Protein 5LMG (pdb70)

InterPro domains:
  IPR019167 mRNA decay factor PAT1 domain [PF09770] (3-55)
  IPR019167 mRNA decay factor PAT1 domain [PF09770] (257-742)
  IPR039900 Pat1-like [PTHR21551] (104-756)

GO terms:
  GO:0000776 kinetochore (C, IDA)
  GO:0000932 P-body (C, IDA)
  GO:0005634 nucleus (C, IDA)
  GO:0005737 cytoplasm (C, IDA)
  GO:0010494 cytoplasmic stress granule (C, IDA)
  GO:0003682 chromatin binding (F, IDA)
  GO:0003723 RNA binding (F, IDA)
  GO:0003729 mRNA binding (F, IDA)
  GO:0045947 negative regulation of translational initiation (P, IDA)
  GO:0022627 cytosolic small ribosomal subunit (C, IDA)
  GO:1990726 Lsm1-7-Pat1 complex (C, IDA)
  GO:0042149 cellular response to glucose starvation (P, IGI)
  GO:0033962 P-body assembly (P, IGI)
  GO:0001731 formation of translation preinitiation complex (P, IMP)
  GO:0000932 P-body (C, IMP)
  GO:0005737 cytoplasm (C, HDA)
  GO:0042149 cellular response to glucose starvation (P, IMP)
  GO:0003729 mRNA binding (F, HDA)
  GO:0045947 negative regulation of translational initiation (P, IMP)
  GO:0033962 P-body assembly (P, IMP)

Solvent-accessible surface area: 30560 Å² total; per-residue (Å²): 130,46,121,108,0,36,12,121,185,56,0,64,110,13,2,77,47,2,29,112,45,0,34,63,7,29,29,52,10,59,108,14,96,142,42,107,28,79,53,1,37,117,10,2,51,10,99,36,104,93,83,106,9,3,0,1,2,6,6,1,24,37,22,52,2,0,40,3,7,53,38,1,19,74,27,15,89,76,101,35,37,11,82,1,0,66,38,3,0,50,24,0,28,85,1,61,3,0,53,22,7,0,13,136,71,18,72,111,0,42,39,22,51,14,76,30,8,67,25,0,47,103,19,2,2,48,18,1,29,9,5,3,45,62,30,19,70,63,146,28,0,8,28,1,0,38,58,0,28,176,72,18,102,4,10,45,0,2,11,1,79,0,0,1,18,0,0,22,28,0,0,44,47,0,28,45,56,141,216,50,73,8,54,97,6,3,66,103,0,7,91,28,1,73,98,76,2,72,74,3,12,16,58,157,108,23,18,33,28,9,38,157,43,50,36,26,128,70,41,74,36,30,38,0,6,32,0,0,6,15,0,0,23,21,13,133,73,103,21,20,66,50,0,0,46,36,0,38,108,37,0,78,47,19,19,89,90,2,69,67,6,60,119,86,36,123,104,44,46,118,79,131,164,119,72,161,110,20,41,51,72,7,124,35,23,60,22,20,25,78,35,37,53,35,10,2,23,55,0,0,21,15,9,21,0,9,12,130,144,40,126,30,45,73,30,161,95,45,130,167,91,4,68,116,14,1,70,58,0,24,81,39,0,14,68,9,26,30,38,37,92,113,72,113,169,53,112,25,75,57,2,24,109,10,1,53,15,113,48,119,152,59,24,1,19,43,4,4,51,54,25,47,0,4,46,2,3,53,40,0,18,67,26,14,67,98,113,26,56,30,99,0,0,62,54,2,0,40,40,1,24,135,3,88,12,0,49,27,7,0,30,147,71,17,83,160,0,45,35,16,51,13,68,50,8,68,46,2,34,96,11,0,14,58,16,0,32,17,21,3,38,90,3,88,71,15,115,31,0,2,32,1,0,29,57,0,21,171,69,20,98,7,13,30,0,2,11,1,70,0,0,0,23,0,0,19,32,0,0,51,45,0,9,38,15,28,16,81,46,25,48,70,126,110,188,80,22,99,69,27,69,64,4,72,82,4,8,67,72,0,9,84,30,1,74,97,84,0,80,78,3,13,15,61,188,114,23,26,87,32,5,53,165,13,51,67,21,115,58,38,73,40,28,37,0,7,26,0,0,7,13,0,0,20,18,9,122,56,70,28,21,83,58,0,0,64,41,0,56,119,41,0,70,35,16,21,95,76,1,44,81,10,75,121,96,32,112,109,20,53,120,75,119,169,78,65,164,147,60,41,50,71,12,116,12,12,52,30,22,33,82,38,25,43,37,11,0,22,57,0,0,17,21,9,21,0,12,3,122,138,28,120,12,42,50,42,225,123,102,19,10,90,66,3,29,49,15,3,118,188,125,31,22,85,64,1,28,63,5,9,118,113,239

Organism: Saccharomyces cerevisiae (strain ATCC 204508 / S288c) (NCBI:txid559292)

Foldseek 3Di:
DQVQAPHDVVLVVLLVQLVVLLVVQVVCVVVVHDHDCPSNLVSQQLVPPPGNQGSNLSNLVDLSSQVCVVSNVVPDDLVSLLSSLLSCLLCVVVRVLLLLQFCVNNVQHDLVSVVSNVSCCVRVLVSVLVSLVPPDALVSLLSSLCSNLVRDLLLSLLSGLVSLLVVLSSLVSNLVRDVPVLLVSLVSSLVSCQPSLLSSDHDPSSQVSVCVSVVNPGRDCLSSLSSLQSNCLSDDVVSVVRSCVSCVVVLVVLLVLLVVLVVVLVVLVVDPDADPVSVVVNVVSVVSSVSSQVSNQSNQVSVQWHCPPSDIGGHD/DDPVVLVVLLVQLVVLLVVQVVCVVVVHDHDCVSNLVSCCLVPDVNSNLVLLQDLSSLVCVVSNVVPDDLVSLLSVLLSCLLCVVVRVLLLLQFCVNNVQHDLVSVVSNVSNLVRVLVSVCVSLVPDLPLVSLLVSLLSNLVRDLLLRLLSGLSSLLVNLSSLQSNLVNLVVVCVVVDPDDVSNVSVVVSLVSNLVSCQVPLCSSDRDPSSQVNVCVSVVHPGDQCLSSLSSLQSNLLSDDVVSVVRSCVNCVVVLVVLLVLLVVLVVVLVVLVVDDDDDPVSVVVSVVSVVSSVSSQVSNQSNQVSVQWHQPPSDIDGHD/DVVVVVVVVVVVD/DVVVVVVVVVVDD

Nearest PDB structures (foldseek):
  5lmg-assembly1_A  TM=1.003E+00  e=9.967E-40  Saccharomyces cerevisiae
  5lm5-assembly1_A  TM=9.978E-01  e=1.108E-38  Saccharomyces cerevisiae
  5lmf-assembly1_A  TM=9.959E-01  e=1.848E-36  Saccharomyces cerevisiae
  4ogp-assembly1_A  TM=9.814E-01  e=1.550E-34  Saccharomyces cerevisiae S288C
  4c8q-assembly1_H  TM=9.402E-01  e=2.236E-24  Saccharomyces cerevisiae S288C

B-factor: mean 57.51, std 16.54, range [34.56, 168.62]

Secondary structure (DSSP, 8-state):
-GGGGT-HHHHHHHHHHHHHHHHHHHHHHHTT-----HHHHHTT-SS--SSSS-HHHHHTTSHHHHHHHHHHHHT--HHHHHHHHHHHHHTGGG-HHHHHHBTTT-SS--HHHHHHHHHHHHHHHHHHHHHHHHS--HHHHHHHHHHHHHHS-HHHHTTBHHHHHHHHHHHHHHHH----HHHHHHHHHHHHHTT-GGGGS--HHHHHHHHHHHT-SS---HHHHHHHHHHHHTS-HHHHHHHHHHHHHHHHHHHHHHHHHHHHHHHHHT-S---HHHHHHHHHHHHHHHHHHHHHHHHHHHTTEEEETTEEEE--/--HHHHHHHHHHHHHHHHHHHHHHHTT----THHHHHHTTSS----HHHHHTTSHHHHHTHHHHHHT--HHHHHHHHHHHHHTGGG-HHHHHHBTTT-SS--HHHHHHHHHHHHHHHHHHHHHHHT---HHHHHHHHHHHHHHS-HHHHHTBHHHHHHHHHHHHHHHHHHHHHGGG--S--HHHHHHHHHHHHHHHHHTT-GGGGS--HHHHHHHHHHHT-SS---HHHHHHHHHHHHHS-HHHHHHHHHHTHHHHHHHHHHHHHHHHHHHHHHT-SS--HHHHHHHHHHHHHHHHHHHHHHHHHHHTTEEEETTEEEE--/-HHHHHHHHHHT-/-HHHHHHHHHT--

Structure (mmCIF, N/CA/C/O backbone):
data_5LMG
#
_entry.id   5LMG
#
_cell.length_a   97.686
_cell.length_b   123.029
_cell.length_c   126.562
_cell.angle_alpha   90.000
_cell.angle_beta   90.000
_cell.angle_gamma   90.000
#
_symmetry.space_group_name_H-M   'I 2 2 2'
#
loop_
_entity.id
_entity.type
_entity.pdbx_description
1 polymer 'DNA topoisomerase 2-associated protein PAT1'
2 polymer 'mRNA decapping protein 2'
3 non-polymer 1,2-ETHANEDIOL
4 non-polymer 'MAGNESIUM ION'
5 non-polymer 2-AMINO-2-HYDROXYMETHYL-PROPANE-1,3-DIOL
6 water water
#
loop_
_atom_site.group_PDB
_atom_site.id
_atom_site.type_symbol
_atom_site.label_atom_id
_atom_site.label_alt_id
_atom_site.label_comp_id
_atom_site.label_asym_id
_atom_site.label_entity_id
_atom_site.label_seq_id
_atom_site.pdbx_PDB_ins_code
_atom_site.Cartn_x
_atom_site.Cartn_y
_atom_site.Cartn_z
_atom_site.occupancy
_atom_site.B_iso_or_equiv
_atom_site.auth_seq_id
_atom_site.auth_comp_id
_atom_site.auth_asym_id
_atom_site.auth_atom_id
_atom_site.pdbx_PDB_model_num
ATOM 1 N N . ASN A 1 41 ? 12.185 26.610 58.032 1.00 88.28 468 ASN A N 1
ATOM 2 C CA . ASN A 1 41 ? 13.014 26.323 59.198 1.00 88.55 468 ASN A CA 1
ATOM 3 C C . ASN A 1 41 ? 13.030 24.830 59.548 1.00 91.88 468 ASN A C 1
ATOM 4 O O . ASN A 1 41 ? 12.002 24.153 59.436 1.00 91.57 468 ASN A O 1
ATOM 9 N N . LEU A 1 42 ? 14.203 24.333 59.994 1.00 87.41 469 LEU A N 1
ATOM 10 C CA . LEU A 1 42 ? 14.424 22.939 60.400 1.00 86.79 469 LEU A CA 1
ATOM 11 C C . LEU A 1 42 ? 13.698 22.597 61.704 1.00 90.22 469 LEU A C 1
ATOM 12 O O . LEU A 1 42 ? 13.337 21.439 61.920 1.00 89.54 469 LEU A O 1
ATOM 17 N N . ASN A 1 43 ? 13.509 23.604 62.578 1.00 86.66 470 ASN A N 1
ATOM 18 C CA . ASN A 1 43 ? 12.837 23.466 63.872 1.00 86.89 470 ASN A CA 1
ATOM 19 C C . ASN A 1 43 ? 11.322 23.263 63.713 1.00 88.92 470 ASN A C 1
ATOM 20 O O . ASN A 1 43 ? 10.687 22.678 64.593 1.00 88.61 470 ASN A O 1
ATOM 25 N N . LYS A 1 44 ? 10.764 23.699 62.560 1.00 84.07 471 LYS A N 1
ATOM 26 C CA . LYS A 1 44 ? 9.354 23.541 62.183 1.00 83.25 471 LYS A CA 1
ATOM 27 C C . LYS A 1 44 ? 9.029 22.084 61.771 1.00 85.18 471 LYS A C 1
ATOM 28 O O . LYS A 1 44 ? 7.889 21.786 61.407 1.00 84.25 471 LYS A O 1
ATOM 34 N N . SER A 1 45 ? 10.037 21.187 61.837 1.00 81.08 472 SER A N 1
ATOM 35 C CA . SER A 1 45 ? 9.941 19.765 61.499 1.00 80.50 472 SER A CA 1
ATOM 36 C C . SER A 1 45 ? 10.514 18.828 62.581 1.00 83.65 472 SER A C 1
ATOM 37 O O . SER A 1 45 ? 10.394 17.605 62.448 1.00 83.53 472 SER A O 1
ATOM 40 N N . GLY A 1 46 ? 11.106 19.404 63.634 1.00 78.98 473 GLY A N 1
ATOM 41 C CA . GLY A 1 46 ? 11.665 18.650 64.752 1.00 78.69 473 GLY 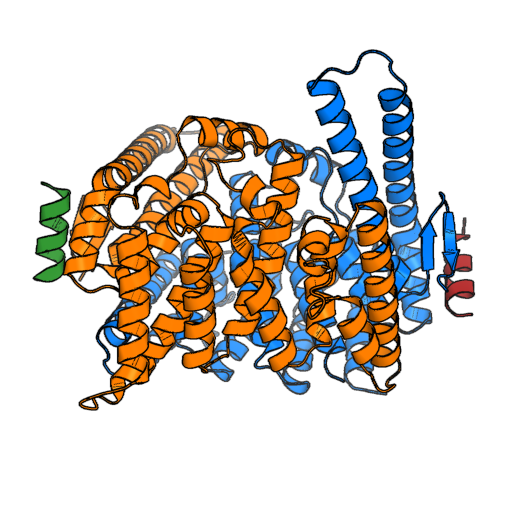A CA 1
ATOM 42 C C . GLY A 1 46 ? 13.116 18.920 65.103 1.00 81.40 473 GLY A C 1
ATOM 43 O O . GLY A 1 46 ? 13.613 18.382 66.097 1.00 82.04 473 GLY A O 1
ATOM 44 N N . GLY A 1 47 ? 13.795 19.733 64.294 1.00 76.06 474 GLY A N 1
ATOM 45 C CA . GLY A 1 47 ? 15.197 20.083 64.503 1.00 75.45 474 GLY A CA 1
ATOM 46 C C . GLY A 1 47 ? 16.176 19.306 63.642 1.00 78.21 474 GLY A C 1
ATOM 47 O O . GLY A 1 47 ? 15.834 18.248 63.104 1.00 77.47 474 GLY A O 1
ATOM 48 N N . LYS A 1 48 ? 17.417 19.829 63.534 1.00 73.93 475 LYS A N 1
ATOM 49 C CA . LYS A 1 48 ? 18.520 19.275 62.740 1.00 72.70 475 LYS A CA 1
ATOM 50 C C . LYS A 1 48 ? 18.926 17.856 63.146 1.00 76.39 475 LYS A C 1
ATOM 51 O O . LYS A 1 48 ? 19.082 17.008 62.267 1.00 75.95 475 LYS A O 1
ATOM 57 N N . LYS A 1 49 ? 19.101 17.601 64.461 1.00 72.28 476 LYS A N 1
ATOM 58 C CA . LYS A 1 49 ? 19.503 16.285 64.974 1.00 71.64 476 LYS A CA 1
ATOM 59 C C . LYS A 1 49 ? 18.436 15.205 64.752 1.00 72.97 476 LYS A C 1
ATOM 60 O O . LYS A 1 49 ? 18.785 14.042 64.532 1.00 72.19 476 LYS A O 1
ATOM 66 N N . PHE A 1 50 ? 17.148 15.597 64.775 1.00 67.45 477 PHE A N 1
ATOM 67 C CA . PHE A 1 50 ? 16.026 14.685 64.551 1.00 66.19 477 PHE A CA 1
ATOM 68 C C . PHE A 1 50 ? 15.939 14.270 63.069 1.00 65.98 477 PHE A C 1
ATOM 69 O O . PHE A 1 50 ? 15.763 13.086 62.782 1.00 65.34 477 PHE A O 1
ATOM 77 N N . ILE A 1 51 ? 16.088 15.242 62.141 1.00 59.31 478 ILE A N 1
ATOM 78 C CA . ILE A 1 51 ? 16.044 15.008 60.693 1.00 57.12 478 ILE A CA 1
ATOM 79 C C . ILE A 1 51 ? 17.265 14.158 60.247 1.00 59.51 478 ILE A C 1
ATOM 80 O O . ILE A 1 51 ? 17.085 13.176 59.513 1.00 56.75 478 ILE A O 1
ATOM 85 N N . LEU A 1 52 ? 18.477 14.489 60.759 1.00 56.84 479 LEU A N 1
ATOM 86 C CA . LEU A 1 52 ? 19.703 13.732 60.468 1.00 56.75 479 LEU A CA 1
ATOM 87 C C . LEU A 1 52 ? 19.596 12.289 60.954 1.00 60.76 479 LEU A C 1
ATOM 88 O O . LEU A 1 52 ? 20.090 11.384 60.277 1.00 59.79 479 LEU A O 1
ATOM 93 N N . GLU A 1 53 ? 18.876 12.071 62.084 1.00 57.88 480 GLU A N 1
ATOM 94 C CA . GLU A 1 53 ? 18.606 10.747 62.646 1.00 58.15 480 GLU A CA 1
ATOM 95 C C . GLU A 1 53 ? 17.639 9.994 61.730 1.00 60.46 480 GLU A C 1
ATOM 96 O O . GLU A 1 53 ? 17.843 8.802 61.489 1.00 60.65 480 GLU A O 1
ATOM 102 N N . LEU A 1 54 ? 16.599 10.689 61.211 1.00 55.80 481 LEU A N 1
ATOM 103 C CA . LEU A 1 54 ? 15.618 10.095 60.297 1.00 54.59 481 LEU A CA 1
ATOM 104 C C . LEU A 1 54 ? 16.278 9.612 59.011 1.00 54.32 481 LEU A C 1
ATOM 105 O O . LEU A 1 54 ? 15.945 8.526 58.547 1.00 53.51 481 LEU A O 1
ATOM 110 N N . ILE A 1 55 ? 17.223 10.408 58.456 1.00 49.12 482 ILE A N 1
ATOM 111 C CA . ILE A 1 55 ? 17.979 10.082 57.243 1.00 47.70 482 ILE A CA 1
ATOM 112 C C . ILE A 1 55 ? 18.785 8.788 57.469 1.00 49.63 482 ILE A C 1
ATOM 113 O O . ILE A 1 55 ? 18.714 7.892 56.628 1.00 47.43 482 ILE A O 1
ATOM 118 N N . GLU A 1 56 ? 19.488 8.679 58.627 1.00 47.51 483 GLU A N 1
ATOM 119 C CA . GLU A 1 56 ? 20.293 7.498 59.008 1.00 48.24 483 GLU A CA 1
ATOM 120 C C . GLU A 1 56 ? 19.428 6.242 59.072 1.00 52.10 483 GLU A C 1
ATOM 121 O O . GLU A 1 56 ? 19.837 5.201 58.558 1.00 51.98 483 GLU A O 1
ATOM 127 N N . THR A 1 57 ? 18.219 6.359 59.662 1.00 48.61 484 THR A N 1
ATOM 128 C CA . THR A 1 57 ? 17.212 5.297 59.749 1.00 48.50 484 THR A CA 1
ATOM 129 C C . THR A 1 57 ? 16.783 4.881 58.321 1.00 51.44 484 THR A C 1
ATOM 130 O O . THR A 1 57 ? 16.773 3.686 58.025 1.00 51.67 484 THR A O 1
ATOM 134 N N . VAL A 1 58 ? 16.483 5.864 57.440 1.00 45.78 485 VAL A N 1
ATOM 135 C CA . VAL A 1 58 ? 16.101 5.616 56.038 1.00 45.28 485 VAL A CA 1
ATOM 136 C C . VAL A 1 58 ? 17.188 4.806 55.307 1.00 47.00 485 VAL A C 1
ATOM 137 O O . VAL A 1 58 ? 16.860 3.810 54.649 1.00 46.29 485 VAL A O 1
ATOM 141 N N . TYR A 1 59 ? 18.470 5.211 55.456 1.00 42.42 486 TYR A N 1
ATOM 142 C CA . TYR A 1 59 ? 19.629 4.515 54.871 1.00 41.64 486 TYR A CA 1
ATOM 143 C C . TYR A 1 59 ? 19.720 3.064 55.374 1.00 45.91 486 TYR A C 1
ATOM 144 O O . TYR A 1 59 ? 19.898 2.152 54.566 1.00 44.85 486 TYR A O 1
ATOM 153 N N . GLU A 1 60 ? 19.527 2.846 56.693 1.00 44.01 487 GLU A N 1
ATOM 154 C CA . GLU A 1 60 ? 19.565 1.504 57.297 1.00 44.40 487 GLU A CA 1
ATOM 155 C C . GLU A 1 60 ? 18.501 0.603 56.676 1.00 46.64 487 GLU A C 1
ATOM 156 O O . GLU A 1 60 ? 18.814 -0.520 56.282 1.00 45.52 487 GLU A O 1
ATOM 162 N N . GLU A 1 61 ? 17.269 1.121 56.530 1.00 43.51 488 GLU A N 1
ATOM 163 C CA . GLU A 1 61 ? 16.146 0.387 55.945 1.00 43.61 488 GLU A CA 1
ATOM 164 C C . GLU A 1 61 ? 16.362 0.072 54.462 1.00 47.30 488 GLU A C 1
ATOM 165 O O . GLU A 1 61 ? 16.014 -1.028 54.029 1.00 46.63 488 GLU A O 1
ATOM 171 N N . ILE A 1 62 ? 16.975 1.007 53.699 1.00 44.05 489 ILE A N 1
ATOM 172 C CA . ILE A 1 62 ? 17.270 0.799 52.275 1.00 42.71 489 ILE A CA 1
ATOM 173 C C . ILE A 1 62 ? 18.351 -0.271 52.135 1.00 45.39 489 ILE A C 1
ATOM 174 O O . ILE A 1 62 ? 18.187 -1.191 51.334 1.00 44.36 489 ILE A O 1
ATOM 179 N N . LEU A 1 63 ? 19.433 -0.169 52.933 1.00 43.03 490 LEU A N 1
ATOM 180 C CA . LEU A 1 63 ? 20.531 -1.134 52.931 1.00 43.48 490 LEU A CA 1
ATOM 181 C C . LEU A 1 63 ? 20.033 -2.554 53.208 1.00 48.34 490 LEU A C 1
ATOM 182 O O . LEU A 1 63 ? 20.476 -3.480 52.533 1.00 48.15 490 LEU A O 1
ATOM 187 N N . ASP A 1 64 ? 19.055 -2.710 54.130 1.00 45.98 491 ASP A N 1
ATOM 188 C CA . ASP A 1 64 ? 18.424 -4.002 54.447 1.00 46.57 491 ASP A CA 1
ATOM 189 C C . ASP A 1 64 ? 17.617 -4.516 53.258 1.00 47.16 491 ASP A C 1
ATOM 190 O O . ASP A 1 64 ? 17.759 -5.682 52.897 1.00 45.69 491 ASP A O 1
ATOM 195 N N . LEU A 1 65 ? 16.793 -3.644 52.635 1.00 43.93 492 LEU A N 1
ATOM 196 C CA . LEU A 1 65 ? 15.973 -4.017 51.475 1.00 43.58 492 LEU A CA 1
ATOM 197 C C . LEU A 1 65 ? 16.853 -4.434 50.303 1.00 46.84 492 LEU A C 1
ATOM 198 O O . LEU A 1 65 ? 16.579 -5.454 49.669 1.00 46.71 492 LEU A O 1
ATOM 203 N N . GLU A 1 66 ? 17.933 -3.668 50.053 1.00 42.97 493 GLU A N 1
ATOM 204 C CA . GLU A 1 66 ? 18.882 -3.909 48.966 1.00 41.62 493 GLU A CA 1
ATOM 205 C C . GLU A 1 66 ? 19.635 -5.210 49.171 1.00 47.39 493 GLU A C 1
ATOM 206 O O . GLU A 1 66 ? 19.795 -5.955 48.204 1.00 47.62 493 GLU A O 1
ATOM 212 N N . ALA A 1 67 ? 20.053 -5.510 50.429 1.00 44.98 494 ALA A N 1
ATOM 213 C CA . ALA A 1 67 ? 20.763 -6.752 50.782 1.00 45.89 494 ALA A CA 1
ATOM 214 C C . ALA A 1 67 ? 19.859 -7.979 50.600 1.00 51.55 494 ALA A C 1
ATOM 215 O O . ALA A 1 67 ? 20.296 -8.959 49.995 1.00 50.93 494 ALA A O 1
ATOM 217 N N . ASN A 1 68 ? 18.601 -7.911 51.093 1.00 50.46 495 ASN A N 1
ATOM 218 C CA . ASN A 1 68 ? 17.611 -8.994 50.964 1.00 50.80 495 ASN A CA 1
ATOM 219 C C . ASN A 1 68 ? 17.342 -9.313 49.492 1.00 54.76 495 ASN A C 1
ATOM 220 O O . ASN A 1 68 ? 17.415 -10.479 49.099 1.00 53.60 495 ASN A O 1
ATOM 225 N N . LEU A 1 69 ? 17.078 -8.266 48.682 1.00 52.37 496 LEU A N 1
ATOM 226 C CA . LEU A 1 69 ? 16.818 -8.377 47.244 1.00 52.67 496 LEU A CA 1
ATOM 227 C C . LEU A 1 69 ? 18.004 -9.031 46.499 1.00 55.43 496 LEU A C 1
ATOM 228 O O . LEU A 1 69 ? 17.796 -9.946 45.703 1.00 54.53 496 LEU A O 1
ATOM 233 N N . ARG A 1 70 ? 19.235 -8.583 46.807 1.00 51.57 497 ARG A N 1
ATOM 234 C CA . ARG A 1 70 ? 20.503 -9.057 46.236 1.00 50.87 497 ARG A CA 1
ATOM 235 C C . ARG A 1 70 ? 20.702 -10.551 46.554 1.00 54.76 497 ARG A C 1
ATOM 236 O O . ARG A 1 70 ? 21.085 -11.320 45.670 1.00 53.84 497 ARG A O 1
ATOM 244 N N . ASN A 1 71 ? 20.383 -10.965 47.801 1.00 51.34 498 ASN A N 1
ATOM 245 C CA . ASN A 1 71 ? 20.500 -12.360 48.239 1.00 51.38 498 ASN A CA 1
ATOM 246 C C . ASN A 1 71 ? 19.310 -13.229 47.758 1.00 53.85 498 ASN A C 1
ATOM 247 O O . ASN A 1 71 ? 19.259 -14.427 48.051 1.00 53.43 498 ASN A O 1
ATOM 252 N N . GLY A 1 72 ? 18.415 -12.624 46.972 1.00 50.08 499 GLY A N 1
ATOM 253 C CA . GLY A 1 72 ? 17.236 -13.268 46.402 1.00 50.78 499 GLY A CA 1
ATOM 254 C C . GLY A 1 72 ? 16.239 -13.739 47.437 1.00 55.41 499 GLY A C 1
ATOM 255 O O . GLY A 1 72 ? 15.664 -14.823 47.304 1.00 54.74 499 GLY A O 1
ATOM 256 N N . GLN A 1 73 ? 16.048 -12.921 48.485 1.00 52.80 500 GLN A N 1
ATOM 257 C CA . GLN A 1 73 ? 15.153 -13.187 49.609 1.00 53.25 500 GLN A CA 1
ATOM 258 C C . GLN A 1 73 ? 13.965 -12.235 49.576 1.00 56.71 500 GLN A C 1
ATOM 259 O O . GLN A 1 73 ? 14.020 -11.199 48.908 1.00 54.67 500 GLN A O 1
ATOM 265 N N . GLN A 1 74 ? 12.899 -12.583 50.317 1.00 54.86 501 GLN A N 1
ATOM 266 C CA . GLN A 1 74 ? 11.670 -11.798 50.428 1.00 55.42 501 GLN A CA 1
ATOM 267 C C . GLN A 1 74 ? 11.946 -10.400 50.988 1.00 58.97 501 GLN A C 1
ATOM 268 O O . GLN A 1 74 ? 12.819 -10.243 51.847 1.00 58.85 501 GLN A O 1
ATOM 274 N N . THR A 1 75 ? 11.238 -9.390 50.465 1.00 54.73 502 THR A N 1
ATOM 275 C CA . THR A 1 75 ? 11.384 -7.998 50.908 1.00 54.57 502 THR A CA 1
ATOM 276 C C . THR A 1 75 ? 10.077 -7.427 51.429 1.00 59.34 502 THR A C 1
ATOM 277 O O . THR A 1 75 ? 9.012 -7.689 50.858 1.00 59.32 502 THR A O 1
ATOM 281 N N . ASP A 1 76 ? 10.169 -6.627 52.503 1.00 55.56 503 ASP A N 1
ATOM 282 C CA . ASP A 1 76 ? 9.040 -5.939 53.123 1.00 55.05 503 ASP A CA 1
ATOM 283 C C . ASP A 1 76 ? 9.464 -4.487 53.339 1.00 54.59 503 ASP A C 1
ATOM 284 O O . ASP A 1 76 ? 10.315 -4.208 54.186 1.00 53.51 503 ASP A O 1
ATOM 289 N N . SER A 1 77 ? 8.887 -3.576 52.543 1.00 49.63 504 SER A N 1
ATOM 290 C CA . SER A 1 77 ? 9.199 -2.143 52.550 1.00 49.30 504 SER A CA 1
ATOM 291 C C . SER A 1 77 ? 8.373 -1.295 53.547 1.00 51.48 504 SER A C 1
ATOM 292 O O . SER A 1 77 ? 8.475 -0.069 53.509 1.00 49.96 504 SER A O 1
ATOM 295 N N . THR A 1 78 ? 7.579 -1.936 54.440 1.00 48.74 505 THR A N 1
ATOM 296 C CA . THR A 1 78 ? 6.740 -1.249 55.443 1.00 48.98 505 THR A CA 1
ATOM 297 C C . THR A 1 78 ? 7.562 -0.347 56.381 1.00 51.14 505 THR A C 1
ATOM 298 O O . THR A 1 78 ? 7.201 0.817 56.570 1.00 50.36 505 THR A O 1
ATOM 302 N N . ALA A 1 79 ? 8.639 -0.897 56.981 1.00 47.23 506 ALA A N 1
ATOM 303 C CA . ALA A 1 79 ? 9.522 -0.178 57.901 1.00 47.44 506 ALA A CA 1
ATOM 304 C C . ALA A 1 79 ? 10.179 1.031 57.224 1.00 51.79 506 ALA A C 1
ATOM 305 O O . ALA A 1 79 ? 10.238 2.098 57.836 1.00 51.70 506 ALA A O 1
ATOM 307 N N . MET A 1 80 ? 10.608 0.885 55.941 1.00 47.84 507 MET A N 1
ATOM 308 C CA . MET A 1 80 ? 11.219 1.980 55.178 1.00 46.64 507 MET A CA 1
ATOM 309 C C . MET A 1 80 ? 10.188 3.093 54.909 1.00 49.87 507 MET A C 1
ATOM 310 O O . MET A 1 80 ? 10.506 4.274 55.121 1.00 47.29 507 MET A O 1
ATOM 315 N N . TRP A 1 81 ? 8.970 2.714 54.427 1.00 47.42 508 TRP A N 1
ATOM 316 C CA . TRP A 1 81 ? 7.881 3.653 54.152 1.00 47.74 508 TRP A CA 1
ATOM 317 C C . TRP A 1 81 ? 7.534 4.448 55.417 1.00 51.90 508 TRP A C 1
ATOM 318 O O . TRP A 1 81 ? 7.457 5.671 55.353 1.00 50.37 508 TRP A O 1
ATOM 329 N N . GLU A 1 82 ? 7.397 3.755 56.562 1.00 50.70 509 GLU A N 1
ATOM 330 C CA . GLU A 1 82 ? 7.093 4.374 57.857 1.00 52.31 509 GLU A CA 1
ATOM 331 C C . GLU A 1 82 ? 8.198 5.335 58.329 1.00 57.30 509 GLU A C 1
ATOM 332 O O . GLU A 1 82 ? 7.881 6.387 58.883 1.00 57.37 509 GLU A O 1
ATOM 338 N N . ALA A 1 83 ? 9.479 5.006 58.050 1.00 53.78 510 ALA A N 1
ATOM 339 C CA . ALA A 1 83 ? 10.644 5.837 58.398 1.00 53.56 510 ALA A CA 1
ATOM 340 C C . ALA A 1 83 ? 10.719 7.167 57.602 1.00 56.61 510 ALA A C 1
ATOM 341 O O . ALA A 1 83 ? 11.506 8.043 57.961 1.00 56.49 510 ALA A O 1
ATOM 343 N N . LEU A 1 84 ? 9.883 7.325 56.553 1.00 53.57 511 LEU A N 1
ATOM 344 C CA . LEU A 1 84 ? 9.819 8.527 55.708 1.00 52.83 511 LEU A CA 1
ATOM 345 C C . LEU A 1 84 ? 8.907 9.651 56.248 1.00 59.49 511 LEU A C 1
ATOM 346 O O . LEU A 1 84 ? 9.082 10.811 55.858 1.00 59.03 511 LEU A O 1
ATOM 351 N N . HIS A 1 85 ? 7.923 9.302 57.112 1.00 58.77 512 HIS A N 1
ATOM 352 C CA . HIS A 1 85 ? 6.967 10.218 57.764 1.00 59.87 512 HIS A CA 1
ATOM 353 C C . HIS A 1 85 ? 6.148 11.082 56.792 1.00 64.60 512 HIS A C 1
ATOM 354 O O . HIS A 1 85 ? 5.952 12.270 57.059 1.00 64.78 512 HIS A O 1
ATOM 361 N N . ILE A 1 86 ? 5.680 10.500 55.668 1.00 62.39 513 ILE A N 1
ATOM 362 C CA . ILE A 1 86 ? 4.889 11.231 54.669 1.00 63.33 513 ILE A CA 1
ATOM 363 C C . ILE A 1 86 ? 3.473 11.551 55.202 1.00 71.00 513 ILE A C 1
ATOM 364 O O . ILE A 1 86 ? 3.014 12.687 55.045 1.00 70.49 513 ILE A O 1
ATOM 369 N N . ASP A 1 87 ? 2.810 10.569 55.856 1.00 70.43 514 ASP A N 1
ATOM 370 C CA . ASP A 1 87 ? 1.462 10.729 56.425 1.00 71.83 514 ASP A CA 1
ATOM 371 C C . ASP A 1 87 ? 1.463 11.425 57.807 1.00 78.68 514 ASP A C 1
ATOM 372 O O . ASP A 1 87 ? 0.403 11.579 58.426 1.00 79.34 514 ASP A O 1
ATOM 377 N N . ASP A 1 88 ? 2.651 11.871 58.263 1.00 75.77 515 ASP A N 1
ATOM 378 C CA . ASP A 1 88 ? 2.863 12.573 59.527 1.00 76.37 515 ASP A CA 1
ATOM 379 C C . ASP A 1 88 ? 2.495 14.070 59.382 1.00 80.51 515 ASP A C 1
ATOM 380 O O . ASP A 1 88 ? 3.175 14.818 58.671 1.00 79.64 515 ASP A O 1
ATOM 385 N N . SER A 1 89 ? 1.401 14.490 60.048 1.00 77.51 516 SER A N 1
ATOM 386 C CA . SER A 1 89 ? 0.905 15.873 60.038 1.00 77.04 516 SER A CA 1
ATOM 387 C C . SER A 1 89 ? 1.207 16.580 61.375 1.00 80.04 516 SER A C 1
ATOM 388 O O . SER A 1 89 ? 0.722 17.688 61.619 1.00 79.40 516 SER A O 1
ATOM 391 N N . SER A 1 90 ? 2.049 15.941 62.214 1.00 76.39 517 SER A N 1
ATOM 392 C CA . SER A 1 90 ? 2.465 16.390 63.547 1.00 76.55 517 SER A CA 1
ATOM 393 C C . SER A 1 90 ? 3.268 17.697 63.584 1.00 79.16 517 SER A C 1
ATOM 394 O O . SER A 1 90 ? 3.281 18.372 64.619 1.00 79.53 517 SER A O 1
ATOM 397 N N . TYR A 1 91 ? 3.949 18.040 62.473 1.00 73.47 518 TYR A N 1
ATOM 398 C CA . TYR A 1 91 ? 4.810 19.223 62.380 1.00 72.22 518 TYR A CA 1
ATOM 399 C C . TYR A 1 91 ? 4.326 20.241 61.343 1.00 74.27 518 TYR A C 1
ATOM 400 O O . TYR A 1 91 ? 3.629 19.870 60.393 1.00 72.70 518 TYR A O 1
ATOM 409 N N . ASP A 1 92 ? 4.728 21.524 61.521 1.00 70.42 519 ASP A N 1
ATOM 410 C CA . ASP A 1 92 ? 4.414 22.639 60.613 1.00 69.69 519 ASP A CA 1
ATOM 411 C C . ASP A 1 92 ? 4.962 22.382 59.198 1.00 70.42 519 ASP A C 1
ATOM 412 O O . ASP A 1 92 ? 4.300 22.713 58.212 1.00 70.04 519 ASP A O 1
ATOM 417 N N . VAL A 1 93 ? 6.164 21.771 59.115 1.00 64.19 520 VAL A N 1
ATOM 418 C CA . VAL A 1 93 ? 6.835 21.355 57.881 1.00 61.95 520 VAL A CA 1
ATOM 419 C C . VAL A 1 93 ? 7.065 19.839 58.022 1.00 63.09 520 VAL A C 1
ATOM 420 O O . VAL A 1 93 ? 7.704 19.398 58.982 1.00 61.70 520 VAL A O 1
ATOM 424 N N . ASN A 1 94 ? 6.491 19.049 57.096 1.00 58.20 521 ASN A N 1
ATOM 425 C CA . ASN A 1 94 ? 6.578 17.583 57.097 1.00 57.48 521 ASN A CA 1
ATOM 426 C C . ASN A 1 94 ? 8.045 17.070 57.183 1.00 59.18 521 ASN A C 1
ATOM 427 O O . ASN A 1 94 ? 8.908 17.600 56.471 1.00 57.27 521 ASN A O 1
ATOM 432 N N . PRO A 1 95 ? 8.354 16.070 58.055 1.00 55.49 522 PRO A N 1
ATOM 433 C CA . PRO A 1 95 ? 9.749 15.582 58.162 1.00 54.82 522 PRO A CA 1
ATOM 434 C C . PRO A 1 95 ? 10.401 15.133 56.848 1.00 54.75 522 PRO A C 1
ATOM 435 O O . PRO A 1 95 ? 11.616 15.281 56.708 1.00 52.79 522 PRO A O 1
ATOM 439 N N . PHE A 1 96 ? 9.602 14.614 55.881 1.00 50.24 523 PHE A N 1
ATOM 440 C CA . PHE A 1 96 ? 10.118 14.205 54.572 1.00 48.87 523 PHE A CA 1
ATOM 441 C C . PHE A 1 96 ? 10.647 15.422 53.791 1.00 52.30 523 PHE A C 1
ATOM 442 O O . PHE A 1 96 ? 11.710 15.329 53.180 1.00 51.28 523 PHE A O 1
ATOM 450 N N . ILE A 1 97 ? 9.902 16.550 53.827 1.00 48.95 524 ILE A N 1
ATOM 451 C CA . ILE A 1 97 ? 10.257 17.814 53.175 1.00 48.48 524 ILE A CA 1
ATOM 452 C C . ILE A 1 97 ? 11.588 18.333 53.734 1.00 51.60 524 ILE A C 1
ATOM 453 O O . ILE A 1 97 ? 12.447 18.740 52.955 1.00 49.75 524 ILE A O 1
ATOM 458 N N . SER A 1 98 ? 11.772 18.271 55.062 1.00 49.40 525 SER A N 1
ATOM 459 C CA . SER A 1 98 ? 13.026 18.694 55.702 1.00 49.39 525 SER A CA 1
ATOM 460 C C . SER A 1 98 ? 14.212 17.787 55.366 1.00 52.28 525 SER A C 1
ATOM 461 O O . SER A 1 98 ? 15.326 18.298 55.223 1.00 50.36 525 SER A O 1
ATOM 464 N N . MET A 1 99 ? 13.969 16.459 55.183 1.00 49.87 526 MET A N 1
ATOM 465 C CA . MET A 1 99 ? 15.001 15.478 54.805 1.00 50.62 526 MET A CA 1
ATOM 466 C C . MET A 1 99 ? 15.612 15.831 53.439 1.00 51.39 526 MET A C 1
ATOM 467 O O . MET A 1 99 ? 16.795 15.571 53.201 1.00 49.81 526 MET A O 1
ATOM 472 N N . LEU A 1 100 ? 14.806 16.481 52.582 1.00 46.99 527 LEU A N 1
ATOM 473 C CA . LEU A 1 100 ? 15.163 16.942 51.245 1.00 47.08 527 LEU A CA 1
ATOM 474 C C . LEU A 1 100 ? 16.079 18.186 51.267 1.00 49.15 527 LEU A C 1
ATOM 475 O O . LEU A 1 100 ? 16.582 18.576 50.219 1.00 48.42 527 LEU A O 1
ATOM 480 N N . SER A 1 101 ? 16.293 18.802 52.455 1.00 46.40 528 SER A N 1
ATOM 481 C CA . SER A 1 101 ? 17.217 19.933 52.658 1.00 46.24 528 SER A CA 1
ATOM 482 C C . SER A 1 101 ? 18.658 19.430 52.679 1.00 49.30 528 SER A C 1
ATOM 483 O O . SER A 1 101 ? 19.568 20.236 52.546 1.00 47.90 528 SER A O 1
ATOM 486 N N . PHE A 1 102 ? 18.868 18.115 52.897 1.00 46.84 529 PHE A N 1
ATOM 487 C CA . PHE A 1 102 ? 20.196 17.502 52.987 1.00 47.06 529 PHE A CA 1
ATOM 488 C C . PHE A 1 102 ? 20.520 16.666 51.753 1.00 49.80 529 PHE A C 1
ATOM 489 O O . PHE A 1 102 ? 19.638 15.964 51.245 1.00 48.31 529 PHE A O 1
ATOM 497 N N . ASP A 1 103 ? 21.784 16.733 51.274 1.00 46.40 530 ASP A N 1
ATOM 498 C CA . ASP A 1 103 ? 22.245 15.965 50.098 1.00 45.77 530 ASP A CA 1
ATOM 499 C C . ASP A 1 103 ? 22.016 14.472 50.265 1.00 47.98 530 ASP A C 1
ATOM 500 O O . ASP A 1 103 ? 21.615 13.809 49.306 1.00 46.12 530 ASP A O 1
ATOM 505 N N . LYS A 1 104 ? 22.263 13.952 51.491 1.00 44.26 531 LYS A N 1
ATOM 506 C CA . LYS A 1 104 ? 22.047 12.549 51.851 1.00 44.21 531 LYS A CA 1
ATOM 507 C C . LYS A 1 104 ? 20.573 12.127 51.629 1.00 46.11 531 LYS A C 1
ATOM 508 O O . LYS A 1 104 ? 20.331 11.074 51.043 1.00 44.84 531 LYS A O 1
ATOM 514 N N . GLY A 1 105 ? 19.624 12.983 52.022 1.00 42.82 532 GLY A N 1
ATOM 515 C CA . GLY A 1 105 ? 18.194 12.765 51.792 1.00 43.30 532 GLY A CA 1
ATOM 516 C C . GLY A 1 105 ? 17.874 12.693 50.306 1.00 46.76 532 GLY A C 1
ATOM 517 O O . GLY A 1 105 ? 17.243 11.740 49.850 1.00 47.80 532 GLY A O 1
ATOM 518 N N . ILE A 1 106 ? 18.403 13.648 49.522 1.00 42.90 533 ILE A N 1
ATOM 519 C CA . ILE A 1 106 ? 18.236 13.715 48.061 1.00 42.41 533 ILE A CA 1
ATOM 520 C C . ILE A 1 106 ? 18.825 12.474 47.348 1.00 43.90 533 ILE A C 1
ATOM 521 O O . ILE A 1 106 ? 18.145 11.861 46.519 1.00 42.62 533 ILE A O 1
ATOM 526 N N . LYS A 1 107 ? 20.072 12.097 47.695 1.00 40.62 534 LYS A N 1
ATOM 527 C CA . LYS A 1 107 ? 20.790 11.004 47.038 1.00 39.94 534 LYS A CA 1
ATOM 528 C C . LYS A 1 107 ? 20.148 9.601 47.209 1.00 44.28 534 LYS A C 1
ATOM 529 O O . LYS A 1 107 ? 20.286 8.791 46.300 1.00 42.81 534 LYS A O 1
ATOM 535 N N . ILE A 1 108 ? 19.401 9.345 48.301 1.00 42.75 535 ILE A N 1
ATOM 536 C CA . ILE A 1 108 ? 18.745 8.044 48.537 1.00 43.17 535 ILE A CA 1
ATOM 537 C C . ILE A 1 108 ? 17.387 7.898 47.788 1.00 47.73 535 ILE A C 1
ATOM 538 O O . ILE A 1 108 ? 16.874 6.780 47.681 1.00 46.10 535 ILE A O 1
ATOM 543 N N . MET A 1 109 ? 16.817 9.019 47.278 1.00 45.88 536 MET A N 1
ATOM 544 C CA . MET A 1 109 ? 15.512 9.062 46.606 1.00 45.87 536 MET A CA 1
ATOM 545 C C . MET A 1 109 ? 15.336 8.050 45.449 1.00 47.32 536 MET A C 1
ATOM 546 O O . MET A 1 109 ? 14.309 7.373 45.474 1.00 46.90 536 MET A O 1
ATOM 551 N N . PRO A 1 110 ? 16.274 7.860 44.471 1.00 43.66 537 PRO A N 1
ATOM 552 C CA . PRO A 1 110 ? 16.030 6.837 43.428 1.00 43.42 537 PRO A CA 1
ATOM 553 C C . PRO A 1 110 ? 15.931 5.412 43.987 1.00 46.13 537 PRO A C 1
ATOM 554 O O . PRO A 1 110 ? 15.099 4.630 43.521 1.00 43.94 537 PRO A O 1
ATOM 558 N N . ARG A 1 111 ? 16.735 5.106 45.022 1.00 42.41 538 ARG A N 1
ATOM 559 C CA . ARG A 1 111 ? 16.763 3.813 45.703 1.00 41.85 538 ARG A CA 1
ATOM 560 C C . ARG A 1 111 ? 15.478 3.565 46.488 1.00 44.17 538 ARG A C 1
ATOM 561 O O . ARG A 1 111 ? 14.971 2.440 46.479 1.00 43.20 538 ARG A O 1
ATOM 569 N N . ILE A 1 112 ? 14.926 4.626 47.123 1.00 41.17 539 ILE A N 1
ATOM 570 C CA . ILE A 1 112 ? 13.636 4.592 47.823 1.00 41.37 539 ILE A CA 1
ATOM 571 C C . ILE A 1 112 ? 12.534 4.157 46.827 1.00 45.04 539 ILE A C 1
ATOM 572 O O . ILE A 1 112 ? 11.742 3.253 47.130 1.00 43.59 539 ILE A O 1
ATOM 577 N N . PHE A 1 113 ? 12.524 4.793 45.624 1.00 41.83 540 PHE A N 1
ATOM 578 C CA . PHE A 1 113 ? 11.548 4.548 44.560 1.00 42.13 540 PHE A CA 1
ATOM 579 C C . PHE A 1 113 ? 11.586 3.129 44.012 1.00 47.68 540 PHE A C 1
ATOM 580 O O . PHE A 1 113 ? 10.548 2.640 43.566 1.00 49.07 540 PHE A O 1
ATOM 588 N N . ASN A 1 114 ? 12.734 2.430 44.122 1.00 44.23 541 ASN A N 1
ATOM 589 C CA . ASN A 1 114 ? 12.826 1.030 43.707 1.00 43.86 541 ASN A CA 1
ATOM 590 C C . ASN A 1 114 ? 11.947 0.100 44.566 1.00 47.84 541 ASN A C 1
ATOM 591 O O . ASN A 1 114 ? 11.548 -0.956 44.079 1.00 48.01 541 ASN A O 1
ATOM 596 N N . PHE A 1 115 ? 11.662 0.477 45.833 1.00 44.11 542 PHE A N 1
ATOM 597 C CA . PHE A 1 115 ? 10.900 -0.369 46.765 1.00 44.76 542 PHE A CA 1
ATOM 598 C C . PHE A 1 115 ? 9.475 0.119 47.084 1.00 50.21 542 PHE A C 1
ATOM 599 O O . PHE A 1 115 ? 8.830 -0.443 47.970 1.00 51.05 542 PHE A O 1
ATOM 607 N N . LEU A 1 116 ? 8.968 1.118 46.349 1.00 46.40 543 LEU A N 1
ATOM 608 C CA . LEU A 1 116 ? 7.617 1.641 46.564 1.00 46.01 543 LEU A CA 1
ATOM 609 C C . LEU A 1 116 ? 6.655 1.270 45.448 1.00 48.34 543 LEU A C 1
ATOM 610 O O . LEU A 1 116 ? 7.086 1.004 44.325 1.00 47.64 543 LEU A O 1
ATOM 615 N N . ASP A 1 117 ? 5.344 1.283 45.753 1.00 44.97 544 ASP A N 1
ATOM 616 C CA . ASP A 1 117 ? 4.311 1.049 44.747 1.00 44.69 544 ASP A CA 1
ATOM 617 C C . ASP A 1 117 ? 3.809 2.404 44.216 1.00 47.89 544 ASP A C 1
ATOM 618 O O . ASP A 1 117 ? 4.295 3.448 44.675 1.00 45.11 544 ASP A O 1
ATOM 623 N N . LYS A 1 118 ? 2.870 2.387 43.246 1.00 45.61 545 LYS A N 1
ATOM 624 C CA . LYS A 1 118 ? 2.336 3.578 42.586 1.00 45.62 545 LYS A CA 1
ATOM 625 C C . LYS A 1 118 ? 1.742 4.622 43.556 1.00 47.42 545 LYS A C 1
ATOM 626 O O . LYS A 1 118 ? 2.131 5.795 43.486 1.00 45.93 545 LYS A O 1
ATOM 632 N N . GLN A 1 119 ? 0.824 4.203 44.451 1.00 44.19 546 GLN A N 1
ATOM 633 C CA . GLN A 1 119 ? 0.157 5.106 45.401 1.00 44.11 546 GLN A CA 1
ATOM 634 C C . GLN A 1 119 ? 1.126 5.740 46.412 1.00 48.13 546 GLN A C 1
ATOM 635 O O . GLN A 1 119 ? 0.917 6.893 46.806 1.00 46.65 546 GLN A O 1
ATOM 641 N N . GLN A 1 120 ? 2.178 4.999 46.817 1.00 44.03 547 GLN A N 1
ATOM 642 C CA . GLN A 1 120 ? 3.214 5.501 47.730 1.00 43.40 547 GLN A CA 1
ATOM 643 C C . GLN A 1 120 ? 4.030 6.605 47.035 1.00 46.35 547 GLN A C 1
ATOM 644 O O . GLN A 1 120 ? 4.222 7.678 47.616 1.00 45.60 547 GLN A O 1
ATOM 650 N N . LYS A 1 121 ? 4.447 6.352 45.771 1.00 42.22 548 LYS A N 1
ATOM 651 C CA . LYS A 1 121 ? 5.184 7.283 44.917 1.00 42.28 548 LYS A CA 1
ATOM 652 C C . LYS A 1 121 ? 4.328 8.546 44.648 1.00 47.14 548 LYS A C 1
ATOM 653 O O . LYS A 1 121 ? 4.857 9.655 44.652 1.00 44.33 548 LYS A O 1
ATOM 659 N N . LEU A 1 122 ? 3.009 8.362 44.406 1.00 45.67 549 LEU A N 1
ATOM 660 C CA . LEU A 1 122 ? 2.068 9.457 44.164 1.00 45.74 549 LEU A CA 1
ATOM 661 C C . LEU A 1 122 ? 1.923 10.319 45.426 1.00 48.01 549 LEU A C 1
ATOM 662 O O . LEU A 1 122 ? 1.927 11.543 45.316 1.00 47.10 549 LEU A O 1
ATOM 667 N N . LYS A 1 123 ? 1.887 9.684 46.622 1.00 44.77 550 LYS A N 1
ATOM 668 C CA . LYS A 1 123 ? 1.819 10.380 47.920 1.00 44.86 550 LYS A CA 1
ATOM 669 C C . LYS A 1 123 ? 3.049 11.276 48.165 1.00 47.02 550 LYS A C 1
ATOM 670 O O . LYS A 1 123 ? 2.912 12.361 48.738 1.00 46.01 550 LYS A O 1
ATOM 676 N N . ILE A 1 124 ? 4.231 10.831 47.710 1.00 44.15 551 ILE A N 1
ATOM 677 C CA . ILE A 1 124 ? 5.486 11.591 47.803 1.00 44.19 551 ILE A CA 1
ATOM 678 C C . ILE A 1 124 ? 5.387 12.852 46.927 1.00 48.03 551 ILE A C 1
ATOM 679 O O . ILE A 1 124 ? 5.658 13.946 47.422 1.00 47.13 551 ILE A O 1
ATOM 684 N N . LEU A 1 125 ? 4.961 12.692 45.652 1.00 44.83 552 LEU A N 1
ATOM 685 C CA . LEU A 1 125 ? 4.781 13.788 44.693 1.00 44.98 552 LEU A CA 1
ATOM 686 C C . LEU A 1 125 ? 3.749 14.799 45.229 1.00 48.46 552 LEU A C 1
ATOM 687 O O . LEU A 1 125 ? 4.008 16.005 45.191 1.00 47.56 552 LEU A O 1
ATOM 692 N N . GLN A 1 126 ? 2.604 14.300 45.765 1.00 45.40 553 GLN A N 1
ATOM 693 C CA . GLN A 1 126 ? 1.538 15.113 46.373 1.00 45.07 553 GLN A CA 1
ATOM 694 C C . GLN A 1 126 ? 2.112 15.954 47.520 1.00 50.17 553 GLN A C 1
ATOM 695 O O . GLN A 1 126 ? 1.846 17.150 47.572 1.00 49.86 553 GLN A O 1
ATOM 701 N N . LYS A 1 127 ? 2.930 15.336 48.407 1.00 47.82 554 LYS A N 1
ATOM 702 C CA . LYS A 1 127 ? 3.579 16.015 49.531 1.00 48.37 554 LYS A CA 1
ATOM 703 C C . LYS A 1 127 ? 4.492 17.151 49.034 1.00 50.77 554 LYS A C 1
ATOM 704 O O . LYS A 1 127 ? 4.361 18.278 49.514 1.00 49.88 554 LYS A O 1
ATOM 710 N N . ILE A 1 128 ? 5.388 16.847 48.065 1.00 46.76 555 ILE A N 1
ATOM 711 C CA . ILE A 1 128 ? 6.334 17.793 47.456 1.00 45.99 555 ILE A CA 1
ATOM 712 C C . ILE A 1 128 ? 5.589 19.018 46.893 1.00 50.15 555 ILE A C 1
ATOM 713 O O . ILE A 1 128 ? 5.935 20.141 47.255 1.00 48.51 555 ILE A O 1
ATOM 718 N N . PHE A 1 129 ? 4.548 18.797 46.059 1.00 47.96 556 PHE A N 1
ATOM 719 C CA . PHE A 1 129 ? 3.772 19.888 45.461 1.00 48.50 556 PHE A CA 1
ATOM 720 C C . PHE A 1 129 ? 2.936 20.681 46.487 1.00 53.96 556 PHE A C 1
ATOM 721 O O . PHE A 1 129 ? 2.823 21.898 46.352 1.00 54.66 556 PHE A O 1
ATOM 729 N N . ASN A 1 130 ? 2.417 20.011 47.531 1.00 51.30 557 ASN A N 1
ATOM 730 C CA . ASN A 1 130 ? 1.618 20.629 48.600 1.00 52.12 557 ASN A CA 1
ATOM 731 C C . ASN A 1 130 ? 2.451 21.580 49.470 1.00 55.73 557 ASN A C 1
ATOM 732 O O . ASN A 1 130 ? 1.943 22.611 49.909 1.00 54.67 557 ASN A O 1
ATOM 737 N N . GLU A 1 131 ? 3.726 21.223 49.725 1.00 52.63 558 GLU A N 1
ATOM 738 C CA . GLU A 1 131 ? 4.632 21.994 50.578 1.00 52.46 558 GLU A CA 1
ATOM 739 C C . GLU A 1 131 ? 5.825 22.568 49.784 1.00 55.07 558 GLU A C 1
ATOM 740 O O . GLU A 1 131 ? 6.877 22.825 50.372 1.00 54.10 558 GLU A O 1
ATOM 746 N N . LEU A 1 132 ? 5.651 22.791 48.463 1.00 49.98 559 LEU A N 1
ATOM 747 C CA . LEU A 1 132 ? 6.712 23.271 47.573 1.00 48.97 559 LEU A CA 1
ATOM 748 C C . LEU A 1 132 ? 7.363 24.594 48.019 1.00 54.31 559 LEU A C 1
ATOM 749 O O . LEU A 1 132 ? 8.573 24.738 47.870 1.00 52.67 559 LEU A O 1
ATOM 754 N N . SER A 1 133 ? 6.585 25.520 48.611 1.00 52.51 560 SER A N 1
ATOM 755 C CA . SER A 1 133 ? 7.114 26.798 49.093 1.00 52.74 560 SER A CA 1
ATOM 756 C C . SER A 1 133 ? 7.955 26.645 50.372 1.00 59.00 560 SER A C 1
ATOM 757 O O . SER A 1 133 ? 8.768 27.522 50.665 1.00 59.35 560 SER A O 1
ATOM 760 N N . HIS A 1 134 ? 7.781 25.521 51.100 1.00 56.25 561 HIS A N 1
ATOM 761 C CA . HIS A 1 134 ? 8.515 25.183 52.326 1.00 57.12 561 HIS A CA 1
ATOM 762 C C . HIS A 1 134 ? 9.777 24.354 52.018 1.00 57.93 561 HIS A C 1
ATOM 763 O O . HIS A 1 134 ? 10.540 24.021 52.932 1.00 57.59 561 HIS A O 1
ATOM 770 N N . LEU A 1 135 ? 9.979 24.000 50.739 1.00 51.80 562 LEU A N 1
ATOM 771 C CA . LEU A 1 135 ? 11.120 23.205 50.305 1.00 51.14 562 LEU A CA 1
ATOM 772 C C . LEU A 1 135 ? 12.324 24.141 50.222 1.00 52.91 562 LEU A C 1
ATOM 773 O O . LEU A 1 135 ? 12.270 25.169 49.539 1.00 51.17 562 LEU A O 1
ATOM 778 N N . GLN A 1 136 ? 13.363 23.841 51.021 1.00 49.40 563 GLN A N 1
ATOM 779 C CA . GLN A 1 136 ? 14.581 24.649 51.116 1.00 48.70 563 GLN A CA 1
ATOM 780 C C . GLN A 1 136 ? 15.237 24.921 49.768 1.00 50.47 563 GLN A C 1
ATOM 781 O O . GLN A 1 136 ? 15.691 26.043 49.542 1.00 50.06 563 GLN A O 1
ATOM 787 N N . ILE A 1 137 ? 15.213 23.926 48.852 1.00 46.72 564 ILE A N 1
ATOM 788 C CA . ILE A 1 137 ? 15.789 24.038 47.509 1.00 45.54 564 ILE A CA 1
ATOM 789 C C . ILE A 1 137 ? 15.094 25.114 46.652 1.00 46.43 564 ILE A C 1
ATOM 790 O O . ILE A 1 137 ? 15.746 25.714 45.794 1.00 44.91 564 ILE A O 1
ATOM 795 N N . ILE A 1 138 ? 13.796 25.372 46.914 1.00 41.72 565 ILE A N 1
ATOM 796 C CA . ILE A 1 138 ? 13.019 26.409 46.231 1.00 40.67 565 ILE A CA 1
ATOM 797 C C . ILE A 1 138 ? 13.503 27.768 46.729 1.00 43.90 565 ILE A C 1
ATOM 798 O O . ILE A 1 138 ? 13.784 28.645 45.917 1.00 42.47 565 ILE A O 1
ATOM 803 N N . ILE A 1 139 ? 13.640 27.921 48.057 1.00 42.56 566 ILE A N 1
ATOM 804 C CA . ILE A 1 139 ? 14.118 29.158 48.689 1.00 43.36 566 ILE A CA 1
ATOM 805 C C . ILE A 1 139 ? 15.552 29.480 48.204 1.00 45.41 566 ILE A C 1
ATOM 806 O O . ILE A 1 139 ? 15.815 30.620 47.839 1.00 44.34 566 ILE A O 1
ATOM 811 N N . LEU A 1 140 ? 16.428 28.457 48.089 1.00 42.10 567 LEU A N 1
ATOM 812 C CA . LEU A 1 140 ? 17.804 28.610 47.613 1.00 41.73 567 LEU A CA 1
ATOM 813 C C . LEU A 1 140 ? 17.919 28.961 46.140 1.00 43.71 567 LEU A C 1
ATOM 814 O O . LEU A 1 140 ? 18.862 29.645 45.763 1.00 43.22 567 LEU A O 1
ATOM 819 N N . SER A 1 141 ? 17.029 28.422 45.302 1.00 39.79 568 SER A N 1
ATOM 820 C CA . SER A 1 141 ? 17.049 28.641 43.854 1.00 39.40 568 SER A CA 1
ATOM 821 C C . SER A 1 141 ? 16.209 29.849 43.393 1.00 41.84 568 SER A C 1
ATOM 822 O O . SER A 1 141 ? 16.174 30.139 42.195 1.00 41.38 568 SER A O 1
ATOM 825 N N . SER A 1 142 ? 15.537 30.551 44.325 1.00 38.55 569 SER A N 1
ATOM 826 C CA . SER A 1 142 ? 14.763 31.751 43.970 1.00 38.26 569 SER A CA 1
ATOM 827 C C . SER A 1 142 ? 15.685 32.978 44.084 1.00 42.57 569 SER A C 1
ATOM 828 O O . SER A 1 142 ? 16.278 33.206 45.140 1.00 39.89 569 SER A O 1
ATOM 831 N N . TYR A 1 143 ? 15.748 33.792 43.022 1.00 40.20 570 TYR A N 1
ATOM 832 C CA . TYR A 1 143 ? 16.519 35.042 43.029 1.00 40.18 570 TYR A CA 1
ATOM 833 C C . TYR A 1 143 ? 15.936 36.055 44.027 1.00 45.31 570 TYR A C 1
ATOM 834 O O . TYR A 1 143 ? 16.634 36.969 44.437 1.00 45.35 570 TYR A O 1
ATOM 843 N N . LYS A 1 144 ? 14.648 35.897 44.398 1.00 44.54 571 LYS A N 1
ATOM 844 C CA . LYS A 1 144 ? 13.976 36.782 45.344 1.00 44.67 571 LYS A CA 1
ATOM 845 C C . LYS A 1 144 ? 14.408 36.484 46.769 1.00 49.20 571 LYS A C 1
ATOM 846 O O . LYS A 1 144 ? 14.770 37.412 47.484 1.00 50.40 571 LYS A O 1
ATOM 852 N N . THR A 1 145 ? 14.372 35.202 47.186 1.00 44.58 572 THR A N 1
ATOM 853 C CA . THR A 1 145 ? 14.739 34.811 48.553 1.00 44.42 572 THR A CA 1
ATOM 854 C C . THR A 1 145 ? 16.253 34.588 48.747 1.00 47.91 572 THR A C 1
ATOM 855 O O . THR A 1 145 ? 16.740 34.741 49.867 1.00 48.51 572 THR A O 1
ATOM 859 N N . THR A 1 146 ? 16.981 34.215 47.672 1.00 42.92 573 THR A N 1
ATOM 860 C CA . THR A 1 146 ? 18.438 33.990 47.688 1.00 42.56 573 THR A CA 1
ATOM 861 C C . THR A 1 146 ? 19.080 34.757 46.494 1.00 45.98 573 THR A C 1
ATOM 862 O O . THR A 1 146 ? 19.366 34.149 45.451 1.00 43.71 573 THR A O 1
ATOM 866 N N . PRO A 1 147 ? 19.256 36.101 46.607 1.00 44.35 574 PRO A N 1
ATOM 867 C CA . PRO A 1 147 ? 19.816 36.857 45.475 1.00 43.68 574 PRO A CA 1
ATOM 868 C C . PRO A 1 147 ? 21.302 36.613 45.241 1.00 45.95 574 PRO A C 1
ATOM 869 O O . PRO A 1 147 ? 21.770 36.799 44.124 1.00 44.64 574 PRO A O 1
ATOM 873 N N . LYS A 1 148 ? 22.033 36.166 46.281 1.00 43.90 575 LYS A N 1
ATOM 874 C CA . LYS A 1 148 ? 23.471 35.886 46.186 1.00 44.12 575 LYS A CA 1
ATOM 875 C C . LYS A 1 148 ? 23.785 34.439 46.648 1.00 48.29 575 LYS A C 1
ATOM 876 O O . LYS A 1 148 ? 24.394 34.254 47.710 1.00 48.03 575 LYS A O 1
ATOM 882 N N . PRO A 1 149 ? 23.332 33.392 45.906 1.00 44.83 576 PRO A N 1
ATOM 883 C CA . PRO A 1 149 ? 23.630 32.018 46.349 1.00 44.33 576 PRO A CA 1
ATOM 884 C C . PRO A 1 149 ? 25.120 31.701 46.284 1.00 46.80 576 PRO A C 1
ATOM 885 O O . PRO A 1 149 ? 25.792 32.105 45.348 1.00 46.20 576 PRO A O 1
ATOM 889 N N . THR A 1 150 ? 25.633 30.993 47.278 1.00 43.36 577 THR A N 1
ATOM 890 C CA . THR A 1 150 ? 27.056 30.622 47.297 1.00 43.05 577 THR A CA 1
ATOM 891 C C . THR A 1 150 ? 27.255 29.431 46.353 1.00 45.80 577 THR A C 1
ATOM 892 O O . THR A 1 150 ? 26.264 28.815 45.951 1.00 45.92 577 THR A O 1
ATOM 896 N N . LEU A 1 151 ? 28.505 29.103 45.987 1.00 43.13 578 LEU A N 1
ATOM 897 C CA . LEU A 1 151 ? 28.764 27.941 45.124 1.00 42.64 578 LEU A CA 1
ATOM 898 C C . LEU A 1 151 ? 28.199 26.619 45.730 1.00 45.51 578 LEU A C 1
ATOM 899 O O . LEU A 1 151 ? 27.644 25.800 45.002 1.00 43.44 578 LEU A O 1
ATOM 904 N N . THR A 1 152 ? 28.319 26.445 47.054 1.00 42.73 579 THR A N 1
ATOM 905 C CA . THR A 1 152 ? 27.808 25.279 47.789 1.00 42.70 579 THR A CA 1
ATOM 906 C C . THR A 1 152 ? 26.291 25.159 47.605 1.00 44.98 579 THR A C 1
ATOM 907 O O . THR A 1 152 ? 25.781 24.054 47.392 1.00 44.91 579 THR A O 1
ATOM 911 N N . GLN A 1 153 ? 25.584 26.301 47.654 1.00 40.53 580 GLN A N 1
ATOM 912 C CA . GLN A 1 153 ? 24.143 26.374 47.475 1.00 39.74 580 GLN A CA 1
ATOM 913 C C . GLN A 1 153 ? 23.748 26.033 46.033 1.00 42.03 580 GLN A C 1
ATOM 914 O O . GLN A 1 153 ? 22.796 25.273 45.838 1.00 40.87 580 GLN A O 1
ATOM 920 N N . LEU A 1 154 ? 24.527 26.528 45.039 1.00 38.20 581 LEU A N 1
ATOM 921 C CA . LEU A 1 154 ? 24.301 26.232 43.617 1.00 38.46 581 LEU A CA 1
ATOM 922 C C . LEU A 1 154 ? 24.479 24.724 43.324 1.00 42.65 581 LEU A C 1
ATOM 923 O O . LEU A 1 154 ? 23.681 24.154 42.564 1.00 41.51 581 LEU A O 1
ATOM 928 N N . LYS A 1 155 ? 25.488 24.080 43.974 1.00 39.10 582 LYS A N 1
ATOM 929 C CA . LYS A 1 155 ? 25.764 22.640 43.851 1.00 38.78 582 LYS A CA 1
ATOM 930 C C . LYS A 1 155 ? 24.551 21.826 44.360 1.00 41.70 582 LYS A C 1
ATOM 931 O O . LYS A 1 155 ? 24.185 20.828 43.740 1.00 40.23 582 LYS A O 1
ATOM 937 N N . LYS A 1 156 ? 23.930 22.269 45.478 1.00 39.18 583 LYS A N 1
ATOM 938 C CA . LYS A 1 156 ? 22.747 21.617 46.051 1.00 39.66 583 LYS A CA 1
ATOM 939 C C . LYS A 1 156 ? 21.554 21.679 45.084 1.00 44.31 583 LYS A C 1
ATOM 940 O O . LYS A 1 156 ? 20.845 20.677 44.921 1.00 42.88 583 LYS A O 1
ATOM 946 N N . VAL A 1 157 ? 21.383 22.837 44.403 1.00 41.95 584 VAL A N 1
ATOM 947 C CA . VAL A 1 157 ? 20.319 23.085 43.423 1.00 41.29 584 VAL A CA 1
ATOM 948 C C . VAL A 1 157 ? 20.505 22.141 42.224 1.00 45.09 584 VAL A C 1
ATOM 949 O O . VAL A 1 157 ? 19.547 21.471 41.840 1.00 43.88 584 VAL A O 1
ATOM 953 N N . ASP A 1 158 ? 21.744 22.046 41.681 1.00 42.81 585 ASP A N 1
ATOM 954 C CA . ASP A 1 158 ? 22.082 21.163 40.555 1.00 42.60 585 ASP A CA 1
ATOM 955 C C . ASP A 1 158 ? 21.836 19.673 40.912 1.00 44.55 585 ASP A C 1
ATOM 956 O O . ASP A 1 158 ? 21.346 18.921 40.062 1.00 41.66 585 ASP A O 1
ATOM 961 N N . LEU A 1 159 ? 22.150 19.271 42.172 1.00 41.74 586 LEU A N 1
ATOM 962 C CA . LEU A 1 159 ? 21.917 17.907 42.667 1.00 42.64 586 LEU A CA 1
ATOM 963 C C . LEU A 1 159 ? 20.417 17.579 42.686 1.00 44.59 586 LEU A C 1
ATOM 964 O O . LEU A 1 159 ? 20.021 16.549 42.144 1.00 43.39 586 LEU A O 1
ATOM 969 N N . PHE A 1 160 ? 19.598 18.445 43.329 1.00 41.08 587 PHE A N 1
ATOM 970 C CA . PHE A 1 160 ? 18.149 18.297 43.411 1.00 40.45 587 PHE A CA 1
ATOM 971 C C . PHE A 1 160 ? 17.554 18.203 42.006 1.00 43.94 587 PHE A C 1
ATOM 972 O O . PHE A 1 160 ? 16.739 17.319 41.755 1.00 42.47 587 PHE A O 1
ATOM 980 N N . GLN A 1 161 ? 18.019 19.064 41.083 1.00 41.73 588 GLN A N 1
ATOM 981 C CA . GLN A 1 161 ? 17.602 19.098 39.683 1.00 42.51 588 GLN A CA 1
ATOM 982 C C . GLN A 1 161 ? 17.855 17.757 38.973 1.00 49.68 588 GLN A C 1
ATOM 983 O O . GLN A 1 161 ? 16.935 17.205 38.369 1.00 49.83 588 GLN A O 1
ATOM 989 N N . MET A 1 162 ? 19.090 17.236 39.074 1.00 49.04 589 MET A N 1
ATOM 990 C CA . MET A 1 162 ? 19.548 16.002 38.443 1.00 50.09 589 MET A CA 1
ATOM 991 C C . MET A 1 162 ? 18.821 14.741 38.960 1.00 53.98 589 MET A C 1
ATOM 992 O O . MET A 1 162 ? 18.416 13.902 38.155 1.00 53.29 589 MET A O 1
ATOM 997 N N . ILE A 1 163 ? 18.672 14.607 40.286 1.00 49.51 590 ILE A N 1
ATOM 998 C CA . ILE A 1 163 ? 18.076 13.423 40.900 1.00 48.58 590 ILE A CA 1
ATOM 999 C C . ILE A 1 163 ? 16.545 13.487 40.975 1.00 50.12 590 ILE A C 1
ATOM 1000 O O . ILE A 1 163 ? 15.889 12.630 40.381 1.00 49.18 590 ILE A O 1
ATOM 1005 N N . ILE A 1 164 ? 15.987 14.469 41.721 1.00 45.20 591 ILE A N 1
ATOM 1006 C CA . ILE A 1 164 ? 14.554 14.599 41.976 1.00 44.99 591 ILE A CA 1
ATOM 1007 C C . ILE A 1 164 ? 13.705 14.786 40.701 1.00 48.95 591 ILE A C 1
ATOM 1008 O O . ILE A 1 164 ? 12.711 14.064 40.530 1.00 47.71 591 ILE A O 1
ATOM 1013 N N . LEU A 1 165 ? 14.085 15.722 39.817 1.00 44.50 592 LEU A N 1
ATOM 1014 C CA . LEU A 1 165 ? 13.282 15.976 38.622 1.00 43.63 592 LEU A CA 1
ATOM 1015 C C . LEU A 1 165 ? 13.255 14.801 37.642 1.00 47.54 592 LEU A C 1
ATOM 1016 O O . LEU A 1 165 ? 12.197 14.539 37.085 1.00 46.63 592 LEU A O 1
ATOM 1021 N N . LYS A 1 166 ? 14.367 14.046 37.509 1.00 45.62 593 LYS A N 1
ATOM 1022 C CA . LYS A 1 166 ? 14.469 12.839 36.676 1.00 45.77 593 LYS A CA 1
ATOM 1023 C C . LYS A 1 166 ? 13.474 11.758 37.176 1.00 47.82 593 LYS A C 1
ATOM 1024 O O . LYS A 1 166 ? 12.848 11.082 36.364 1.00 47.47 593 LYS A O 1
ATOM 1030 N N . ILE A 1 167 ? 13.325 11.622 38.509 1.00 44.15 594 ILE A N 1
ATOM 1031 C CA . ILE A 1 167 ? 12.396 10.693 39.166 1.00 43.93 594 ILE A CA 1
ATOM 1032 C C . ILE A 1 167 ? 10.931 11.100 38.869 1.00 46.46 594 ILE A C 1
ATOM 1033 O O . ILE A 1 167 ? 10.123 10.248 38.520 1.00 44.21 594 ILE A O 1
ATOM 1038 N N . ILE A 1 168 ? 10.604 12.400 39.022 1.00 42.85 595 ILE A N 1
ATOM 1039 C CA . ILE A 1 168 ? 9.262 12.929 38.787 1.00 42.39 595 ILE A CA 1
ATOM 1040 C C . ILE A 1 168 ? 8.848 12.682 37.329 1.00 45.68 595 ILE A C 1
ATOM 1041 O O . ILE A 1 168 ? 7.793 12.085 37.108 1.00 43.74 595 ILE A O 1
ATOM 1046 N N . VAL A 1 169 ? 9.726 13.063 36.367 1.00 44.50 596 VAL A N 1
ATOM 1047 C CA . VAL A 1 169 ? 9.576 12.889 34.916 1.00 45.66 596 VAL A CA 1
ATOM 1048 C C . VAL A 1 169 ? 9.278 11.426 34.567 1.00 51.72 596 VAL A C 1
ATOM 1049 O O . VAL A 1 169 ? 8.251 11.168 33.951 1.00 51.21 596 VAL A O 1
ATOM 1053 N N . SER A 1 170 ? 10.151 10.479 34.993 1.00 50.14 597 SER A N 1
ATOM 1054 C CA . SER A 1 170 ? 10.008 9.038 34.740 1.00 50.90 597 SER A CA 1
ATOM 1055 C C . SER A 1 170 ? 8.693 8.462 35.286 1.00 53.88 597 SER A C 1
ATOM 1056 O O . SER A 1 170 ? 7.995 7.759 34.554 1.00 53.50 597 SER A O 1
ATOM 1059 N N . PHE A 1 171 ? 8.344 8.791 36.547 1.00 49.99 598 PHE A N 1
ATOM 1060 C CA . PHE A 1 171 ? 7.106 8.348 37.174 1.00 50.44 598 PHE A CA 1
ATOM 1061 C C . PHE A 1 171 ? 5.837 8.863 36.454 1.00 53.26 598 PHE A C 1
ATOM 1062 O O . PHE A 1 171 ? 4.909 8.082 36.259 1.00 52.99 598 PHE A O 1
ATOM 1070 N N . LEU A 1 172 ? 5.787 10.161 36.087 1.00 49.12 599 LEU A N 1
ATOM 1071 C CA . LEU A 1 172 ? 4.622 10.748 35.414 1.00 49.66 599 LEU A CA 1
ATOM 1072 C C . LEU A 1 172 ? 4.454 10.258 33.969 1.00 55.35 599 LEU A C 1
ATOM 1073 O O . LEU A 1 172 ? 3.330 10.144 33.477 1.00 54.06 599 LEU A O 1
ATOM 1078 N N . SER A 1 173 ? 5.581 9.960 33.303 1.00 54.10 600 SER A N 1
ATOM 1079 C CA . SER A 1 173 ? 5.643 9.474 31.930 1.00 55.09 600 SER A CA 1
ATOM 1080 C C . SER A 1 173 ? 5.098 8.051 31.819 1.00 60.31 600 SER A C 1
ATOM 1081 O O . SER A 1 173 ? 4.606 7.684 30.756 1.00 59.50 600 SER A O 1
ATOM 1084 N N . ASN A 1 174 ? 5.199 7.263 32.912 1.00 58.55 601 ASN A N 1
ATOM 1085 C CA . ASN A 1 174 ? 4.822 5.856 32.984 1.00 59.94 601 ASN A CA 1
ATOM 1086 C C . ASN A 1 174 ? 3.586 5.512 33.832 1.00 68.02 601 ASN A C 1
ATOM 1087 O O . ASN A 1 174 ? 2.721 4.787 33.350 1.00 67.96 601 ASN A O 1
ATOM 1092 N N . ASN A 1 175 ? 3.539 5.967 35.104 1.00 67.92 602 ASN A N 1
ATOM 1093 C CA . ASN A 1 175 ? 2.505 5.596 36.081 1.00 69.41 602 ASN A CA 1
ATOM 1094 C C . ASN A 1 175 ? 1.501 6.705 36.492 1.00 74.41 602 ASN A C 1
ATOM 1095 O O . ASN A 1 175 ? 1.098 6.752 37.661 1.00 75.04 602 ASN A O 1
ATOM 1100 N N . SER A 1 176 ? 1.045 7.547 35.548 1.00 70.02 603 SER A N 1
ATOM 1101 C CA . SER A 1 176 ? 0.056 8.563 35.916 1.00 69.83 603 SER A CA 1
ATOM 1102 C C . SER A 1 176 ? -1.023 8.783 34.864 1.00 72.34 603 SER A C 1
ATOM 1103 O O . SER A 1 176 ? -0.724 8.905 33.671 1.00 73.12 603 SER A O 1
ATOM 1106 N N . ASN A 1 177 ? -2.279 8.836 35.327 1.00 66.23 604 ASN A N 1
ATOM 1107 C CA . ASN A 1 177 ? -3.477 9.075 34.519 1.00 64.45 604 ASN A CA 1
ATOM 1108 C C . ASN A 1 177 ? -3.913 10.547 34.634 1.00 64.11 604 ASN A C 1
ATOM 1109 O O . ASN A 1 177 ? -3.324 11.299 35.419 1.00 61.92 604 ASN A O 1
ATOM 1114 N N . PHE A 1 178 ? -4.936 10.952 33.847 1.00 59.07 605 PHE A N 1
ATOM 1115 C CA . PHE A 1 178 ? -5.477 12.314 33.806 1.00 57.94 605 PHE A CA 1
ATOM 1116 C C . PHE A 1 178 ? -5.822 12.872 35.197 1.00 58.69 605 PHE A C 1
ATOM 1117 O O . PHE A 1 178 ? -5.281 13.910 35.576 1.00 56.89 605 PHE A O 1
ATOM 1125 N N . ILE A 1 179 ? -6.684 12.165 35.959 1.00 54.91 606 ILE A N 1
ATOM 1126 C CA . ILE A 1 179 ? -7.122 12.548 37.310 1.00 54.18 606 ILE A CA 1
ATOM 1127 C C . ILE A 1 179 ? -5.928 12.879 38.233 1.00 54.47 606 ILE A C 1
ATOM 1128 O O . ILE A 1 179 ? -5.952 13.905 38.917 1.00 52.08 606 ILE A O 1
ATOM 1133 N N . GLU A 1 180 ? -4.896 12.013 38.232 1.00 50.34 607 GLU A N 1
ATOM 1134 C CA . GLU A 1 180 ? -3.708 12.143 39.071 1.00 49.99 607 GLU A CA 1
ATOM 1135 C C . GLU A 1 180 ? -2.848 13.374 38.731 1.00 51.59 607 GLU A C 1
ATOM 1136 O O . GLU A 1 180 ? -2.490 14.108 39.654 1.00 49.51 607 GLU A O 1
ATOM 1142 N N . ILE A 1 181 ? -2.559 13.620 37.425 1.00 48.62 608 ILE A N 1
ATOM 1143 C CA . ILE A 1 181 ? -1.797 14.793 36.947 1.00 48.58 608 ILE A CA 1
ATOM 1144 C C . ILE A 1 181 ? -2.566 16.083 37.280 1.00 50.36 608 ILE A C 1
ATOM 1145 O O . ILE A 1 181 ? -1.963 17.024 37.806 1.00 48.55 608 ILE A O 1
ATOM 1150 N N . MET A 1 182 ? -3.902 16.095 37.026 1.00 45.98 609 MET A N 1
ATOM 1151 C CA . MET A 1 182 ? -4.774 17.235 37.341 1.00 45.66 609 MET A CA 1
ATOM 1152 C C . MET A 1 182 ? -4.713 17.513 38.843 1.00 48.66 609 MET A C 1
ATOM 1153 O O . MET A 1 182 ? -4.535 18.667 39.237 1.00 46.79 609 MET A O 1
ATOM 1158 N N . GLY A 1 183 ? -4.732 16.438 39.642 1.00 45.78 610 GLY A N 1
ATOM 1159 C CA . GLY A 1 183 ? -4.597 16.495 41.094 1.00 46.11 610 GLY A CA 1
ATOM 1160 C C . GLY A 1 183 ? -3.325 17.207 41.541 1.00 49.05 610 GLY A C 1
ATOM 1161 O O . GLY A 1 183 ? -3.382 18.075 42.416 1.00 48.55 610 GLY A O 1
ATOM 1162 N N . LEU A 1 184 ? -2.175 16.890 40.906 1.00 46.02 611 LEU A N 1
ATOM 1163 C CA . LEU A 1 184 ? -0.875 17.498 41.241 1.00 44.95 611 LEU A CA 1
ATOM 1164 C C . LEU A 1 184 ? -0.811 18.979 40.880 1.00 47.66 611 LEU A C 1
ATOM 1165 O O . LEU A 1 184 ? -0.251 19.767 41.639 1.00 46.53 611 LEU A O 1
ATOM 1170 N N . LEU A 1 185 ? -1.416 19.362 39.747 1.00 46.35 612 LEU A N 1
ATOM 1171 C CA . LEU A 1 185 ? -1.481 20.754 39.290 1.00 46.58 612 LEU A CA 1
ATOM 1172 C C . LEU A 1 185 ? -2.285 21.608 40.272 1.00 48.88 612 LEU A C 1
ATOM 1173 O O . LEU A 1 185 ? -1.854 22.712 40.626 1.00 47.19 612 LEU A O 1
ATOM 1178 N N . LEU A 1 186 ? -3.436 21.076 40.726 1.00 45.80 613 LEU A N 1
ATOM 1179 C CA . LEU A 1 186 ? -4.312 21.725 41.699 1.00 46.21 613 LEU A CA 1
ATOM 1180 C C . LEU A 1 186 ? -3.605 21.857 43.036 1.00 51.94 613 LEU A C 1
ATOM 1181 O O . LEU A 1 186 ? -3.723 22.907 43.660 1.00 52.12 613 LEU A O 1
ATOM 1186 N N . GLN A 1 187 ? -2.817 20.829 43.446 1.00 48.73 614 GLN A N 1
ATOM 1187 C CA . GLN A 1 187 ? -2.017 20.862 44.682 1.00 49.38 614 GLN A CA 1
ATOM 1188 C C . GLN A 1 187 ? -1.031 22.042 44.636 1.00 51.51 614 GLN A C 1
ATOM 1189 O O . GLN A 1 187 ? -0.905 22.774 45.613 1.00 51.48 614 GLN A O 1
ATOM 1195 N N . LEU A 1 188 ? -0.383 22.249 43.474 1.00 46.38 615 LEU A N 1
ATOM 1196 C CA . LEU A 1 188 ? 0.574 23.330 43.248 1.00 45.82 615 LEU A CA 1
ATOM 1197 C C . LEU A 1 188 ? -0.076 24.724 43.327 1.00 48.03 615 LEU A C 1
ATOM 1198 O O . LEU A 1 188 ? 0.386 25.571 44.087 1.00 45.76 615 LEU A O 1
ATOM 1203 N N . ILE A 1 189 ? -1.152 24.944 42.551 1.00 45.72 616 ILE A N 1
ATOM 1204 C CA . ILE A 1 189 ? -1.865 26.220 42.427 1.00 45.78 616 ILE A CA 1
ATOM 1205 C C . ILE A 1 189 ? -2.567 26.655 43.738 1.00 49.43 616 ILE A C 1
ATOM 1206 O O . ILE A 1 189 ? -2.537 27.842 44.080 1.00 47.95 616 ILE A O 1
ATOM 1211 N N . ARG A 1 190 ? -3.175 25.702 44.469 1.00 45.77 617 ARG A N 1
ATOM 1212 C CA . ARG A 1 190 ? -3.924 25.993 45.693 1.00 46.03 617 ARG A CA 1
ATOM 1213 C C . ARG A 1 190 ? -3.088 26.205 46.959 1.00 49.67 617 ARG A C 1
ATOM 1214 O O . ARG A 1 190 ? -3.535 26.914 47.864 1.00 50.01 617 ARG A O 1
ATOM 1222 N N . ASN A 1 191 ? -1.916 25.579 47.047 1.00 46.34 618 ASN A N 1
ATOM 1223 C CA . ASN A 1 191 ? -1.090 25.632 48.260 1.00 46.35 618 ASN A CA 1
ATOM 1224 C C . ASN A 1 191 ? 0.139 26.536 48.173 1.00 49.50 618 ASN A C 1
ATOM 1225 O O . ASN A 1 191 ? 0.907 26.620 49.136 1.00 49.28 618 ASN A O 1
ATOM 1230 N N . ASN A 1 192 ? 0.333 27.202 47.029 1.00 45.72 619 ASN A N 1
ATOM 1231 C CA . ASN A 1 192 ? 1.509 28.039 46.802 1.00 44.98 619 ASN A CA 1
ATOM 1232 C C . ASN A 1 192 ? 1.192 29.311 46.056 1.00 48.19 619 ASN A C 1
ATOM 1233 O O . ASN A 1 192 ? 0.264 29.339 45.241 1.00 46.63 619 ASN A O 1
ATOM 1238 N N . ASN A 1 193 ? 2.044 30.339 46.267 1.00 44.92 620 ASN A N 1
ATOM 1239 C CA . ASN A 1 193 ? 2.035 31.561 45.486 1.00 44.11 620 ASN A CA 1
ATOM 1240 C C . ASN A 1 193 ? 2.813 31.092 44.239 1.00 46.31 620 ASN A C 1
ATOM 1241 O O . ASN A 1 193 ? 4.029 30.870 44.319 1.00 44.22 620 ASN A O 1
ATOM 1246 N N . VAL A 1 194 ? 2.086 30.848 43.131 1.00 43.26 621 VAL A N 1
ATOM 1247 C CA . VAL A 1 194 ? 2.621 30.335 41.861 1.00 43.15 621 VAL A CA 1
ATOM 1248 C C . VAL A 1 194 ? 3.701 31.271 41.289 1.00 46.50 621 VAL A C 1
ATOM 1249 O O . VAL A 1 194 ? 4.754 30.783 40.873 1.00 45.23 621 VAL A O 1
ATOM 1253 N N . SER A 1 195 ? 3.474 32.602 41.326 1.00 43.29 622 SER A N 1
ATOM 1254 C CA . SER A 1 195 ? 4.454 33.579 40.843 1.00 42.85 622 SER A CA 1
ATOM 1255 C C . SER A 1 195 ? 5.801 33.462 41.595 1.00 44.96 622 SER A C 1
ATOM 1256 O O . SER A 1 195 ? 6.849 33.549 40.953 1.00 43.73 622 SER A O 1
ATOM 1259 N N . PHE A 1 196 ? 5.774 33.236 42.936 1.00 41.04 623 PHE A N 1
ATOM 1260 C CA . PHE A 1 196 ? 7.000 33.008 43.697 1.00 40.54 623 PHE A CA 1
ATOM 1261 C C . PHE A 1 196 ? 7.727 31.755 43.171 1.00 41.63 623 PHE A C 1
ATOM 1262 O O . PHE A 1 196 ? 8.935 31.818 42.963 1.00 39.55 623 PHE A O 1
ATOM 1270 N N . LEU A 1 197 ? 6.986 30.648 42.905 1.00 39.38 624 LEU A N 1
ATOM 1271 C CA . LEU A 1 197 ? 7.560 29.389 42.386 1.00 38.74 624 LEU A CA 1
ATOM 1272 C C . LEU A 1 197 ? 8.301 29.574 41.052 1.00 41.97 624 LEU A C 1
ATOM 1273 O O . LEU A 1 197 ? 9.332 28.927 40.822 1.00 40.77 624 LEU A O 1
ATOM 1278 N N . THR A 1 198 ? 7.806 30.499 40.206 1.00 38.97 625 THR A N 1
ATOM 1279 C CA . THR A 1 198 ? 8.409 30.812 38.904 1.00 39.18 625 THR A CA 1
ATOM 1280 C C . THR A 1 198 ? 9.710 31.648 38.999 1.00 43.11 625 THR A C 1
ATOM 1281 O O . THR A 1 198 ? 10.396 31.785 37.989 1.00 42.69 625 THR A O 1
ATOM 1285 N N . THR A 1 199 ? 10.039 32.206 40.190 1.00 40.58 626 THR A N 1
ATOM 1286 C CA . THR A 1 199 ? 11.299 32.953 40.415 1.00 40.82 626 THR A CA 1
ATOM 1287 C C . THR A 1 199 ? 12.440 31.948 40.738 1.00 44.51 626 THR A C 1
ATOM 1288 O O . THR A 1 199 ? 13.612 32.327 40.834 1.00 42.51 626 THR A O 1
ATOM 1292 N N . SER A 1 200 ? 12.076 30.664 40.890 1.00 41.43 627 SER A N 1
ATOM 1293 C CA . SER A 1 200 ? 12.989 29.565 41.187 1.00 40.78 627 SER A CA 1
ATOM 1294 C C . SER A 1 200 ? 13.169 28.662 39.969 1.00 43.99 627 SER A C 1
ATOM 1295 O O . SER A 1 200 ? 12.182 28.272 39.338 1.00 43.37 627 SER A O 1
ATOM 1298 N N . LYS A 1 201 ? 14.431 28.297 39.668 1.00 40.47 628 LYS A N 1
ATOM 1299 C CA . LYS A 1 201 ? 14.766 27.391 38.570 1.00 39.88 628 LYS A CA 1
ATOM 1300 C C . LYS A 1 201 ? 14.064 26.018 38.744 1.00 42.73 628 LYS A C 1
ATOM 1301 O O . LYS A 1 201 ? 13.483 25.519 37.787 1.00 41.15 628 LYS A O 1
ATOM 1307 N N . ILE A 1 202 ? 14.079 25.458 39.971 1.00 40.07 629 ILE A N 1
ATOM 1308 C CA . ILE A 1 202 ? 13.430 24.181 40.334 1.00 39.44 629 ILE A CA 1
ATOM 1309 C C . ILE A 1 202 ? 11.909 24.302 40.203 1.00 41.48 629 ILE A C 1
ATOM 1310 O O . ILE A 1 202 ? 11.279 23.427 39.610 1.00 39.22 629 ILE A O 1
ATOM 1315 N N . GLY A 1 203 ? 11.350 25.377 40.767 1.00 39.15 630 GLY A N 1
ATOM 1316 C CA . GLY A 1 203 ? 9.922 25.678 40.711 1.00 38.95 630 GLY A CA 1
ATOM 1317 C C . GLY A 1 203 ? 9.419 25.740 39.287 1.00 42.34 630 GLY A C 1
ATOM 1318 O O . GLY A 1 203 ? 8.466 25.034 38.941 1.00 41.18 630 GLY A O 1
ATOM 1319 N N . LEU A 1 204 ? 10.124 26.521 38.435 1.00 39.94 631 LEU A N 1
ATOM 1320 C CA . LEU A 1 204 ? 9.785 26.675 37.023 1.00 40.09 631 LEU A CA 1
ATOM 1321 C C . LEU A 1 204 ? 9.840 25.353 36.263 1.00 42.40 631 LEU A C 1
ATOM 1322 O O . LEU A 1 204 ? 8.903 25.048 35.521 1.00 41.78 631 LEU A O 1
ATOM 1327 N N . ASN A 1 205 ? 10.927 24.575 36.453 1.00 39.86 632 ASN A N 1
ATOM 1328 C CA . ASN A 1 205 ? 11.095 23.270 35.806 1.00 39.15 632 ASN A CA 1
ATOM 1329 C C . ASN A 1 205 ? 10.028 22.263 36.251 1.00 43.10 632 ASN A C 1
ATOM 1330 O O . ASN A 1 205 ? 9.542 21.506 35.418 1.00 41.22 632 ASN A O 1
ATOM 1335 N N . LEU A 1 206 ? 9.627 22.286 37.539 1.00 40.67 633 LEU A N 1
ATOM 1336 C CA . LEU A 1 206 ? 8.562 21.406 38.035 1.00 40.90 633 LEU A CA 1
ATOM 1337 C C . LEU A 1 206 ? 7.223 21.744 37.374 1.00 43.63 633 LEU A C 1
ATOM 1338 O O . LEU A 1 206 ? 6.484 20.826 37.020 1.00 43.49 633 LEU A O 1
ATOM 1343 N N . ILE A 1 207 ? 6.932 23.049 37.167 1.00 39.73 634 ILE A N 1
ATOM 1344 C CA . ILE A 1 207 ? 5.694 23.491 36.514 1.00 40.14 634 ILE A CA 1
ATOM 1345 C C . ILE A 1 207 ? 5.706 23.023 35.046 1.00 43.80 634 ILE A C 1
ATOM 1346 O O . ILE A 1 207 ? 4.725 22.432 34.607 1.00 42.58 634 ILE A O 1
ATOM 1351 N N . THR A 1 208 ? 6.846 23.212 34.333 1.00 40.92 635 THR A N 1
ATOM 1352 C CA . THR A 1 208 ? 7.025 22.793 32.931 1.00 41.07 635 THR A CA 1
ATOM 1353 C C . THR A 1 208 ? 6.741 21.295 32.749 1.00 45.28 635 THR A C 1
ATOM 1354 O O . THR A 1 208 ? 6.052 20.930 31.791 1.00 43.94 635 THR A O 1
ATOM 1358 N N . ILE A 1 209 ? 7.271 20.447 33.667 1.00 41.56 636 ILE A N 1
ATOM 1359 C CA . ILE A 1 209 ? 7.049 18.996 33.678 1.00 41.22 636 ILE A CA 1
ATOM 1360 C C . ILE A 1 209 ? 5.532 18.690 33.765 1.00 43.35 636 ILE A C 1
ATOM 1361 O O . ILE A 1 209 ? 5.045 17.925 32.951 1.00 41.86 636 ILE A O 1
ATOM 1366 N N . LEU A 1 210 ? 4.805 19.293 34.745 1.00 41.98 637 LEU A N 1
ATOM 1367 C CA . LEU A 1 210 ? 3.358 19.094 34.910 1.00 42.92 637 LEU A CA 1
ATOM 1368 C C . LEU A 1 210 ? 2.568 19.538 33.682 1.00 45.75 637 LEU A C 1
ATOM 1369 O O . LEU A 1 210 ? 1.721 18.776 33.230 1.00 44.41 637 LEU A O 1
ATOM 1374 N N . ILE A 1 211 ? 2.854 20.750 33.135 1.00 43.24 638 ILE A N 1
ATOM 1375 C CA . ILE A 1 211 ? 2.167 21.297 31.941 1.00 43.90 638 ILE A CA 1
ATOM 1376 C C . ILE A 1 211 ? 2.393 20.393 30.724 1.00 45.97 638 ILE A C 1
ATOM 1377 O O . ILE A 1 211 ? 1.422 20.072 30.028 1.00 44.84 638 ILE A O 1
ATOM 1382 N N . SER A 1 212 ? 3.679 20.025 30.454 1.00 41.90 639 SER A N 1
ATOM 1383 C CA . SER A 1 212 ? 4.074 19.154 29.337 1.00 42.20 639 SER A CA 1
ATOM 1384 C C . SER A 1 212 ? 3.405 17.772 29.410 1.00 47.30 639 SER A C 1
ATOM 1385 O O . SER A 1 212 ? 2.931 17.278 28.386 1.00 47.07 639 SER A O 1
ATOM 1388 N N . ARG A 1 213 ? 3.319 17.185 30.621 1.00 44.94 640 ARG A N 1
ATOM 1389 C CA . ARG A 1 213 ? 2.666 15.890 30.839 1.00 46.15 640 ARG A CA 1
ATOM 1390 C C . ARG A 1 213 ? 1.147 15.968 30.616 1.00 48.82 640 ARG A C 1
ATOM 1391 O O . ARG A 1 213 ? 0.602 15.123 29.907 1.00 48.46 640 ARG A O 1
ATOM 1399 N N . ALA A 1 214 ? 0.487 17.007 31.179 1.00 45.49 641 ALA A N 1
ATOM 1400 C CA . ALA A 1 214 ? -0.946 17.288 31.024 1.00 45.78 641 ALA A CA 1
ATOM 1401 C C . ALA A 1 214 ? -1.309 17.417 29.527 1.00 50.82 641 ALA A C 1
ATOM 1402 O O . ALA A 1 214 ? -2.305 16.836 29.091 1.00 48.92 641 ALA A O 1
ATOM 1404 N N . ALA A 1 215 ? -0.462 18.141 28.747 1.00 49.31 642 ALA A N 1
ATOM 1405 C CA . ALA A 1 215 ? -0.626 18.371 27.304 1.00 50.25 642 ALA A CA 1
ATOM 1406 C C . ALA A 1 215 ? -0.549 17.080 26.470 1.00 56.12 642 ALA A C 1
ATOM 1407 O O . ALA A 1 215 ? -1.160 17.023 25.404 1.00 55.67 642 ALA A O 1
ATOM 1409 N N . LEU A 1 216 ? 0.222 16.073 26.930 1.00 54.86 643 LEU A N 1
ATOM 1410 C CA . LEU A 1 216 ? 0.376 14.793 26.228 1.00 56.68 643 LEU A CA 1
ATOM 1411 C C . LEU A 1 216 ? -0.813 13.852 26.434 1.00 64.43 643 LEU A C 1
ATOM 1412 O O . LEU A 1 216 ? -1.085 13.028 25.561 1.00 63.65 643 LEU A O 1
ATOM 1417 N N . ILE A 1 217 ? -1.534 13.997 27.568 1.00 64.88 644 ILE A N 1
ATOM 1418 C CA . ILE A 1 217 ? -2.729 13.209 27.890 1.00 67.20 644 ILE A CA 1
ATOM 1419 C C . ILE A 1 217 ? -3.859 13.722 26.987 1.00 73.38 644 ILE A C 1
ATOM 1420 O O . ILE A 1 217 ? -4.448 14.769 27.276 1.00 74.41 644 ILE A O 1
ATOM 1425 N N . LYS A 1 218 ? -4.103 13.024 25.857 1.00 70.02 645 LYS A N 1
ATOM 1426 C CA . LYS A 1 218 ? -5.141 13.374 24.879 1.00 92.37 645 LYS A CA 1
ATOM 1427 C C . LYS A 1 218 ? -5.789 12.113 24.312 1.00 123.95 645 LYS A C 1
ATOM 1428 O O . LYS A 1 218 ? -5.104 11.120 24.068 1.00 87.90 645 LYS A O 1
ATOM 1434 N N . ILE A 1 232 ? -13.936 21.699 25.350 1.00 72.99 659 ILE A N 1
ATOM 1435 C CA . ILE A 1 232 ? -14.010 21.816 26.806 1.00 72.34 659 ILE A CA 1
ATOM 1436 C C . ILE A 1 232 ? -13.498 20.565 27.504 1.00 73.08 659 ILE A C 1
ATOM 1437 O O . ILE A 1 232 ? -13.991 19.457 27.272 1.00 73.37 659 ILE A O 1
ATOM 1442 N N . SER A 1 233 ? -12.495 20.754 28.357 1.00 66.16 660 SER A N 1
ATOM 1443 C CA . SER A 1 233 ? -11.875 19.693 29.138 1.00 63.97 660 SER A CA 1
ATOM 1444 C C . SER A 1 233 ? -11.536 20.245 30.520 1.00 62.93 660 SER A C 1
ATOM 1445 O O . SER A 1 233 ? -11.463 21.465 30.690 1.00 61.14 660 SER A O 1
ATOM 1448 N N . THR A 1 234 ? -11.334 19.351 31.508 1.00 57.22 661 THR A N 1
ATOM 1449 C CA . THR A 1 234 ? -10.906 19.739 32.852 1.00 55.63 661 THR A CA 1
ATOM 1450 C C . THR A 1 234 ? -9.516 20.425 32.727 1.00 54.31 661 THR A C 1
ATOM 1451 O O . THR A 1 234 ? -9.264 21.409 33.427 1.00 50.31 661 THR A O 1
ATOM 1455 N N . TRP A 1 235 ? -8.660 19.941 31.784 1.00 50.66 662 TRP A N 1
ATOM 1456 C CA . TRP A 1 235 ? -7.330 20.512 31.527 1.00 49.20 662 TRP A CA 1
ATOM 1457 C C . TRP A 1 235 ? -7.433 21.979 31.096 1.00 49.40 662 TRP A C 1
ATOM 1458 O O . TRP A 1 235 ? -6.705 22.808 31.645 1.00 46.54 662 TRP A O 1
ATOM 1469 N N . ASN A 1 236 ? -8.386 22.316 30.194 1.00 45.23 663 ASN A N 1
ATOM 1470 C CA . ASN A 1 236 ? -8.612 23.701 29.755 1.00 45.39 663 ASN A CA 1
ATOM 1471 C C . ASN A 1 236 ? -8.947 24.605 30.963 1.00 49.01 663 ASN A C 1
ATOM 1472 O O . ASN A 1 236 ? -8.369 25.690 31.103 1.00 47.84 663 ASN A O 1
ATOM 1477 N N . GLU A 1 237 ? -9.803 24.099 31.879 1.00 45.09 664 GLU A N 1
ATOM 1478 C CA . GLU A 1 237 ? -10.193 24.785 33.114 1.00 44.97 664 GLU A CA 1
ATOM 1479 C C . GLU A 1 237 ? -8.986 24.975 34.074 1.00 46.22 664 GLU A C 1
ATOM 1480 O O . GLU A 1 237 ? -8.793 26.073 34.604 1.00 44.51 664 GLU A O 1
ATOM 1486 N N . ILE A 1 238 ? -8.184 23.913 34.286 1.00 42.54 665 ILE A N 1
ATOM 1487 C CA . ILE A 1 238 ? -7.056 23.941 35.208 1.00 42.20 665 ILE A CA 1
ATOM 1488 C C . ILE A 1 238 ? -5.910 24.811 34.649 1.00 43.74 665 ILE A C 1
ATOM 1489 O O . ILE A 1 238 ? -5.323 25.586 35.411 1.00 40.98 665 ILE A O 1
ATOM 1494 N N . TYR A 1 239 ? -5.650 24.738 33.322 1.00 41.96 666 TYR A N 1
ATOM 1495 C CA . TYR A 1 239 ? -4.654 25.586 32.647 1.00 41.38 666 TYR A CA 1
ATOM 1496 C C . TYR A 1 239 ? -5.014 27.066 32.908 1.00 46.29 666 TYR A C 1
ATOM 1497 O O . TYR A 1 239 ? -4.135 27.854 33.263 1.00 44.66 666 TYR A O 1
ATOM 1506 N N . ASP A 1 240 ? -6.311 27.427 32.732 1.00 44.67 667 ASP A N 1
ATOM 1507 C CA . ASP A 1 240 ? -6.789 28.786 32.943 1.00 45.10 667 ASP A CA 1
ATOM 1508 C C . ASP A 1 240 ? -6.611 29.264 34.384 1.00 46.66 667 ASP A C 1
ATOM 1509 O O . ASP A 1 240 ? -6.291 30.438 34.580 1.00 45.25 667 ASP A O 1
ATOM 1514 N N . LYS A 1 241 ? -6.788 28.367 35.384 1.00 42.62 668 LYS A N 1
ATOM 1515 C CA . LYS A 1 241 ? -6.561 28.699 36.804 1.00 42.73 668 LYS A CA 1
ATOM 1516 C C . LYS A 1 241 ? -5.068 29.021 37.031 1.00 45.25 668 LYS A C 1
ATOM 1517 O O . LYS A 1 241 ? -4.741 30.010 37.700 1.00 44.86 668 LYS A O 1
ATOM 1523 N N . LEU A 1 242 ? -4.171 28.212 36.435 1.00 41.38 669 LEU A N 1
ATOM 1524 C CA . LEU A 1 242 ? -2.723 28.423 36.472 1.00 40.81 669 LEU A CA 1
ATOM 1525 C C . LEU A 1 242 ? -2.369 29.744 35.779 1.00 43.67 669 LEU A C 1
ATOM 1526 O O . LEU A 1 242 ? -1.556 30.510 36.301 1.00 41.23 669 LEU A O 1
ATOM 1531 N N . PHE A 1 243 ? -2.980 29.999 34.598 1.00 41.02 670 PHE A N 1
ATOM 1532 C CA . PHE A 1 243 ? -2.742 31.214 33.818 1.00 40.32 670 PHE A CA 1
ATOM 1533 C C . PHE A 1 243 ? -3.095 32.474 34.630 1.00 43.36 670 PHE A C 1
ATOM 1534 O O . PHE A 1 243 ? -2.325 33.435 34.611 1.00 41.43 670 PHE A O 1
ATOM 1542 N N . THR A 1 244 ? -4.217 32.429 35.376 1.00 41.73 671 THR A N 1
ATOM 1543 C CA . THR A 1 244 ? -4.704 33.503 36.256 1.00 42.97 671 THR A CA 1
ATOM 1544 C C . THR A 1 244 ? -3.656 33.872 37.322 1.00 48.17 671 THR A C 1
ATOM 1545 O O . THR A 1 244 ? -3.424 35.062 37.542 1.00 48.89 671 THR A O 1
ATOM 1549 N N . SER A 1 245 ? -3.017 32.865 37.962 1.00 44.62 672 SER A N 1
ATOM 1550 C CA . SER A 1 245 ? -2.002 33.105 38.990 1.00 44.84 672 SER A CA 1
ATOM 1551 C C . SER A 1 245 ? -0.698 33.736 38.452 1.00 48.79 672 SER A C 1
ATOM 1552 O O . SER A 1 245 ? 0.039 34.326 39.237 1.00 48.95 672 SER A O 1
ATOM 1555 N N . LEU A 1 246 ? -0.442 33.636 37.124 1.00 44.61 673 LEU A N 1
ATOM 1556 C CA . LEU A 1 246 ? 0.752 34.157 36.447 1.00 43.80 673 LEU A CA 1
ATOM 1557 C C . LEU A 1 246 ? 0.559 35.461 35.699 1.00 46.57 673 LEU A C 1
ATOM 1558 O O . LEU A 1 246 ? 1.542 36.182 35.482 1.00 45.60 673 LEU A O 1
ATOM 1563 N N . GLU A 1 247 ? -0.688 35.759 35.273 1.00 42.49 674 GLU A N 1
ATOM 1564 C CA . GLU A 1 247 ? -1.010 36.947 34.489 1.00 42.01 674 GLU A CA 1
ATOM 1565 C C . GLU A 1 247 ? -0.501 38.222 35.142 1.00 46.03 674 GLU A C 1
ATOM 1566 O O . GLU A 1 247 ? -0.636 38.377 36.357 1.00 46.22 674 GLU A O 1
ATOM 1572 N N . SER A 1 248 ? 0.130 39.101 34.332 1.00 42.94 675 SER A N 1
ATOM 1573 C CA . SER A 1 248 ? 0.800 40.370 34.710 1.00 43.50 675 SER A CA 1
ATOM 1574 C C . SER A 1 248 ? 2.161 40.162 35.452 1.00 46.77 675 SER A C 1
ATOM 1575 O O . SER A 1 248 ? 2.843 41.149 35.753 1.00 46.49 675 SER A O 1
ATOM 1578 N N . LYS A 1 249 ? 2.559 38.888 35.724 1.00 42.65 676 LYS A N 1
ATOM 1579 C CA . LYS A 1 249 ? 3.799 38.530 36.426 1.00 42.25 676 LYS A CA 1
ATOM 1580 C C . LYS A 1 249 ? 4.732 37.597 35.607 1.00 44.45 676 LYS A C 1
ATOM 1581 O O . LYS A 1 249 ? 5.755 37.164 36.137 1.00 42.52 676 LYS A O 1
ATOM 1587 N N . ILE A 1 250 ? 4.387 37.304 34.322 1.00 41.29 677 ILE A N 1
ATOM 1588 C CA . ILE A 1 250 ? 5.142 36.411 33.422 1.00 41.67 677 ILE A CA 1
ATOM 1589 C C . ILE A 1 250 ? 6.627 36.847 33.257 1.00 46.03 677 ILE A C 1
ATOM 1590 O O . ILE A 1 250 ? 7.510 35.986 33.260 1.00 45.29 677 ILE A O 1
ATOM 1595 N N . GLN A 1 251 ? 6.899 38.162 33.158 1.00 43.30 678 GLN A N 1
ATOM 1596 C CA . GLN A 1 251 ? 8.258 38.706 33.023 1.00 43.84 678 GLN A CA 1
ATOM 1597 C C . GLN A 1 251 ? 9.178 38.350 34.231 1.00 46.47 678 GLN A C 1
ATOM 1598 O O . GLN A 1 251 ? 10.395 38.212 34.052 1.00 44.09 678 GLN A O 1
ATOM 1604 N N . LEU A 1 252 ? 8.582 38.134 35.429 1.00 43.36 679 LEU A N 1
ATOM 1605 C CA . LEU A 1 252 ? 9.322 37.807 36.663 1.00 42.71 679 LEU A CA 1
ATOM 1606 C C . LEU A 1 252 ? 10.048 36.443 36.622 1.00 45.67 679 LEU A C 1
ATOM 1607 O O . LEU A 1 252 ? 10.860 36.152 37.499 1.00 45.57 679 LEU A O 1
ATOM 1612 N N . ILE A 1 253 ? 9.783 35.626 35.595 1.00 40.84 680 ILE A N 1
ATOM 1613 C CA . ILE A 1 253 ? 10.465 34.348 35.399 1.00 39.58 680 ILE A CA 1
ATOM 1614 C C . ILE A 1 253 ? 11.930 34.581 34.933 1.00 42.74 680 ILE A C 1
ATOM 1615 O O . ILE A 1 253 ? 12.762 33.691 35.096 1.00 42.36 680 ILE A O 1
ATOM 1620 N N . PHE A 1 254 ? 12.231 35.779 34.365 1.00 38.71 681 PHE A N 1
ATOM 1621 C CA . PHE A 1 254 ? 13.579 36.166 33.909 1.00 39.12 681 PHE A CA 1
ATOM 1622 C C . PHE A 1 254 ? 14.288 36.862 35.091 1.00 44.25 681 PHE A C 1
ATOM 1623 O O . PHE A 1 254 ? 13.833 37.927 35.511 1.00 43.85 681 PHE A O 1
ATOM 1631 N N . PRO A 1 255 ? 15.347 36.248 35.685 1.00 41.54 682 PRO A N 1
ATOM 1632 C CA . PRO A 1 255 ? 16.003 36.868 36.857 1.00 42.43 682 PRO A CA 1
ATOM 1633 C C . PRO A 1 255 ? 16.728 38.181 36.552 1.00 45.98 682 PRO A C 1
ATOM 1634 O O . PRO A 1 255 ? 17.100 38.400 35.390 1.00 44.39 682 PRO A O 1
ATOM 1638 N N . PRO A 1 256 ? 16.947 39.060 37.568 1.00 43.28 683 PRO A N 1
ATOM 1639 C CA . PRO A 1 256 ? 17.691 40.304 37.313 1.00 44.01 683 PRO A CA 1
ATOM 1640 C C . PRO A 1 256 ? 19.123 40.026 36.875 1.00 48.08 683 PRO A C 1
ATOM 1641 O O . PRO A 1 256 ? 19.675 38.952 37.139 1.00 46.30 683 PRO A O 1
ATOM 1645 N N . ARG A 1 257 ? 19.706 40.995 36.185 1.00 45.81 684 ARG A N 1
ATOM 1646 C CA . ARG A 1 257 ? 21.054 40.918 35.656 1.00 46.38 684 ARG A CA 1
ATOM 1647 C C . ARG A 1 257 ? 22.128 40.751 36.729 1.00 49.61 684 ARG A C 1
ATOM 1648 O O . ARG A 1 257 ? 23.120 40.060 36.495 1.00 48.96 684 ARG A O 1
ATOM 1656 N N . GLU A 1 258 ? 21.936 41.383 37.901 1.00 46.39 685 GLU A N 1
ATOM 1657 C CA . GLU A 1 258 ? 22.873 41.291 39.029 1.00 46.45 685 GLU A CA 1
ATOM 1658 C C . GLU A 1 258 ? 22.937 39.842 39.531 1.00 49.08 685 GLU A C 1
ATOM 1659 O O . GLU A 1 258 ? 24.013 39.359 39.897 1.00 47.91 685 GLU A O 1
ATOM 1665 N N . TYR A 1 259 ? 21.781 39.128 39.475 1.00 43.80 686 TYR A N 1
ATOM 1666 C CA . TYR A 1 259 ? 21.695 37.722 39.837 1.00 41.87 686 TYR A CA 1
ATOM 1667 C C . TYR A 1 259 ? 22.445 36.882 38.806 1.00 45.23 686 TYR A C 1
ATOM 1668 O O . TYR A 1 259 ? 23.288 36.073 39.204 1.00 44.05 686 TYR A O 1
ATOM 1677 N N . ASN A 1 260 ? 22.172 37.095 37.497 1.00 41.49 687 ASN A N 1
ATOM 1678 C CA . ASN A 1 260 ? 22.845 36.372 36.408 1.00 42.42 687 ASN A CA 1
ATOM 1679 C C . ASN A 1 260 ? 24.367 36.484 36.510 1.00 48.25 687 ASN A C 1
ATOM 1680 O O . ASN A 1 260 ? 25.059 35.461 36.475 1.00 46.30 687 ASN A O 1
ATOM 1685 N N . ASP A 1 261 ? 24.876 37.723 36.695 1.00 46.40 688 ASP A N 1
ATOM 1686 C CA . ASP A 1 261 ? 26.303 38.022 36.855 1.00 46.88 688 ASP A CA 1
ATOM 1687 C C . ASP A 1 261 ? 26.955 37.188 37.936 1.00 49.38 688 ASP A C 1
ATOM 1688 O O . ASP A 1 261 ? 28.034 36.629 37.713 1.00 47.83 688 ASP A O 1
ATOM 1693 N N . HIS A 1 262 ? 26.311 37.154 39.118 1.00 45.84 689 HIS A N 1
ATOM 1694 C CA . HIS A 1 262 ? 26.741 36.427 40.302 1.00 46.74 689 HIS A CA 1
ATOM 1695 C C . HIS A 1 262 ? 26.908 34.932 40.004 1.00 51.37 689 HIS A C 1
ATOM 1696 O O . HIS A 1 262 ? 27.969 34.376 40.320 1.00 51.16 689 HIS A O 1
ATOM 1703 N N . ILE A 1 263 ? 25.896 34.306 39.349 1.00 48.40 690 ILE A N 1
ATOM 1704 C CA . ILE A 1 263 ? 25.895 32.887 38.950 1.00 47.97 690 ILE A CA 1
ATOM 1705 C C . ILE A 1 263 ? 26.979 32.619 37.900 1.00 51.13 690 ILE A C 1
ATOM 1706 O O . ILE A 1 263 ? 27.705 31.632 38.022 1.00 50.02 690 ILE A O 1
ATOM 1711 N N . MET A 1 264 ? 27.051 33.475 36.857 1.00 48.75 691 MET A N 1
ATOM 1712 C CA . MET A 1 264 ? 28.021 33.376 35.762 1.00 49.78 691 MET A CA 1
ATOM 1713 C C . MET A 1 264 ? 29.463 33.377 36.279 1.00 52.93 691 MET A C 1
ATOM 1714 O O . MET A 1 264 ? 30.267 32.562 35.834 1.00 52.14 691 MET A O 1
ATOM 1719 N N . ARG A 1 265 ? 29.757 34.251 37.254 1.00 50.34 692 ARG A N 1
ATOM 1720 C CA . ARG A 1 265 ? 31.051 34.394 37.930 1.00 51.11 692 ARG A CA 1
ATOM 1721 C C . ARG A 1 265 ? 31.410 33.089 38.680 1.00 54.54 692 ARG A C 1
ATOM 1722 O O . ARG A 1 265 ? 32.523 32.581 38.526 1.00 54.41 692 ARG A O 1
ATOM 1730 N N . LEU A 1 266 ? 30.450 32.527 39.446 1.00 49.56 693 LEU A N 1
ATOM 1731 C CA . LEU A 1 266 ? 30.657 31.303 40.229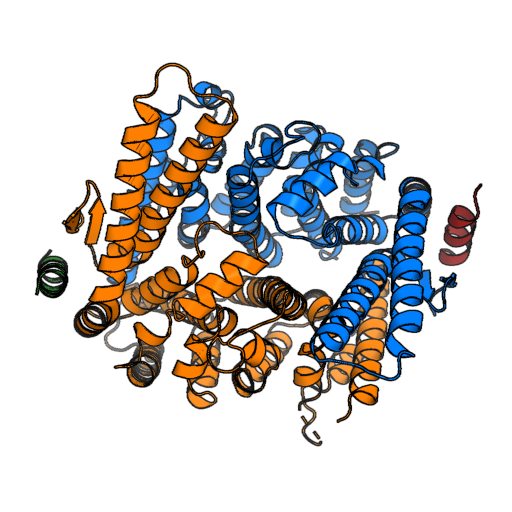 1.00 48.82 693 LEU A CA 1
ATOM 1732 C C . LEU A 1 266 ? 30.778 30.019 39.399 1.00 52.28 693 LEU A C 1
ATOM 1733 O O . LEU A 1 266 ? 31.478 29.088 39.809 1.00 51.31 693 LEU A O 1
ATOM 1738 N N . GLN A 1 267 ? 30.082 29.959 38.255 1.00 49.00 694 GLN A N 1
ATOM 1739 C CA . GLN A 1 267 ? 30.057 28.766 37.403 1.00 48.08 694 GLN A CA 1
ATOM 1740 C C . GLN A 1 267 ? 30.963 28.835 36.174 1.00 51.05 694 GLN A C 1
ATOM 1741 O O . GLN A 1 267 ? 31.070 27.850 35.444 1.00 49.89 694 GLN A O 1
ATOM 1747 N N . ASN A 1 268 ? 31.635 29.984 35.956 1.00 48.79 695 ASN A N 1
ATOM 1748 C CA . ASN A 1 268 ? 32.474 30.257 34.781 1.00 49.07 695 ASN A CA 1
ATOM 1749 C C . ASN A 1 268 ? 31.646 30.195 33.466 1.00 55.79 695 ASN A C 1
ATOM 1750 O O . ASN A 1 268 ? 32.107 29.681 32.440 1.00 56.10 695 ASN A O 1
ATOM 1755 N N . ASP A 1 269 ? 30.400 30.705 33.522 1.00 53.32 696 ASP A N 1
ATOM 1756 C CA . ASP A 1 269 ? 29.515 30.777 32.362 1.00 53.75 696 ASP A CA 1
ATOM 1757 C C . ASP A 1 269 ? 29.758 32.114 31.658 1.00 56.55 696 ASP A C 1
ATOM 1758 O O . ASP A 1 269 ? 29.820 33.160 32.314 1.00 55.18 696 ASP A O 1
ATOM 1763 N N . LYS A 1 270 ? 29.928 32.069 30.332 1.00 53.78 697 LYS A N 1
ATOM 1764 C CA . LYS A 1 270 ? 30.154 33.262 29.504 1.00 54.43 697 LYS A CA 1
ATOM 1765 C C . LYS A 1 270 ? 28.813 33.939 29.183 1.00 58.26 697 LYS A C 1
ATOM 1766 O O . LYS A 1 270 ? 28.748 35.164 29.037 1.00 57.33 697 LYS A O 1
ATOM 1772 N N . PHE A 1 271 ? 27.744 33.125 29.121 1.00 54.80 698 PHE A N 1
ATOM 1773 C CA . PHE A 1 271 ? 26.349 33.526 28.916 1.00 55.19 698 PHE A CA 1
ATOM 1774 C C . PHE A 1 271 ? 25.484 32.762 29.906 1.00 57.48 698 PHE A C 1
ATOM 1775 O O . PHE A 1 271 ? 25.756 31.593 30.169 1.00 57.08 698 PHE A O 1
ATOM 1783 N N . MET A 1 272 ? 24.456 33.412 30.469 1.00 54.50 699 MET A N 1
ATOM 1784 C CA . MET A 1 272 ? 23.546 32.760 31.409 1.00 54.20 699 MET A CA 1
ATOM 1785 C C . MET A 1 272 ? 22.641 31.809 30.619 1.00 56.28 699 MET A C 1
ATOM 1786 O O . MET A 1 272 ? 22.067 32.220 29.611 1.00 56.88 699 MET A O 1
ATOM 1791 N N . ASP A 1 273 ? 22.571 30.531 31.029 1.00 51.30 700 ASP A N 1
ATOM 1792 C CA . ASP A 1 273 ? 21.718 29.549 30.349 1.00 50.48 700 ASP A CA 1
ATOM 1793 C C . ASP A 1 273 ? 20.254 29.806 30.740 1.00 50.95 700 ASP A C 1
ATOM 1794 O O . ASP A 1 273 ? 19.870 29.589 31.894 1.00 49.98 700 ASP A O 1
ATOM 1799 N N . GLU A 1 274 ? 19.456 30.300 29.778 1.00 46.03 701 GLU A N 1
ATOM 1800 C CA . GLU A 1 274 ? 18.042 30.592 30.010 1.00 45.22 701 GLU A CA 1
ATOM 1801 C C . GLU A 1 274 ? 17.108 29.696 29.181 1.00 45.61 701 GLU A C 1
ATOM 1802 O O . GLU A 1 274 ? 15.907 30.004 29.055 1.00 41.64 701 GLU A O 1
ATOM 1808 N N . ALA A 1 275 ? 17.647 28.552 28.672 1.00 42.16 702 ALA A N 1
ATOM 1809 C CA . ALA A 1 275 ? 16.907 27.551 27.885 1.00 42.17 702 ALA A CA 1
ATOM 1810 C C . ALA A 1 275 ? 15.669 27.035 28.617 1.00 44.42 702 ALA A C 1
ATOM 1811 O O . ALA A 1 275 ? 14.613 26.917 27.994 1.00 42.81 702 ALA A O 1
ATOM 1813 N N . TYR A 1 276 ? 15.784 26.790 29.946 1.00 40.40 703 TYR A N 1
ATOM 1814 C CA . TYR A 1 276 ? 14.678 26.335 30.802 1.00 40.22 703 TYR A CA 1
ATOM 1815 C C . TYR A 1 276 ? 13.526 27.383 30.873 1.00 41.40 703 TYR A C 1
ATOM 1816 O O . TYR A 1 276 ? 12.383 26.999 31.115 1.00 39.51 703 TYR A O 1
ATOM 1825 N N . ILE A 1 277 ? 13.837 28.690 30.699 1.00 37.19 704 ILE A N 1
ATOM 1826 C CA . ILE A 1 277 ? 12.816 29.754 30.721 1.00 36.92 704 ILE A CA 1
ATOM 1827 C C . ILE A 1 277 ? 11.993 29.675 29.439 1.00 40.20 704 ILE A C 1
ATOM 1828 O O . ILE A 1 277 ? 10.762 29.705 29.501 1.00 37.66 704 ILE A O 1
ATOM 1833 N N . TRP A 1 278 ? 12.687 29.582 28.276 1.00 39.32 705 TRP A N 1
ATOM 1834 C CA . TRP A 1 278 ? 12.023 29.480 26.971 1.00 39.82 705 TRP A CA 1
ATOM 1835 C C . TRP A 1 278 ? 11.280 28.153 26.830 1.00 42.46 705 TRP A C 1
ATOM 1836 O O . TRP A 1 278 ? 10.264 28.125 26.147 1.00 42.08 705 TRP A O 1
ATOM 1847 N N . ALA A 1 279 ? 11.756 27.072 27.507 1.00 39.65 706 ALA A N 1
ATOM 1848 C CA . ALA A 1 279 ? 11.091 25.756 27.512 1.00 39.00 706 ALA A CA 1
ATOM 1849 C C . ALA A 1 279 ? 9.771 25.864 28.287 1.00 40.28 706 ALA A C 1
ATOM 1850 O O . ALA A 1 279 ? 8.748 25.354 27.826 1.00 37.86 706 ALA A O 1
ATOM 1852 N N . PHE A 1 280 ? 9.780 26.582 29.423 1.00 36.77 707 PHE A N 1
ATOM 1853 C CA . PHE A 1 280 ? 8.568 26.844 30.191 1.00 36.83 707 PHE A CA 1
ATOM 1854 C C . PHE A 1 280 ? 7.558 27.646 29.347 1.00 39.09 707 PHE A C 1
ATOM 1855 O O . PHE A 1 280 ? 6.389 27.265 29.296 1.00 36.54 707 PHE A O 1
ATOM 1863 N N . LEU A 1 281 ? 8.022 28.747 28.691 1.00 36.95 708 LEU A N 1
ATOM 1864 C CA . LEU A 1 281 ? 7.173 29.624 27.873 1.00 37.26 708 LEU A CA 1
ATOM 1865 C C . LEU A 1 281 ? 6.573 28.876 26.692 1.00 40.97 708 LEU A C 1
ATOM 1866 O O . LEU A 1 281 ? 5.443 29.152 26.333 1.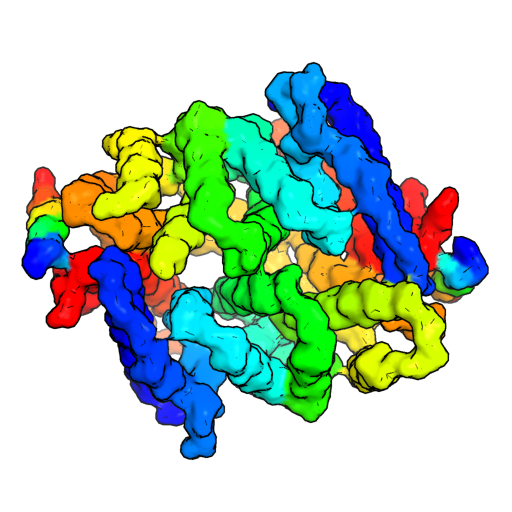00 39.42 708 LEU A O 1
ATOM 1871 N N . ALA A 1 282 ? 7.335 27.919 26.104 1.00 38.43 709 ALA A N 1
ATOM 1872 C CA . ALA A 1 282 ? 6.898 27.090 24.983 1.00 38.00 709 ALA A CA 1
ATOM 1873 C C . ALA A 1 282 ? 5.771 26.164 25.453 1.00 41.25 709 ALA A C 1
ATOM 1874 O O . ALA A 1 282 ? 4.748 26.074 24.774 1.00 40.13 709 ALA A O 1
ATOM 1876 N N . SER A 1 283 ? 5.916 25.536 26.641 1.00 38.03 710 SER A N 1
ATOM 1877 C CA . SER A 1 283 ? 4.866 24.647 27.162 1.00 38.27 710 SER A CA 1
ATOM 1878 C C . SER A 1 283 ? 3.612 25.421 27.581 1.00 41.56 710 SER A C 1
ATOM 1879 O O . SER A 1 283 ? 2.497 24.944 27.334 1.00 40.25 710 SER A O 1
ATOM 1882 N N . LEU A 1 284 ? 3.787 26.639 28.148 1.00 38.35 711 LEU A N 1
ATOM 1883 C CA . LEU A 1 284 ? 2.670 27.510 28.555 1.00 37.97 711 LEU A CA 1
ATOM 1884 C C . LEU A 1 284 ? 1.878 27.946 27.312 1.00 42.11 711 LEU A C 1
ATOM 1885 O O . LEU A 1 284 ? 0.654 27.787 27.293 1.00 42.13 711 LEU A O 1
ATOM 1890 N N . ALA A 1 285 ? 2.582 28.394 26.248 1.00 39.60 712 ALA A N 1
ATOM 1891 C CA . ALA A 1 285 ? 1.977 28.821 24.982 1.00 40.34 712 ALA A CA 1
ATOM 1892 C C . ALA A 1 285 ? 1.236 27.694 24.234 1.00 45.76 712 ALA A C 1
ATOM 1893 O O . ALA A 1 285 ? 0.138 27.932 23.719 1.00 44.95 712 ALA A O 1
ATOM 1895 N N . ALA A 1 286 ? 1.847 26.484 24.178 1.00 44.14 713 ALA A N 1
ATOM 1896 C CA . ALA A 1 286 ? 1.346 25.277 23.502 1.00 44.31 713 ALA A CA 1
ATOM 1897 C C . ALA A 1 286 ? 0.003 24.794 24.019 1.00 49.28 713 ALA A C 1
ATOM 1898 O O . ALA A 1 286 ? -0.795 24.322 23.217 1.00 50.40 713 ALA A O 1
ATOM 1900 N N . SER A 1 287 ? -0.257 24.933 25.341 1.00 45.07 714 SER A N 1
ATOM 1901 C CA . SER A 1 287 ? -1.517 24.535 25.972 1.00 44.53 714 SER A CA 1
ATOM 1902 C C . SER A 1 287 ? -2.538 25.690 26.065 1.00 49.28 714 SER A C 1
ATOM 1903 O O . SER A 1 287 ? -3.642 25.481 26.561 1.00 49.31 714 SER A O 1
ATOM 1906 N N . GLY A 1 288 ? -2.170 26.880 25.583 1.00 45.09 715 GLY A N 1
ATOM 1907 C CA . GLY A 1 288 ? -3.043 28.050 25.617 1.00 45.07 715 GLY A CA 1
ATOM 1908 C C . GLY A 1 288 ? -3.814 28.320 24.339 1.00 48.02 715 GLY A C 1
ATOM 1909 O O . GLY A 1 288 ? -3.377 27.943 23.251 1.00 48.18 715 GLY A O 1
ATOM 1910 N N . LYS A 1 289 ? -4.953 29.014 24.458 1.00 44.06 716 LYS A N 1
ATOM 1911 C CA . LYS A 1 289 ? -5.750 29.460 23.307 1.00 43.46 716 LYS A CA 1
ATOM 1912 C C . LYS A 1 289 ? -5.035 30.715 22.739 1.00 44.76 716 LYS A C 1
ATOM 1913 O O . LYS A 1 289 ? -4.032 31.152 23.314 1.00 42.18 716 LYS A O 1
ATOM 1919 N N . LEU A 1 290 ? -5.554 31.304 21.643 1.00 42.36 717 LEU A N 1
ATOM 1920 C CA . LEU A 1 290 ? -4.971 32.509 21.044 1.00 42.72 717 LEU A CA 1
ATOM 1921 C C . LEU A 1 290 ? -4.855 33.683 22.044 1.00 44.87 717 LEU A C 1
ATOM 1922 O O . LEU A 1 290 ? -3.804 34.335 22.087 1.00 42.33 717 LEU A O 1
ATOM 1927 N N . ASN A 1 291 ? -5.914 33.926 22.851 1.00 41.90 718 ASN A N 1
ATOM 1928 C CA . ASN A 1 291 ? -5.937 35.022 23.834 1.00 41.20 718 ASN A CA 1
ATOM 1929 C C . ASN A 1 291 ? -4.865 34.861 24.927 1.00 43.05 718 ASN A C 1
ATOM 1930 O O . ASN A 1 291 ? -4.289 35.867 25.353 1.00 39.96 718 ASN A O 1
ATOM 1935 N N . HIS A 1 292 ? -4.564 33.602 25.341 1.00 39.94 719 HIS A N 1
ATOM 1936 C CA . HIS A 1 292 ? -3.480 33.309 26.295 1.00 38.39 719 HIS A CA 1
ATOM 1937 C C . HIS A 1 292 ? -2.140 33.654 25.646 1.00 41.21 719 HIS A C 1
ATOM 1938 O O . HIS A 1 292 ? -1.310 34.298 26.273 1.00 39.01 719 HIS A O 1
ATOM 1945 N N . GLN A 1 293 ? -1.957 33.245 24.369 1.00 38.84 720 GLN A N 1
ATOM 1946 C CA . GLN A 1 293 ? -0.739 33.462 23.599 1.00 38.51 720 GLN A CA 1
ATOM 1947 C C . GLN A 1 293 ? -0.421 34.949 23.394 1.00 42.16 720 GLN A C 1
ATOM 1948 O O . GLN A 1 293 ? 0.747 35.339 23.484 1.00 40.69 720 GLN A O 1
ATOM 1954 N N . ARG A 1 294 ? -1.471 35.764 23.148 1.00 39.82 721 ARG A N 1
ATOM 1955 C CA . ARG A 1 294 ? -1.410 37.215 22.964 1.00 38.91 721 ARG A CA 1
ATOM 1956 C C . ARG A 1 294 ? -0.819 37.867 24.208 1.00 41.61 721 ARG A C 1
ATOM 1957 O O . ARG A 1 294 ? 0.072 38.705 24.083 1.00 40.64 721 ARG A O 1
ATOM 1965 N N . ILE A 1 295 ? -1.314 37.461 25.402 1.00 37.62 722 ILE A N 1
ATOM 1966 C CA . ILE A 1 295 ? -0.855 37.951 26.700 1.00 36.53 722 ILE A CA 1
ATOM 1967 C C . ILE A 1 295 ? 0.608 37.528 26.929 1.00 39.74 722 ILE A C 1
ATOM 1968 O O . ILE A 1 295 ? 1.406 38.378 27.316 1.00 39.54 722 ILE A O 1
ATOM 1973 N N . ILE A 1 296 ? 0.949 36.223 26.703 1.00 35.90 723 ILE A N 1
ATOM 1974 C CA . ILE A 1 296 ? 2.323 35.699 26.890 1.00 35.42 723 ILE A CA 1
ATOM 1975 C C . ILE A 1 296 ? 3.350 36.512 26.067 1.00 40.91 723 ILE A C 1
ATOM 1976 O O . ILE A 1 296 ? 4.316 37.007 26.659 1.00 39.21 723 ILE A O 1
ATOM 1981 N N . ILE A 1 297 ? 3.120 36.653 24.724 1.00 39.62 724 ILE A N 1
ATOM 1982 C CA . ILE A 1 297 ? 3.945 37.411 23.766 1.00 40.55 724 ILE A CA 1
ATOM 1983 C C . ILE A 1 297 ? 4.106 38.853 24.245 1.00 45.27 724 ILE A C 1
ATOM 1984 O O . ILE A 1 297 ? 5.220 39.378 24.233 1.00 44.88 724 ILE A O 1
ATOM 1989 N N . ASP A 1 298 ? 2.985 39.495 24.661 1.00 41.41 725 ASP A N 1
ATOM 1990 C CA . ASP A 1 298 ? 3.021 40.873 25.132 1.00 40.54 725 ASP A CA 1
ATOM 1991 C C . ASP A 1 298 ? 3.927 41.014 26.375 1.00 41.88 725 ASP A C 1
ATOM 1992 O O . ASP A 1 298 ? 4.744 41.930 26.439 1.00 41.17 725 ASP A O 1
ATOM 1997 N N . GLU A 1 299 ? 3.773 40.099 27.345 1.00 37.15 726 GLU A N 1
ATOM 1998 C CA . GLU A 1 299 ? 4.495 40.147 28.613 1.00 37.05 726 GLU A CA 1
ATOM 1999 C C . GLU A 1 299 ? 5.999 39.892 28.479 1.00 41.42 726 GLU A C 1
ATOM 2000 O O . GLU A 1 299 ? 6.768 40.436 29.269 1.00 41.78 726 GLU A O 1
ATOM 2006 N N . VAL A 1 300 ? 6.420 39.120 27.457 1.00 38.16 727 VAL A N 1
ATOM 2007 C CA . VAL A 1 300 ? 7.829 38.772 27.260 1.00 37.21 727 VAL A CA 1
ATOM 2008 C C . VAL A 1 300 ? 8.440 39.422 26.016 1.00 41.35 727 VAL A C 1
ATOM 2009 O O . VAL A 1 300 ? 9.579 39.107 25.690 1.00 40.13 727 VAL A O 1
ATOM 2013 N N . ARG A 1 301 ? 7.693 40.318 25.325 1.00 39.71 728 ARG A N 1
ATOM 2014 C CA . ARG A 1 301 ? 8.156 41.021 24.118 1.00 39.84 728 ARG A CA 1
ATOM 2015 C C . ARG A 1 301 ? 9.549 41.629 24.282 1.00 41.49 728 ARG A C 1
ATOM 2016 O O . ARG A 1 301 ? 10.385 41.458 23.394 1.00 39.98 728 ARG A O 1
ATOM 2024 N N . ASP A 1 302 ? 9.797 42.329 25.409 1.00 38.65 729 ASP A N 1
ATOM 2025 C CA . ASP A 1 302 ? 11.105 42.941 25.674 1.00 39.43 729 ASP A CA 1
ATOM 2026 C C . ASP A 1 302 ? 12.217 41.883 25.847 1.00 41.93 729 ASP A C 1
ATOM 2027 O O . ASP A 1 302 ? 13.357 42.120 25.453 1.00 39.98 729 ASP A O 1
ATOM 2032 N N . GLU A 1 303 ? 11.861 40.694 26.361 1.00 39.49 730 GLU A N 1
ATOM 2033 C CA . GLU A 1 303 ? 12.798 39.579 26.528 1.00 38.82 730 GLU A CA 1
ATOM 2034 C C . GLU A 1 303 ? 13.119 38.923 25.185 1.00 41.51 730 GLU A C 1
ATOM 2035 O O . GLU A 1 303 ? 14.271 38.546 24.969 1.00 40.16 730 GLU A O 1
ATOM 2041 N N . ILE A 1 304 ? 12.124 38.889 24.253 1.00 38.41 731 ILE A N 1
ATOM 2042 C CA . ILE A 1 304 ? 12.291 38.381 22.888 1.00 38.63 731 ILE A CA 1
ATOM 2043 C C . ILE A 1 304 ? 13.312 39.290 22.154 1.00 42.28 731 ILE A C 1
ATOM 2044 O O . ILE A 1 304 ? 14.264 38.777 21.560 1.00 40.23 731 ILE A O 1
ATOM 2049 N N . PHE A 1 305 ? 13.112 40.627 22.233 1.00 39.16 732 PHE A N 1
ATOM 2050 C CA . PHE A 1 305 ? 14.000 41.612 21.604 1.00 40.02 732 PHE A CA 1
ATOM 2051 C C . PHE A 1 305 ? 15.429 41.612 22.206 1.00 42.99 732 PHE A C 1
ATOM 2052 O O . PHE A 1 305 ? 16.393 41.689 21.442 1.00 41.49 732 PHE A O 1
ATOM 2060 N N . ALA A 1 306 ? 15.561 41.477 23.547 1.00 39.02 733 ALA A N 1
ATOM 2061 C CA . ALA A 1 306 ? 16.860 41.402 24.227 1.00 39.75 733 ALA A CA 1
ATOM 2062 C C . ALA A 1 306 ? 17.664 40.185 23.723 1.00 44.18 733 ALA A C 1
ATOM 2063 O O . ALA A 1 306 ? 18.855 40.331 23.455 1.00 42.87 733 ALA A O 1
ATOM 2065 N N . THR A 1 307 ? 16.996 39.012 23.538 1.00 40.33 734 THR A N 1
ATOM 2066 C CA . THR A 1 307 ? 17.608 37.777 23.031 1.00 40.38 734 THR A CA 1
ATOM 2067 C C . THR A 1 307 ? 18.079 37.947 21.583 1.00 43.05 734 THR A C 1
ATOM 2068 O O . THR A 1 307 ? 19.167 37.475 21.252 1.00 42.60 734 THR A O 1
ATOM 2072 N N . ILE A 1 308 ? 17.239 38.579 20.727 1.00 39.78 735 ILE A N 1
ATOM 2073 C CA . ILE A 1 308 ? 17.546 38.878 19.321 1.00 39.83 735 ILE A CA 1
ATOM 2074 C C . ILE A 1 308 ? 18.785 39.793 19.249 1.00 42.88 735 ILE A C 1
ATOM 2075 O O . ILE A 1 308 ? 19.679 39.544 18.430 1.00 42.35 735 ILE A O 1
ATOM 2080 N N . ASN A 1 309 ? 18.858 40.813 20.132 1.00 38.96 736 ASN A N 1
ATOM 2081 C CA . ASN A 1 309 ? 19.996 41.744 20.170 1.00 39.30 736 ASN A CA 1
ATOM 2082 C C . ASN A 1 309 ? 21.289 41.014 20.526 1.00 42.76 736 ASN A C 1
ATOM 2083 O O . ASN A 1 309 ? 22.315 41.264 19.893 1.00 41.14 736 ASN A O 1
ATOM 2088 N N . GLU A 1 310 ? 21.222 40.083 21.510 1.00 39.75 737 GLU A N 1
ATOM 2089 C CA . GLU A 1 310 ? 22.370 39.277 21.933 1.00 40.09 737 GLU A CA 1
ATOM 2090 C C . GLU A 1 310 ? 22.856 38.373 20.789 1.00 43.45 737 GLU A C 1
ATOM 2091 O O . GLU A 1 310 ? 24.062 38.305 20.539 1.00 42.21 737 GLU A O 1
ATOM 2097 N N . ALA A 1 311 ? 21.908 37.748 20.058 1.00 41.38 738 ALA A N 1
ATOM 2098 C CA . ALA A 1 311 ? 22.189 36.878 18.916 1.00 41.33 738 ALA A CA 1
ATOM 2099 C C . ALA A 1 311 ? 22.828 37.680 17.777 1.00 43.56 738 ALA A C 1
ATOM 2100 O O . ALA A 1 311 ? 23.811 37.208 17.209 1.00 40.88 738 ALA A O 1
ATOM 2102 N N . GLU A 1 312 ? 22.303 38.903 17.492 1.00 40.54 739 GLU A N 1
ATOM 2103 C CA . GLU A 1 312 ? 22.816 39.813 16.462 1.00 41.82 739 GLU A CA 1
ATOM 2104 C C . GLU A 1 312 ? 24.217 40.347 16.814 1.00 44.93 739 GLU A C 1
ATOM 2105 O O . GLU A 1 312 ? 25.043 40.477 15.910 1.00 45.82 739 GLU A O 1
ATOM 2111 N N . THR A 1 313 ? 24.502 40.605 18.115 1.00 40.72 740 THR A N 1
ATOM 2112 C CA . THR A 1 313 ? 25.846 41.022 18.578 1.00 41.14 740 THR A CA 1
ATOM 2113 C C . THR A 1 313 ? 26.848 39.875 18.316 1.00 45.36 740 THR A C 1
ATOM 2114 O O . THR A 1 313 ? 27.945 40.130 17.815 1.00 44.51 740 THR A O 1
ATOM 2118 N N . LEU A 1 314 ? 26.443 38.611 18.611 1.00 42.47 741 LEU A N 1
ATOM 2119 C CA . LEU A 1 314 ? 27.276 37.433 18.357 1.00 42.58 741 LEU A CA 1
ATOM 2120 C C . LEU A 1 314 ? 27.532 37.217 16.860 1.00 46.91 741 LEU A C 1
ATOM 2121 O O . LEU A 1 314 ? 28.651 36.862 16.486 1.00 46.06 741 LEU A O 1
ATOM 2126 N N . GLN A 1 315 ? 26.509 37.452 16.009 1.00 43.59 742 GLN A N 1
ATOM 2127 C CA . GLN A 1 315 ? 26.627 37.319 14.555 1.00 44.40 742 GLN A CA 1
ATOM 2128 C C . GLN A 1 315 ? 27.640 38.342 13.988 1.00 48.78 742 GLN A C 1
ATOM 2129 O O . GLN A 1 315 ? 28.449 37.983 13.129 1.00 48.00 742 GLN A O 1
ATOM 2135 N N . LYS A 1 316 ? 27.599 39.596 14.484 1.00 45.40 743 LYS A N 1
ATOM 2136 C CA . LYS A 1 316 ? 28.540 40.656 14.110 1.00 46.10 743 LYS A CA 1
ATOM 2137 C C . LYS A 1 316 ? 29.980 40.232 14.484 1.00 50.07 743 LYS A C 1
ATOM 2138 O O . LYS A 1 316 ? 30.875 40.357 13.650 1.00 50.54 743 LYS A O 1
ATOM 2144 N N . LYS A 1 317 ? 30.184 39.720 15.724 1.00 45.60 744 LYS A N 1
ATOM 2145 C CA . LYS A 1 317 ? 31.485 39.267 16.251 1.00 45.05 744 LYS A CA 1
ATOM 2146 C C . LYS A 1 317 ? 32.059 38.153 15.389 1.00 48.01 744 LYS A C 1
ATOM 2147 O O . LYS A 1 317 ? 33.254 38.174 15.068 1.00 46.50 744 LYS A O 1
ATOM 2153 N N . GLU A 1 318 ? 31.184 37.203 14.992 1.00 45.36 745 GLU A N 1
ATOM 2154 C CA . GLU A 1 318 ? 31.508 36.076 14.126 1.00 46.11 745 GLU A CA 1
ATOM 2155 C C . GLU A 1 318 ? 32.047 36.593 12.789 1.00 52.95 745 GLU A C 1
ATOM 2156 O O . GLU A 1 318 ? 33.133 36.182 12.393 1.00 52.27 745 GLU A O 1
ATOM 2162 N N . LYS A 1 319 ? 31.308 37.523 12.133 1.00 51.62 746 LYS A N 1
ATOM 2163 C CA . LYS A 1 319 ? 31.668 38.135 10.845 1.00 53.49 746 LYS A CA 1
ATOM 2164 C C . LYS A 1 319 ? 33.019 38.840 10.896 1.00 58.24 746 LYS A C 1
ATOM 2165 O O . LYS A 1 319 ? 33.848 38.630 10.011 1.00 58.66 746 LYS A O 1
ATOM 2171 N N . GLU A 1 320 ? 33.232 39.665 11.937 1.00 54.82 747 GLU A N 1
ATOM 2172 C CA . GLU A 1 320 ? 34.449 40.446 12.158 1.00 55.77 747 GLU A CA 1
ATOM 2173 C C . GLU A 1 320 ? 35.696 39.579 12.390 1.00 60.48 747 GLU A C 1
ATOM 2174 O O . GLU A 1 320 ? 36.775 39.917 11.892 1.00 60.34 747 GLU A O 1
ATOM 2180 N N . LEU A 1 321 ? 35.547 38.469 13.133 1.00 56.76 748 LEU A N 1
ATOM 2181 C CA . LEU A 1 321 ? 36.657 37.573 13.448 1.00 57.55 748 LEU A CA 1
ATOM 2182 C C . LEU A 1 321 ? 36.972 36.571 12.347 1.00 64.45 748 LEU A C 1
ATOM 2183 O O . LEU A 1 321 ? 38.147 36.272 12.141 1.00 64.62 748 LEU A O 1
ATOM 2188 N N . SER A 1 322 ? 35.939 36.045 11.651 1.00 62.47 749 SER A N 1
ATOM 2189 C CA . SER A 1 322 ? 36.111 35.069 10.569 1.00 63.03 749 SER A CA 1
ATOM 2190 C C . SER A 1 322 ? 36.843 35.641 9.340 1.00 69.04 749 SER A C 1
ATOM 2191 O O . SER A 1 322 ? 37.508 34.879 8.639 1.00 68.83 749 SER A O 1
ATOM 2194 N N . VAL A 1 323 ? 36.736 36.970 9.091 1.00 66.89 750 VAL A N 1
ATOM 2195 C CA . VAL A 1 323 ? 37.380 37.625 7.935 1.00 67.84 750 VAL A CA 1
ATOM 2196 C C . VAL A 1 323 ? 38.894 37.872 8.146 1.00 73.02 750 VAL A C 1
ATOM 2197 O O . VAL A 1 323 ? 39.592 38.160 7.169 1.00 73.70 750 VAL A O 1
ATOM 2201 N N . LEU A 1 324 ? 39.396 37.748 9.398 1.00 69.19 751 LEU A N 1
ATOM 2202 C CA . LEU A 1 324 ? 40.813 37.942 9.733 1.00 69.31 751 LEU A CA 1
ATOM 2203 C C . LEU A 1 324 ? 41.710 36.949 8.970 1.00 74.22 751 LEU A C 1
ATOM 2204 O O . LEU A 1 324 ? 41.419 35.746 8.987 1.00 72.52 751 LEU A O 1
ATOM 2209 N N . PRO A 1 325 ? 42.778 37.433 8.271 1.00 72.86 752 PRO A N 1
ATOM 2210 C CA . PRO A 1 325 ? 43.632 36.507 7.496 1.00 73.14 752 PRO A CA 1
ATOM 2211 C C . PRO A 1 325 ? 44.332 35.440 8.340 1.00 76.71 752 PRO A C 1
ATOM 2212 O O . PRO A 1 325 ? 44.141 34.250 8.077 1.00 76.74 752 PRO A O 1
ATOM 2216 N N . GLN A 1 326 ? 45.089 35.857 9.375 1.00 72.22 753 GLN A N 1
ATOM 2217 C CA . GLN A 1 326 ? 45.790 34.941 10.279 1.00 71.04 753 GLN A CA 1
ATOM 2218 C C . GLN A 1 326 ? 44.798 34.401 11.318 1.00 71.88 753 GLN A C 1
ATOM 2219 O O . GLN A 1 326 ? 44.104 35.190 11.972 1.00 71.02 753 GLN A O 1
ATOM 2225 N N . ARG A 1 327 ? 44.700 33.055 11.428 1.00 65.64 754 ARG A N 1
ATOM 2226 C CA . ARG A 1 327 ? 43.802 32.385 12.364 1.00 63.59 754 ARG A CA 1
ATOM 2227 C C . ARG A 1 327 ? 44.480 31.258 13.153 1.00 64.76 754 ARG A C 1
ATOM 2228 O O . ARG A 1 327 ? 44.558 30.117 12.679 1.00 63.89 754 ARG A O 1
ATOM 2236 N N . SER A 1 328 ? 44.909 31.574 14.391 1.00 58.62 755 SER A N 1
ATOM 2237 C CA . SER A 1 328 ? 45.541 30.622 15.304 1.00 56.69 755 SER A CA 1
ATOM 2238 C C . SER A 1 328 ? 44.484 29.644 15.849 1.00 59.42 755 SER A C 1
ATOM 2239 O O . SER A 1 328 ? 43.288 29.850 15.625 1.00 58.42 755 SER A O 1
ATOM 2242 N N . GLN A 1 329 ? 44.923 28.604 16.586 1.00 54.92 756 GLN A N 1
ATOM 2243 C CA . GLN A 1 329 ? 44.031 27.621 17.204 1.00 54.10 756 GLN A CA 1
ATOM 2244 C C . GLN A 1 329 ? 43.111 28.311 18.230 1.00 56.16 756 GLN A C 1
ATOM 2245 O O . GLN A 1 329 ? 41.943 27.944 18.342 1.00 54.87 756 GLN A O 1
ATOM 2251 N N . GLU A 1 330 ? 43.634 29.330 18.942 1.00 51.86 757 GLU A N 1
ATOM 2252 C CA . GLU A 1 330 ? 42.861 30.088 19.926 1.00 50.94 757 GLU A CA 1
ATOM 2253 C C . GLU A 1 330 ? 41.725 30.896 19.268 1.00 51.88 757 GLU A C 1
ATOM 2254 O O . GLU A 1 330 ? 40.620 30.895 19.807 1.00 50.19 757 GLU A O 1
ATOM 2260 N N . LEU A 1 331 ? 41.983 31.542 18.102 1.00 48.16 758 LEU A N 1
ATOM 2261 C CA . LEU A 1 331 ? 40.964 32.293 17.357 1.00 48.06 758 LEU A CA 1
ATOM 2262 C C . LEU A 1 331 ? 39.875 31.341 16.813 1.00 51.72 758 LEU A C 1
ATOM 2263 O O . LEU A 1 331 ? 38.699 31.707 16.805 1.00 50.52 758 LEU A O 1
ATOM 2268 N N . ASP A 1 332 ? 40.269 30.117 16.396 1.00 48.48 759 ASP A N 1
ATOM 2269 C CA . ASP A 1 332 ? 39.345 29.068 15.935 1.00 48.23 759 ASP A CA 1
ATOM 2270 C C . ASP A 1 332 ? 38.452 28.602 17.101 1.00 49.37 759 ASP A C 1
ATOM 2271 O O . ASP A 1 332 ? 37.265 28.328 16.894 1.00 48.22 759 ASP A O 1
ATOM 2276 N N . THR A 1 333 ? 39.025 28.521 18.320 1.00 44.88 760 THR A N 1
ATOM 2277 C CA . THR A 1 333 ? 38.286 28.175 19.535 1.00 44.15 760 THR A CA 1
ATOM 2278 C C . THR A 1 333 ? 37.285 29.299 19.837 1.00 47.30 760 THR A C 1
ATOM 2279 O O . THR A 1 333 ? 36.139 28.999 20.153 1.00 44.60 760 THR A O 1
ATOM 2283 N N . GLU A 1 334 ? 37.716 30.583 19.696 1.00 45.70 761 GLU A N 1
ATOM 2284 C CA . GLU A 1 334 ? 36.882 31.780 19.893 1.00 45.25 761 GLU A CA 1
ATOM 2285 C C . GLU A 1 334 ? 35.675 31.764 18.952 1.00 47.89 761 GLU A C 1
ATOM 2286 O O . GLU A 1 334 ? 34.548 31.948 19.412 1.00 45.43 761 GLU A O 1
ATOM 2292 N N . LEU A 1 335 ? 35.916 31.514 17.641 1.00 46.03 762 LEU A N 1
ATOM 2293 C CA . LEU A 1 335 ? 34.871 31.456 16.617 1.00 46.92 762 LEU A CA 1
ATOM 2294 C C . LEU A 1 335 ? 33.856 30.341 16.863 1.00 49.36 762 LEU A C 1
ATOM 2295 O O . LEU A 1 335 ? 32.661 30.581 16.704 1.00 47.02 762 LEU A O 1
ATOM 2300 N N . LYS A 1 336 ? 34.333 29.136 17.251 1.00 44.92 763 LYS A N 1
ATOM 2301 C CA . LYS A 1 336 ? 33.483 27.979 17.547 1.00 43.94 763 LYS A CA 1
ATOM 2302 C C . LYS A 1 336 ? 32.575 28.268 18.744 1.00 46.48 763 LYS A C 1
ATOM 2303 O O . LYS A 1 336 ? 31.404 27.913 18.719 1.00 45.14 763 LYS A O 1
ATOM 2309 N N . SER A 1 337 ? 33.109 28.981 19.748 1.00 43.52 764 SER A N 1
ATOM 2310 C CA . SER A 1 337 ? 32.406 29.417 20.951 1.00 42.76 764 SER A CA 1
ATOM 2311 C C . SER A 1 337 ? 31.298 30.440 20.610 1.00 45.46 764 SER A C 1
ATOM 2312 O O . SER A 1 337 ? 30.219 30.389 21.201 1.00 43.02 764 SER A O 1
ATOM 2315 N N . ILE A 1 338 ? 31.588 31.376 19.681 1.00 42.81 765 ILE A N 1
ATOM 2316 C CA . ILE A 1 338 ? 30.655 32.427 19.248 1.00 42.78 765 ILE A CA 1
ATOM 2317 C C . ILE A 1 338 ? 29.483 31.805 18.478 1.00 45.46 765 ILE A C 1
ATOM 2318 O O . ILE A 1 338 ? 28.337 32.073 18.827 1.00 41.98 765 ILE A O 1
ATOM 2323 N N . ILE A 1 339 ? 29.785 30.945 17.473 1.00 43.49 766 ILE A N 1
ATOM 2324 C CA . ILE A 1 339 ? 28.800 30.231 16.645 1.00 43.89 766 ILE A CA 1
ATOM 2325 C C . ILE A 1 339 ? 27.877 29.367 17.515 1.00 46.93 766 ILE A C 1
ATOM 2326 O O . ILE A 1 339 ? 26.662 29.382 17.290 1.00 45.02 766 ILE A O 1
ATOM 2331 N N . TYR A 1 340 ? 28.457 28.629 18.507 1.00 43.32 767 TYR A N 1
ATOM 2332 C CA . TYR A 1 340 ? 27.725 27.770 19.440 1.00 42.46 767 TYR A CA 1
ATOM 2333 C C . TYR A 1 340 ? 26.699 28.574 20.248 1.00 43.74 767 TYR A C 1
ATOM 2334 O O . TYR A 1 340 ? 25.544 28.164 20.335 1.00 40.39 767 TYR A O 1
ATOM 2343 N N . ASN A 1 341 ? 27.139 29.698 20.844 1.00 40.62 768 ASN A N 1
ATOM 2344 C CA . ASN A 1 341 ? 26.279 30.565 21.643 1.00 40.19 768 ASN A CA 1
ATOM 2345 C C . ASN A 1 341 ? 25.227 31.294 20.803 1.00 42.61 768 ASN A C 1
ATOM 2346 O O . ASN A 1 341 ? 24.091 31.442 21.259 1.00 41.82 768 ASN A O 1
ATOM 2351 N N . LYS A 1 342 ? 25.565 31.645 19.552 1.00 39.83 769 LYS A N 1
ATOM 2352 C CA . LYS A 1 342 ? 24.629 32.286 18.617 1.00 39.78 769 LYS A CA 1
ATOM 2353 C C . LYS A 1 342 ? 23.486 31.316 18.258 1.00 43.47 769 LYS A C 1
ATOM 2354 O O . LYS A 1 342 ? 22.312 31.669 18.402 1.00 41.69 769 LYS A O 1
ATOM 2360 N N . GLU A 1 343 ? 23.840 30.089 17.840 1.00 41.56 770 GLU A N 1
ATOM 2361 C CA . GLU A 1 343 ? 22.878 29.047 17.458 1.00 41.33 770 GLU A CA 1
ATOM 2362 C C . GLU A 1 343 ? 22.014 28.608 18.632 1.00 42.72 770 GLU A C 1
ATOM 2363 O O . GLU A 1 343 ? 20.833 28.314 18.442 1.00 40.96 770 GLU A O 1
ATOM 2369 N N . LYS A 1 344 ? 22.592 28.618 19.850 1.00 39.46 771 LYS A N 1
ATOM 2370 C CA . LYS A 1 344 ? 21.893 28.257 21.077 1.00 39.09 771 LYS A CA 1
ATOM 2371 C C . LYS A 1 344 ? 20.719 29.229 21.305 1.00 42.52 771 LYS A C 1
ATOM 2372 O O . LYS A 1 344 ? 19.604 28.765 21.540 1.00 40.54 771 LYS A O 1
ATOM 2378 N N . LEU A 1 345 ? 20.981 30.561 21.216 1.00 40.54 772 LEU A N 1
ATOM 2379 C CA . LEU A 1 345 ? 19.975 31.618 21.380 1.00 40.68 772 LEU A CA 1
ATOM 2380 C C . LEU A 1 345 ? 18.859 31.497 20.334 1.00 44.24 772 LEU A C 1
ATOM 2381 O O . LEU A 1 345 ? 17.695 31.601 20.695 1.00 41.78 772 LEU A O 1
ATOM 2386 N N . TYR A 1 346 ? 19.217 31.211 19.058 1.00 43.72 773 TYR A N 1
ATOM 2387 C CA . TYR A 1 346 ? 18.270 30.999 17.955 1.00 44.53 773 TYR A CA 1
ATOM 2388 C C . TYR A 1 346 ? 17.309 29.849 18.286 1.00 46.88 773 TYR A C 1
ATOM 2389 O O . TYR A 1 346 ? 16.091 30.023 18.194 1.00 44.03 773 TYR A O 1
ATOM 2398 N N . GLN A 1 347 ? 17.880 28.685 18.690 1.00 43.50 774 GLN A N 1
ATOM 2399 C CA . GLN A 1 347 ? 17.166 27.450 19.013 1.00 42.82 774 GLN A CA 1
ATOM 2400 C C . GLN A 1 347 ? 16.256 27.585 20.233 1.00 45.82 774 GLN A C 1
ATOM 2401 O O . GLN A 1 347 ? 15.119 27.113 20.171 1.00 44.81 774 GLN A O 1
ATOM 2407 N N . ASP A 1 348 ? 16.742 28.222 21.326 1.00 41.83 775 ASP A N 1
ATOM 2408 C CA . ASP A 1 348 ? 15.961 28.407 22.557 1.00 42.12 775 ASP A CA 1
ATOM 2409 C C . ASP A 1 348 ? 14.744 29.297 22.304 1.00 46.97 775 ASP A C 1
ATOM 2410 O O . ASP A 1 348 ? 13.637 28.952 22.716 1.00 46.41 775 ASP A O 1
ATOM 2415 N N . LEU A 1 349 ? 14.941 30.396 21.566 1.00 43.33 776 LEU A N 1
ATOM 2416 C CA . LEU A 1 349 ? 13.864 31.305 21.204 1.00 43.52 776 LEU A CA 1
ATOM 2417 C C . LEU A 1 349 ? 12.870 30.628 20.224 1.00 46.91 776 LEU A C 1
ATOM 2418 O O . LEU A 1 349 ? 11.664 30.737 20.436 1.00 46.63 776 LEU A O 1
ATOM 2423 N N . ASN A 1 350 ? 13.370 29.897 19.205 1.00 42.54 777 ASN A N 1
ATOM 2424 C CA . ASN A 1 350 ? 12.499 29.203 18.246 1.00 43.13 777 ASN A CA 1
ATOM 2425 C C . ASN A 1 350 ? 11.678 28.073 18.875 1.00 45.05 777 ASN A C 1
ATOM 2426 O O . ASN A 1 350 ? 10.599 27.787 18.377 1.00 44.08 777 ASN A O 1
ATOM 2431 N N . LEU A 1 351 ? 12.137 27.485 19.997 1.00 41.40 778 LEU A N 1
ATOM 2432 C CA . LEU A 1 351 ? 11.368 26.480 20.743 1.00 41.57 778 LEU A CA 1
ATOM 2433 C C . LEU A 1 351 ? 10.019 27.112 21.163 1.00 44.49 778 LEU A C 1
ATOM 2434 O O . LEU A 1 351 ? 8.963 26.508 20.972 1.00 43.21 778 LEU A O 1
ATOM 2439 N N . PHE A 1 352 ? 10.076 28.366 21.658 1.00 41.59 779 PHE A N 1
ATOM 2440 C CA . PHE A 1 352 ? 8.915 29.135 22.088 1.00 40.66 779 PHE A CA 1
ATOM 2441 C C . PHE A 1 352 ? 8.095 29.643 20.903 1.00 44.52 779 PHE A C 1
ATOM 2442 O O . PHE A 1 352 ? 6.893 29.417 20.882 1.00 44.23 779 PHE A O 1
ATOM 2450 N N . LEU A 1 353 ? 8.745 30.314 19.926 1.00 41.62 780 LEU A N 1
ATOM 2451 C CA . LEU A 1 353 ? 8.085 30.926 18.770 1.00 41.97 780 LEU A CA 1
ATOM 2452 C C . LEU A 1 353 ? 7.345 29.943 17.865 1.00 45.75 780 LEU A C 1
ATOM 2453 O O . LEU A 1 353 ? 6.200 30.229 17.498 1.00 44.14 780 LEU A O 1
ATOM 2458 N N . ASN A 1 354 ? 7.999 28.804 17.493 1.00 43.05 781 ASN A N 1
ATOM 2459 C CA . ASN A 1 354 ? 7.428 27.770 16.607 1.00 43.95 781 ASN A CA 1
ATOM 2460 C C . ASN A 1 354 ? 6.099 27.220 17.088 1.00 49.90 781 ASN A C 1
ATOM 2461 O O . ASN A 1 354 ? 5.216 26.967 16.276 1.00 50.51 781 ASN A O 1
ATOM 2466 N N . VAL A 1 355 ? 5.959 27.065 18.407 1.00 47.56 782 VAL A N 1
ATOM 2467 C CA . VAL A 1 355 ? 4.760 26.592 19.102 1.00 48.48 782 VAL A CA 1
ATOM 2468 C C . VAL A 1 355 ? 3.529 27.485 18.746 1.00 51.44 782 VAL A C 1
ATOM 2469 O O . VAL A 1 355 ? 2.409 26.986 18.609 1.00 51.29 782 VAL A O 1
ATOM 2473 N N . MET A 1 356 ? 3.776 28.778 18.509 1.00 46.81 783 MET A N 1
ATOM 2474 C CA . MET A 1 356 ? 2.754 29.744 18.119 1.00 46.15 783 MET A CA 1
ATOM 2475 C C . MET A 1 356 ? 2.724 29.993 16.598 1.00 50.31 783 MET A C 1
ATOM 2476 O O . MET A 1 356 ? 2.072 30.931 16.142 1.00 51.57 783 MET A O 1
ATOM 2481 N N . GLY A 1 357 ? 3.428 29.163 15.837 1.00 46.09 784 GLY A N 1
ATOM 2482 C CA . GLY A 1 357 ? 3.504 29.281 14.383 1.00 46.49 784 GLY A CA 1
ATOM 2483 C C . GLY A 1 357 ? 4.348 30.442 13.888 1.00 49.83 784 GLY A C 1
ATOM 2484 O O . GLY A 1 357 ? 4.133 30.936 12.777 1.00 49.30 784 GLY A O 1
ATOM 2485 N N . LEU A 1 358 ? 5.319 30.879 14.709 1.00 45.71 785 LEU A N 1
ATOM 2486 C CA . LEU A 1 358 ? 6.233 31.980 14.395 1.00 45.87 785 LEU A CA 1
ATOM 2487 C C . LEU A 1 358 ? 7.668 31.479 14.346 1.00 48.42 785 LEU A C 1
ATOM 2488 O O . LEU A 1 358 ? 7.952 30.422 14.898 1.00 46.76 785 LEU A O 1
ATOM 2493 N N . VAL A 1 359 ? 8.572 32.225 13.683 1.00 46.45 786 VAL A N 1
ATOM 2494 C CA . VAL A 1 359 ? 9.983 31.832 13.566 1.00 46.20 786 VAL A CA 1
ATOM 2495 C C . VAL A 1 359 ? 10.914 33.054 13.479 1.00 50.16 786 VAL A C 1
ATOM 2496 O O . VAL A 1 359 ? 10.574 34.038 12.821 1.00 48.87 786 VAL A O 1
ATOM 2500 N N . TYR A 1 360 ? 12.083 32.976 14.152 1.00 47.88 787 TYR A N 1
ATOM 2501 C CA . TYR A 1 360 ? 13.130 33.985 14.060 1.00 48.72 787 TYR A CA 1
ATOM 2502 C C . TYR A 1 360 ? 14.142 33.443 13.043 1.00 54.40 787 TYR A C 1
ATOM 2503 O O . TYR A 1 360 ? 14.813 32.436 13.302 1.00 52.65 787 TYR A O 1
ATOM 2512 N N . ARG A 1 361 ? 14.201 34.083 11.873 1.00 53.40 788 ARG A N 1
ATOM 2513 C CA . ARG A 1 361 ? 15.045 33.662 10.757 1.00 55.28 788 ARG A CA 1
ATOM 2514 C C . ARG A 1 361 ? 15.343 34.866 9.869 1.00 63.05 788 ARG A C 1
ATOM 2515 O O . ARG A 1 361 ? 14.448 35.667 9.596 1.00 62.97 788 ARG A O 1
ATOM 2523 N N . ASP A 1 362 ? 16.612 34.983 9.425 1.00 62.88 789 ASP A N 1
ATOM 2524 C CA . ASP A 1 362 ? 17.138 36.054 8.562 1.00 64.13 789 ASP A CA 1
ATOM 2525 C C . ASP A 1 362 ? 17.005 37.448 9.214 1.00 69.07 789 ASP A C 1
ATOM 2526 O O . ASP A 1 362 ? 16.671 38.431 8.546 1.00 69.45 789 ASP A O 1
ATOM 2531 N N . GLY A 1 363 ? 17.273 37.498 10.521 1.00 65.96 790 GLY A N 1
ATOM 2532 C CA . GLY A 1 363 ? 17.235 38.714 11.330 1.00 65.64 790 GLY A CA 1
ATOM 2533 C C . GLY A 1 363 ? 15.863 39.276 11.646 1.00 68.87 790 GLY A C 1
ATOM 2534 O O . GLY A 1 363 ? 15.768 40.413 12.116 1.00 69.19 790 GLY A O 1
ATOM 2535 N N . GLU A 1 364 ? 14.787 38.485 11.420 1.00 64.13 791 GLU A N 1
ATOM 2536 C CA . GLU A 1 364 ? 13.399 38.908 11.663 1.00 63.04 791 GLU A CA 1
ATOM 2537 C C . GLU A 1 364 ? 12.485 37.789 12.179 1.00 62.39 791 GLU A C 1
ATOM 2538 O O . GLU A 1 364 ? 12.750 36.611 11.927 1.00 61.17 791 GLU A O 1
ATOM 2544 N N . ILE A 1 365 ? 11.391 38.169 12.878 1.00 56.40 792 ILE A N 1
ATOM 2545 C CA . ILE A 1 365 ? 10.357 37.232 13.336 1.00 54.74 792 ILE A CA 1
ATOM 2546 C C . ILE A 1 365 ? 9.262 37.239 12.261 1.00 57.19 792 ILE A C 1
ATOM 2547 O O . ILE A 1 365 ? 8.715 38.292 11.946 1.00 55.89 792 ILE A O 1
ATOM 2552 N N . SER A 1 366 ? 8.949 36.070 11.707 1.00 54.09 793 SER A N 1
ATOM 2553 C CA . SER A 1 366 ? 7.939 35.941 10.659 1.00 54.40 793 SER A CA 1
ATOM 2554 C C . SER A 1 366 ? 7.057 34.716 10.898 1.00 57.85 793 SER A C 1
ATOM 2555 O O . SER A 1 366 ? 7.324 33.932 11.812 1.00 56.23 793 SER A O 1
ATOM 2558 N N . GLU A 1 367 ? 6.007 34.554 10.076 1.00 56.16 794 GLU A N 1
ATOM 2559 C CA . GLU A 1 367 ? 5.096 33.416 10.154 1.00 56.82 794 GLU A CA 1
ATOM 2560 C C . GLU A 1 367 ? 5.754 32.169 9.568 1.00 63.57 794 GLU A C 1
ATOM 2561 O O . GLU A 1 367 ? 6.352 32.215 8.489 1.00 63.96 794 GLU A O 1
ATOM 2567 N N . LEU A 1 368 ? 5.651 31.065 10.305 1.00 61.35 795 LEU A N 1
ATOM 2568 C CA . LEU A 1 368 ? 6.165 29.752 9.940 1.00 61.99 795 LEU A CA 1
ATOM 2569 C C . LEU A 1 368 ? 5.135 29.092 8.992 1.00 69.17 795 LEU A C 1
ATOM 2570 O O . LEU A 1 368 ? 3.923 29.280 9.176 1.00 69.74 795 LEU A O 1
ATOM 2575 N N . LYS A 1 369 ? 5.623 28.356 7.963 1.00 66.78 796 LYS A N 1
ATOM 2576 C CA . LYS A 1 369 ? 4.827 27.640 6.945 1.00 93.82 796 LYS A CA 1
ATOM 2577 C C . LYS A 1 369 ? 3.838 28.538 6.201 1.00 120.04 796 LYS A C 1
ATOM 2578 O O . LYS A 1 369 ? 4.226 29.251 5.280 1.00 84.81 796 LYS A O 1
ATOM 2584 N N . GLY B 1 46 ? 26.700 11.330 5.481 1.00 90.77 473 GLY B N 1
ATOM 2585 C CA . GLY B 1 46 ? 26.353 11.692 4.112 1.00 91.89 473 GLY B CA 1
ATOM 2586 C C . GLY B 1 46 ? 26.588 13.144 3.735 1.00 96.41 473 GLY B C 1
ATOM 2587 O O . GLY B 1 46 ? 26.148 13.580 2.665 1.00 97.34 473 GLY B O 1
ATOM 2588 N N . GLY B 1 47 ? 27.283 13.885 4.602 1.00 91.84 474 GLY B N 1
ATOM 2589 C CA . GLY B 1 47 ? 27.606 15.293 4.392 1.00 91.76 474 GLY B CA 1
ATOM 2590 C C . GLY B 1 47 ? 26.925 16.231 5.368 1.00 94.06 474 GLY B C 1
ATOM 2591 O O . GLY B 1 47 ? 25.739 16.063 5.659 1.00 93.58 474 GLY B O 1
ATOM 2592 N N . LYS B 1 48 ? 27.678 17.244 5.861 1.00 89.34 475 LYS B N 1
ATOM 2593 C CA . LYS B 1 48 ? 27.234 18.266 6.821 1.00 87.75 475 LYS B CA 1
ATOM 2594 C C . LYS B 1 48 ? 25.976 19.017 6.364 1.00 91.09 475 LYS B C 1
ATOM 2595 O O . LYS B 1 48 ? 25.067 19.211 7.169 1.00 89.84 475 LYS B O 1
ATOM 2601 N N . LYS B 1 49 ? 25.932 19.437 5.084 1.00 88.29 476 LYS B N 1
ATOM 2602 C CA . LYS B 1 49 ? 24.807 20.174 4.495 1.00 88.36 476 LYS B CA 1
ATOM 2603 C C . LYS B 1 49 ? 23.546 19.310 4.383 1.00 90.57 476 LYS B C 1
ATOM 2604 O O . LYS B 1 49 ? 22.437 19.821 4.569 1.00 90.00 476 LYS B O 1
ATOM 2610 N N . PHE B 1 50 ? 23.724 18.003 4.096 1.00 85.79 477 PHE B N 1
ATOM 2611 C CA . PHE B 1 50 ? 22.647 17.020 3.960 1.00 85.15 477 PHE B CA 1
ATOM 2612 C C . PHE B 1 50 ? 21.982 16.704 5.307 1.00 86.85 477 PHE B C 1
ATOM 2613 O O . PHE B 1 50 ? 20.750 16.690 5.377 1.00 87.04 477 PHE B O 1
ATOM 2621 N N . ILE B 1 51 ? 22.793 16.452 6.364 1.00 80.50 478 ILE B N 1
ATOM 2622 C CA . ILE B 1 51 ? 22.325 16.118 7.717 1.00 78.15 478 ILE B CA 1
ATOM 2623 C C . ILE B 1 51 ? 21.522 17.282 8.332 1.00 80.25 478 ILE B C 1
ATOM 2624 O O . ILE B 1 51 ? 20.517 17.030 9.002 1.00 78.77 478 ILE B O 1
ATOM 2629 N N . LEU B 1 52 ? 21.931 18.544 8.061 1.00 76.78 479 LEU B N 1
ATOM 2630 C CA . LEU B 1 52 ? 21.227 19.734 8.551 1.00 76.21 479 LEU B CA 1
ATOM 2631 C C . LEU B 1 52 ? 19.808 19.825 7.978 1.00 80.23 479 LEU B C 1
ATOM 2632 O O . LEU B 1 52 ? 18.889 20.193 8.707 1.00 79.36 479 LEU B O 1
ATOM 2637 N N . GLU B 1 53 ? 19.630 19.434 6.695 1.00 77.45 480 GLU B N 1
ATOM 2638 C CA . GLU B 1 53 ? 18.337 19.416 5.998 1.00 77.57 480 GLU B CA 1
ATOM 2639 C C . GLU B 1 53 ? 17.408 18.354 6.577 1.00 78.71 480 GLU B C 1
ATOM 2640 O O . GLU B 1 53 ? 16.203 18.596 6.673 1.00 78.81 480 GLU B O 1
ATOM 2646 N N . LEU B 1 54 ? 17.969 17.186 6.964 1.00 72.84 481 LEU B N 1
ATOM 2647 C CA . LEU B 1 54 ? 17.237 16.076 7.581 1.00 71.70 481 LEU B CA 1
ATOM 2648 C C . LEU B 1 54 ? 16.646 16.533 8.918 1.00 72.72 481 LEU B C 1
ATOM 2649 O O . LEU B 1 54 ? 15.460 16.306 9.157 1.00 72.74 481 LEU B O 1
ATOM 2654 N N . ILE B 1 55 ? 17.470 17.213 9.763 1.00 65.98 482 ILE B N 1
ATOM 2655 C CA . ILE B 1 55 ? 17.072 17.782 11.056 1.00 63.52 482 ILE B CA 1
ATOM 2656 C C . ILE B 1 55 ? 15.908 18.765 10.837 1.00 65.56 482 ILE B C 1
ATOM 2657 O O . ILE B 1 55 ? 14.929 18.713 11.583 1.00 63.55 482 ILE B O 1
ATOM 2662 N N . GLU B 1 56 ? 16.003 19.620 9.789 1.00 63.36 483 GLU B N 1
ATOM 2663 C CA . GLU B 1 56 ? 14.961 20.593 9.408 1.00 64.25 483 GLU B CA 1
ATOM 2664 C C . GLU B 1 56 ? 13.661 19.885 9.024 1.00 67.34 483 GLU B C 1
ATOM 2665 O O . GLU B 1 56 ? 12.586 20.346 9.396 1.00 66.89 483 GLU B O 1
ATOM 2671 N N . THR B 1 57 ? 13.770 18.751 8.315 1.00 64.37 484 THR B N 1
ATOM 2672 C CA . THR B 1 57 ? 12.640 17.909 7.912 1.00 64.58 484 THR B CA 1
ATOM 2673 C C . THR B 1 57 ? 12.012 17.243 9.149 1.00 67.08 484 THR B C 1
ATOM 2674 O O . THR B 1 57 ? 10.786 17.226 9.259 1.00 67.56 484 THR B O 1
ATOM 2678 N N . VAL B 1 58 ? 12.851 16.752 10.095 1.00 61.73 485 VAL B N 1
ATOM 2679 C CA . VAL B 1 58 ? 12.406 16.132 11.354 1.00 60.34 485 VAL B CA 1
ATOM 2680 C C . VAL B 1 58 ? 11.617 17.163 12.199 1.00 63.26 485 VAL B C 1
ATOM 2681 O O . VAL B 1 58 ? 10.516 16.841 12.651 1.00 63.47 485 VAL B O 1
ATOM 2685 N N . TYR B 1 59 ? 12.157 18.402 12.358 1.00 58.49 486 TYR B N 1
ATOM 2686 C CA . TYR B 1 59 ? 11.520 19.511 13.088 1.00 58.02 486 TYR B CA 1
ATOM 2687 C C . TYR B 1 59 ? 10.143 19.857 12.509 1.00 61.87 486 TYR B C 1
ATOM 2688 O O . TYR B 1 59 ? 9.189 19.997 13.276 1.00 60.92 486 TYR B O 1
ATOM 2697 N N . GLU B 1 60 ? 10.039 19.960 11.159 1.00 59.49 487 GLU B N 1
ATOM 2698 C CA . GLU B 1 60 ? 8.782 20.222 10.430 1.00 60.19 487 GLU B CA 1
ATOM 2699 C C . GLU B 1 60 ? 7.742 19.149 10.780 1.00 62.13 487 GLU B C 1
ATOM 2700 O O . GLU B 1 60 ? 6.598 19.491 11.076 1.00 61.79 487 GLU B O 1
ATOM 2706 N N . GLU B 1 61 ? 8.163 17.856 10.781 1.00 57.41 488 GLU B N 1
ATOM 2707 C CA . GLU B 1 61 ? 7.308 16.701 11.096 1.00 57.27 488 GLU B CA 1
ATOM 2708 C C . GLU B 1 61 ? 6.810 16.695 12.539 1.00 60.89 488 GLU B C 1
ATOM 2709 O O . GLU B 1 61 ? 5.634 16.410 12.776 1.00 60.23 488 GLU B O 1
ATOM 2715 N N . ILE B 1 62 ? 7.705 17.032 13.493 1.00 57.20 489 ILE B N 1
ATOM 2716 C CA . ILE B 1 62 ? 7.418 17.133 14.925 1.00 56.13 489 ILE B CA 1
ATOM 2717 C C . ILE B 1 62 ? 6.385 18.242 15.181 1.00 59.19 489 ILE B C 1
ATOM 2718 O O . ILE B 1 62 ? 5.420 18.013 15.910 1.00 58.12 489 ILE B O 1
ATOM 2723 N N . LEU B 1 63 ? 6.578 19.425 14.561 1.00 56.77 490 LEU B N 1
ATOM 2724 C CA . LEU B 1 63 ? 5.650 20.556 14.693 1.00 57.55 490 LEU B CA 1
ATOM 2725 C C . LEU B 1 63 ? 4.278 20.216 14.121 1.00 62.43 490 LEU B C 1
ATOM 2726 O O . LEU B 1 63 ? 3.273 20.637 14.690 1.00 61.87 490 LEU B O 1
ATOM 2731 N N . ASP B 1 64 ? 4.235 19.413 13.034 1.00 60.24 491 ASP B N 1
ATOM 2732 C CA . ASP B 1 64 ? 2.986 18.948 12.422 1.00 61.73 491 ASP B CA 1
ATOM 2733 C C . ASP B 1 64 ? 2.246 18.009 13.380 1.00 65.25 491 ASP B C 1
ATOM 2734 O O . ASP B 1 64 ? 1.041 18.172 13.572 1.00 65.65 491 ASP B O 1
ATOM 2739 N N . LEU B 1 65 ? 2.986 17.083 14.034 1.00 61.10 492 LEU B N 1
ATOM 2740 C CA . LEU B 1 65 ? 2.462 16.124 15.016 1.00 60.89 492 LEU B CA 1
ATOM 2741 C C . LEU B 1 65 ? 1.936 16.820 16.270 1.00 64.94 492 LEU B C 1
ATOM 2742 O O . LEU B 1 65 ? 0.852 16.474 16.749 1.00 64.89 492 LEU B O 1
ATOM 2747 N N . GLU B 1 66 ? 2.701 17.804 16.786 1.00 62.01 493 GLU B N 1
ATOM 2748 C CA . GLU B 1 66 ? 2.350 18.605 17.961 1.00 62.32 493 GLU B CA 1
ATOM 2749 C C . GLU B 1 66 ? 1.111 19.479 17.689 1.00 68.81 493 GLU B C 1
ATOM 2750 O O . GLU B 1 66 ? 0.239 19.565 18.558 1.00 68.97 493 GLU B O 1
ATOM 2756 N N . ALA B 1 67 ? 1.013 20.078 16.473 1.00 66.69 494 ALA B N 1
ATOM 2757 C CA . ALA B 1 67 ? -0.132 20.900 16.047 1.00 68.05 494 ALA B CA 1
ATOM 2758 C C . ALA B 1 67 ? -1.415 20.076 15.995 1.00 74.90 494 ALA B C 1
ATOM 2759 O O . ALA B 1 67 ? -2.441 20.540 16.485 1.00 75.24 494 ALA B O 1
ATOM 2761 N N . ASN B 1 68 ? -1.355 18.852 15.422 1.00 72.99 495 ASN B N 1
ATOM 2762 C CA . ASN B 1 68 ? -2.501 17.946 15.319 1.00 74.71 495 ASN B CA 1
ATOM 2763 C C . ASN B 1 68 ? -2.954 17.458 16.698 1.00 80.57 495 ASN B C 1
ATOM 2764 O O . ASN B 1 68 ? -4.160 17.337 16.932 1.00 80.52 495 ASN B O 1
ATOM 2769 N N . LEU B 1 69 ? -1.986 17.209 17.613 1.00 78.23 496 LEU B N 1
ATOM 2770 C CA . LEU B 1 69 ? -2.228 16.761 18.989 1.00 78.48 496 LEU B CA 1
ATOM 2771 C C . LEU B 1 69 ? -2.998 17.812 19.816 1.00 83.68 496 LEU B C 1
ATOM 2772 O O . LEU B 1 69 ? -3.958 17.454 20.505 1.00 84.28 496 LEU B O 1
ATOM 2777 N N . ARG B 1 70 ? -2.594 19.094 19.734 1.00 79.95 497 ARG B N 1
ATOM 2778 C CA . ARG B 1 70 ? -3.261 20.174 20.471 1.00 80.41 497 ARG B CA 1
ATOM 2779 C C . ARG B 1 70 ? -4.625 20.549 19.867 1.00 86.17 497 ARG B C 1
ATOM 2780 O O . ARG B 1 70 ? -5.470 21.087 20.583 1.00 86.29 497 ARG B O 1
ATOM 2788 N N . ASN B 1 71 ? -4.837 20.246 18.565 1.00 83.94 498 ASN B N 1
ATOM 2789 C CA . ASN B 1 71 ? -6.084 20.509 17.835 1.00 85.59 498 ASN B CA 1
ATOM 2790 C C . ASN B 1 71 ? -7.097 19.353 17.944 1.00 91.35 498 ASN B C 1
ATOM 2791 O O . ASN B 1 71 ? -8.191 19.443 17.378 1.00 92.51 498 ASN B O 1
ATOM 2796 N N . GLY B 1 72 ? -6.722 18.283 18.650 1.00 87.87 499 GLY B N 1
ATOM 2797 C CA . GLY B 1 72 ? -7.562 17.101 18.830 1.00 88.81 499 GLY B CA 1
ATOM 2798 C C . GLY B 1 72 ? -7.701 16.239 17.588 1.00 94.09 499 GLY B C 1
ATOM 2799 O O . GLY B 1 72 ? -8.593 15.386 17.520 1.00 94.87 499 GLY B O 1
ATOM 2800 N N . GLN B 1 73 ? -6.816 16.460 16.596 1.00 90.32 500 GLN B N 1
ATOM 2801 C CA . GLN B 1 73 ? -6.749 15.737 15.324 1.00 90.90 500 GLN B CA 1
ATOM 2802 C C . GLN B 1 73 ? -5.875 14.484 15.502 1.00 93.66 500 GLN B C 1
ATOM 2803 O O . GLN B 1 73 ? -5.035 14.452 16.407 1.00 92.04 500 GLN B O 1
ATOM 2809 N N . GLN B 1 74 ? -6.064 13.460 14.648 1.00 90.90 501 GLN B N 1
ATOM 2810 C CA . GLN B 1 74 ? -5.276 12.225 14.728 1.00 90.01 501 GLN B CA 1
ATOM 2811 C C . GLN B 1 74 ? -3.817 12.451 14.307 1.00 91.74 501 GLN B C 1
ATOM 2812 O O . GLN B 1 74 ? -3.538 13.296 13.450 1.00 91.68 501 GLN B O 1
ATOM 2818 N N . THR B 1 75 ? -2.890 11.723 14.949 1.00 85.91 502 THR B N 1
ATOM 2819 C CA . THR B 1 75 ? -1.456 11.832 14.681 1.00 84.10 502 THR B CA 1
ATOM 2820 C C . THR B 1 75 ? -0.895 10.554 14.051 1.00 87.02 502 THR B C 1
ATOM 2821 O O . THR B 1 75 ? -1.073 9.460 14.599 1.00 86.95 502 THR B O 1
ATOM 2825 N N . ASP B 1 76 ? -0.241 10.698 12.884 1.00 82.05 503 ASP B N 1
ATOM 2826 C CA . ASP B 1 76 ? 0.392 9.595 12.161 1.00 80.84 503 ASP B CA 1
ATOM 2827 C C . ASP B 1 76 ? 1.890 9.886 12.075 1.00 80.27 503 ASP B C 1
ATOM 2828 O O . ASP B 1 76 ? 2.315 10.777 11.334 1.00 78.99 503 ASP B O 1
ATOM 2833 N N . SER B 1 77 ? 2.678 9.140 12.872 1.00 74.57 504 SER B N 1
ATOM 2834 C CA . SER B 1 77 ? 4.130 9.278 13.026 1.00 72.50 504 SER B CA 1
ATOM 2835 C C . SER B 1 77 ? 4.979 8.689 11.884 1.00 75.57 504 SER B C 1
ATOM 2836 O O . SER B 1 77 ? 6.209 8.713 11.985 1.00 74.51 504 SER B O 1
ATOM 2839 N N . THR B 1 78 ? 4.334 8.188 10.802 1.00 72.03 505 THR B N 1
ATOM 2840 C CA . THR B 1 78 ? 4.978 7.565 9.635 1.00 71.40 505 THR B CA 1
ATOM 2841 C C . THR B 1 78 ? 5.993 8.496 8.945 1.00 72.29 505 THR B C 1
ATOM 2842 O O . THR B 1 78 ? 7.130 8.081 8.733 1.00 70.31 505 THR B O 1
ATOM 2846 N N . ALA B 1 79 ? 5.581 9.729 8.594 1.00 69.26 506 ALA B N 1
ATOM 2847 C CA . ALA B 1 79 ? 6.439 10.722 7.930 1.00 69.09 506 ALA B CA 1
ATOM 2848 C C . ALA B 1 79 ? 7.646 11.135 8.796 1.00 71.60 506 ALA B C 1
ATOM 2849 O O . ALA B 1 79 ? 8.737 11.348 8.258 1.00 70.09 506 ALA B O 1
ATOM 2851 N N . MET B 1 80 ? 7.449 11.218 10.129 1.00 67.92 507 MET B N 1
ATOM 2852 C CA . MET B 1 80 ? 8.507 11.554 11.088 1.00 66.91 507 MET B CA 1
ATOM 2853 C C . MET B 1 80 ? 9.505 10.388 11.213 1.00 69.85 507 MET B C 1
ATOM 2854 O O . MET B 1 80 ? 10.712 10.631 11.222 1.00 68.47 507 MET B O 1
ATOM 2859 N N . TRP B 1 81 ? 8.998 9.138 11.329 1.00 66.80 508 TRP B N 1
ATOM 2860 C CA . TRP B 1 81 ? 9.803 7.916 11.437 1.00 66.53 508 TRP B CA 1
ATOM 2861 C C . TRP B 1 81 ? 10.682 7.699 10.201 1.00 72.51 508 TRP B C 1
ATOM 2862 O O . TRP B 1 81 ? 11.846 7.335 10.348 1.00 71.50 508 TRP B O 1
ATOM 2873 N N . GLU B 1 82 ? 10.131 7.942 8.996 1.00 72.03 509 GLU B N 1
ATOM 2874 C CA . GLU B 1 82 ? 10.852 7.831 7.724 1.00 73.51 509 GLU B CA 1
ATOM 2875 C C . GLU B 1 82 ? 11.951 8.901 7.624 1.00 78.83 509 GLU B C 1
ATOM 2876 O O . GLU B 1 82 ? 13.055 8.594 7.169 1.00 78.80 509 GLU B O 1
ATOM 2882 N N . ALA B 1 83 ? 11.655 10.141 8.090 1.00 75.89 510 ALA B N 1
ATOM 2883 C CA . ALA B 1 83 ? 12.569 11.294 8.112 1.00 75.59 510 ALA B CA 1
ATOM 2884 C C . ALA B 1 83 ? 13.816 11.068 8.986 1.00 79.66 510 ALA B C 1
ATOM 2885 O O . ALA B 1 83 ? 14.818 11.766 8.812 1.00 79.18 510 ALA B O 1
ATOM 2887 N N . LEU B 1 84 ? 13.753 10.099 9.918 1.00 76.66 511 LEU B N 1
ATOM 2888 C CA . LEU B 1 84 ? 14.856 9.756 10.815 1.00 76.20 511 LEU B CA 1
ATOM 2889 C C . LEU B 1 84 ? 15.987 9.009 10.114 1.00 84.76 511 LEU B C 1
ATOM 2890 O O . LEU B 1 84 ? 17.126 9.081 10.581 1.00 83.84 511 LEU B O 1
ATOM 2895 N N . HIS B 1 85 ? 15.668 8.262 9.019 1.00 85.63 512 HIS B N 1
ATOM 2896 C CA . HIS B 1 85 ? 16.598 7.434 8.227 1.00 87.23 512 HIS B CA 1
ATOM 2897 C C . HIS B 1 85 ? 17.302 6.389 9.122 1.00 93.09 512 HIS B C 1
ATOM 2898 O O . HIS B 1 85 ? 18.473 6.059 8.922 1.00 92.73 512 HIS B O 1
ATOM 2905 N N . ILE B 1 86 ? 16.562 5.889 10.125 1.00 91.45 513 ILE B N 1
ATOM 2906 C CA . ILE B 1 86 ? 17.009 4.914 11.121 1.00 91.72 513 ILE B CA 1
ATOM 2907 C C . ILE B 1 86 ? 17.203 3.511 10.490 1.00 99.37 513 ILE B C 1
ATOM 2908 O O . ILE B 1 86 ? 18.112 2.780 10.897 1.00 98.61 513 ILE B O 1
ATOM 2913 N N . ASP B 1 87 ? 16.377 3.167 9.479 1.00 99.12 514 ASP B N 1
ATOM 2914 C CA . ASP B 1 87 ? 16.447 1.896 8.750 1.00 100.57 514 ASP B CA 1
ATOM 2915 C C . ASP B 1 87 ? 17.318 2.009 7.481 1.00 106.54 514 ASP B C 1
ATOM 2916 O O . ASP B 1 87 ? 17.521 1.008 6.787 1.00 106.99 514 ASP B O 1
ATOM 2921 N N . ASP B 1 88 ? 17.842 3.224 7.196 1.00 103.80 515 ASP B N 1
ATOM 2922 C CA . ASP B 1 88 ? 18.699 3.529 6.045 1.00 104.71 515 ASP B CA 1
ATOM 2923 C C . ASP B 1 88 ? 20.093 2.910 6.218 1.00 108.96 515 ASP B C 1
ATOM 2924 O O . ASP B 1 88 ? 20.706 3.061 7.278 1.00 107.52 515 ASP B O 1
ATOM 2929 N N . SER B 1 89 ? 20.580 2.207 5.174 1.00 106.92 516 SER B N 1
ATOM 2930 C CA . SER B 1 89 ? 21.893 1.549 5.156 1.00 106.59 516 SER B CA 1
ATOM 2931 C C . SER B 1 89 ? 22.763 1.994 3.964 1.00 111.38 516 SER B C 1
ATOM 2932 O O . SER B 1 89 ? 23.899 1.529 3.827 1.00 110.98 516 SER B O 1
ATOM 2935 N N . SER B 1 90 ? 22.236 2.914 3.127 1.00 108.73 517 SER B N 1
ATOM 2936 C CA . SER B 1 90 ? 22.906 3.468 1.946 1.00 141.19 517 SER B CA 1
ATOM 2937 C C . SER B 1 90 ? 24.100 4.335 2.341 1.00 168.62 517 SER B C 1
ATOM 2938 O O . SER B 1 90 ? 25.185 4.179 1.786 1.00 130.38 517 SER B O 1
ATOM 2941 N N . ASN B 1 94 ? 25.329 5.766 9.723 1.00 74.31 521 ASN B N 1
ATOM 2942 C CA . ASN B 1 94 ? 23.879 5.941 9.820 1.00 74.37 521 ASN B CA 1
ATOM 2943 C C 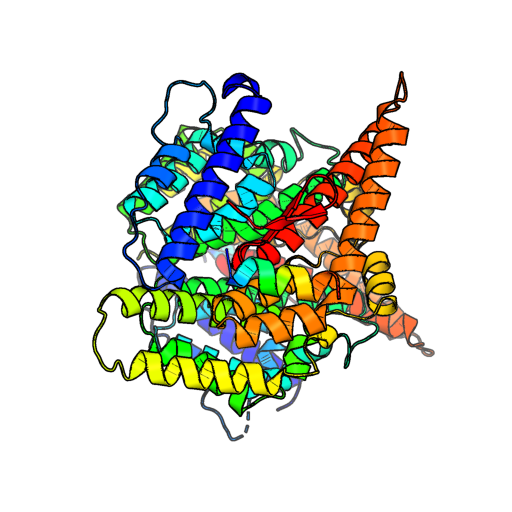. ASN B 1 94 ? 23.511 7.438 9.926 1.00 76.71 521 ASN B C 1
ATOM 2944 O O . ASN B 1 94 ? 24.109 8.146 10.746 1.00 75.21 521 ASN B O 1
ATOM 2949 N N . PRO B 1 95 ? 22.544 7.934 9.109 1.00 72.96 522 PRO B N 1
ATOM 2950 C CA . PRO B 1 95 ? 22.200 9.372 9.149 1.00 72.28 522 PRO B CA 1
ATOM 2951 C C . PRO B 1 95 ? 21.644 9.879 10.481 1.00 72.84 522 PRO B C 1
ATOM 2952 O O . PRO B 1 95 ? 21.908 11.029 10.839 1.00 71.95 522 PRO B O 1
ATOM 2956 N N . PHE B 1 96 ? 20.904 9.026 11.220 1.00 67.38 523 PHE B N 1
ATOM 2957 C CA . PHE B 1 96 ? 20.348 9.360 12.532 1.00 65.49 523 PHE B CA 1
ATOM 2958 C C . PHE B 1 96 ? 21.474 9.585 13.552 1.00 67.82 523 PHE B C 1
ATOM 2959 O O . PHE B 1 96 ? 21.381 10.507 14.369 1.00 66.21 523 PHE B O 1
ATOM 2967 N N . ILE B 1 97 ? 22.530 8.740 13.499 1.00 63.83 524 ILE B N 1
ATOM 2968 C CA . ILE B 1 97 ? 23.708 8.829 14.372 1.00 62.46 524 ILE B CA 1
ATOM 2969 C C . ILE B 1 97 ? 24.433 10.174 14.135 1.00 64.75 524 ILE B C 1
ATOM 2970 O O . ILE B 1 97 ? 24.848 10.820 15.098 1.00 62.62 524 ILE B O 1
ATOM 2975 N N . SER B 1 98 ? 24.504 10.614 12.865 1.00 61.78 525 SER B N 1
ATOM 2976 C CA . SER B 1 98 ? 25.111 11.878 12.479 1.00 62.38 525 SER B CA 1
ATOM 2977 C C . SER B 1 98 ? 24.290 13.090 12.949 1.00 66.48 525 SER B C 1
ATOM 2978 O O . SER B 1 98 ? 24.877 14.109 13.304 1.00 65.28 525 SER B O 1
ATOM 2981 N N . MET B 1 99 ? 22.943 12.962 12.994 1.00 63.62 526 MET B N 1
ATOM 2982 C CA . MET B 1 99 ? 22.033 14.010 13.485 1.00 63.09 526 MET B CA 1
ATOM 2983 C C . MET B 1 99 ? 22.294 14.293 14.969 1.00 64.52 526 MET B C 1
ATOM 2984 O O . MET B 1 99 ? 22.239 15.451 15.396 1.00 63.86 526 MET B O 1
ATOM 2989 N N . LEU B 1 100 ? 22.627 13.232 15.735 1.00 59.72 527 LEU B N 1
ATOM 2990 C CA . LEU B 1 100 ? 22.945 13.287 17.166 1.00 58.21 527 LEU B CA 1
ATOM 2991 C C . LEU B 1 100 ? 24.218 14.101 17.507 1.00 60.49 527 LEU B C 1
ATOM 2992 O O . LEU B 1 100 ? 24.383 14.503 18.664 1.00 59.05 527 LEU B O 1
ATOM 2997 N N . SER B 1 101 ? 25.104 14.348 16.514 1.00 57.05 528 SER B N 1
ATOM 2998 C CA . SER B 1 101 ? 26.333 15.132 16.712 1.00 57.07 528 SER B CA 1
ATOM 2999 C C . SER B 1 101 ? 26.071 16.665 16.672 1.00 60.52 528 SER B C 1
ATOM 3000 O O . SER B 1 101 ? 26.967 17.457 16.972 1.00 61.13 528 SER B O 1
ATOM 3003 N N . PHE B 1 102 ? 24.840 17.068 16.325 1.00 55.33 529 PHE B N 1
ATOM 3004 C CA . PHE B 1 102 ? 24.420 18.469 16.284 1.00 54.85 529 PHE B CA 1
ATOM 3005 C C . PHE B 1 102 ? 23.499 18.737 17.472 1.00 55.10 529 PHE B C 1
ATOM 3006 O O . PHE B 1 102 ? 22.668 17.882 17.805 1.00 52.15 529 PHE B O 1
ATOM 3014 N N . ASP B 1 103 ? 23.670 19.904 18.135 1.00 50.98 530 ASP B N 1
ATOM 3015 C CA . ASP B 1 103 ? 22.843 20.289 19.285 1.00 50.08 530 ASP B CA 1
ATOM 3016 C C . ASP B 1 103 ? 21.351 20.291 18.934 1.00 52.04 530 ASP B C 1
ATOM 3017 O O . ASP B 1 103 ? 20.551 19.807 19.738 1.00 48.98 530 ASP B O 1
ATOM 3022 N N . LYS B 1 104 ? 20.998 20.768 17.711 1.00 49.47 531 LYS B N 1
ATOM 3023 C CA . LYS B 1 104 ? 19.624 20.801 17.200 1.00 50.76 531 LYS B CA 1
ATOM 3024 C C . LYS B 1 104 ? 19.047 19.396 17.068 1.00 55.20 531 LYS B C 1
ATOM 3025 O O . LYS B 1 104 ? 17.870 19.192 17.353 1.00 55.31 531 LYS B O 1
ATOM 3031 N N . GLY B 1 105 ? 19.900 18.437 16.719 1.00 51.93 532 GLY B N 1
ATOM 3032 C CA . GLY B 1 105 ? 19.541 17.033 16.596 1.00 51.89 532 GLY B CA 1
ATOM 3033 C C . GLY B 1 105 ? 19.194 16.358 17.909 1.00 55.24 532 GLY B C 1
ATOM 3034 O O . GLY B 1 105 ? 18.191 15.641 17.978 1.00 55.49 532 GLY B O 1
ATOM 3035 N N . ILE B 1 106 ? 20.014 16.572 18.960 1.00 49.83 533 ILE B N 1
ATOM 3036 C CA . ILE B 1 106 ? 19.792 15.953 20.275 1.00 48.68 533 ILE B CA 1
ATOM 3037 C C . ILE B 1 106 ? 18.637 16.642 21.042 1.00 50.51 533 ILE B C 1
ATOM 3038 O O . ILE B 1 106 ? 17.934 15.971 21.803 1.00 49.14 533 ILE B O 1
ATOM 3043 N N . LYS B 1 107 ? 18.443 17.960 20.830 1.00 46.96 534 LYS B N 1
ATOM 3044 C CA . LYS B 1 107 ? 17.376 18.742 21.469 1.00 46.30 534 LYS B CA 1
ATOM 3045 C C . LYS B 1 107 ? 15.956 18.237 21.149 1.00 49.98 534 LYS B C 1
ATOM 3046 O O . LYS B 1 107 ? 15.111 18.279 22.042 1.00 48.62 534 LYS B O 1
ATOM 3052 N N . ILE B 1 108 ? 15.691 17.760 19.905 1.00 48.09 535 ILE B N 1
ATOM 3053 C CA . ILE B 1 108 ? 14.354 17.219 19.534 1.00 49.34 535 ILE B CA 1
ATOM 3054 C C . ILE B 1 108 ? 14.089 15.796 20.026 1.00 52.82 535 ILE B C 1
ATOM 3055 O O . ILE B 1 108 ? 12.944 15.340 19.918 1.00 51.37 535 ILE B O 1
ATOM 3060 N N . MET B 1 109 ? 15.131 15.074 20.483 1.00 50.44 536 MET B N 1
ATOM 3061 C CA . MET B 1 109 ? 15.024 13.679 20.914 1.00 51.40 536 MET B CA 1
ATOM 3062 C C . MET B 1 109 ? 13.843 13.421 21.881 1.00 51.89 536 MET B C 1
ATOM 3063 O O . MET B 1 109 ? 13.054 12.543 21.545 1.00 49.16 536 MET B O 1
ATOM 3068 N N . PRO B 1 110 ? 13.612 14.182 22.995 1.00 49.35 537 PRO B N 1
ATOM 3069 C CA . PRO B 1 110 ? 12.420 13.907 23.835 1.00 48.97 537 PRO B CA 1
ATOM 3070 C C . PRO B 1 110 ? 11.082 14.088 23.108 1.00 52.34 537 PRO B C 1
ATOM 3071 O O . PRO B 1 110 ? 10.135 13.338 23.377 1.00 51.70 537 PRO B O 1
ATOM 3075 N N . ARG B 1 111 ? 11.008 15.066 22.174 1.00 48.68 538 ARG B N 1
ATOM 3076 C CA . ARG B 1 111 ? 9.807 15.333 21.373 1.00 49.50 538 ARG B CA 1
ATOM 3077 C C . ARG B 1 111 ? 9.515 14.198 20.391 1.00 52.43 538 ARG B C 1
ATOM 3078 O O . ARG B 1 111 ? 8.359 13.805 20.267 1.00 50.47 538 ARG B O 1
ATOM 3086 N N . ILE B 1 112 ? 10.568 13.612 19.770 1.00 50.53 539 ILE B N 1
ATOM 3087 C CA . ILE B 1 112 ? 10.450 12.451 18.874 1.00 51.50 539 ILE B CA 1
ATOM 3088 C C . ILE B 1 112 ? 9.832 11.266 19.663 1.00 54.63 539 ILE B C 1
ATOM 3089 O O . ILE B 1 112 ? 8.875 10.640 19.193 1.00 54.46 539 ILE B O 1
ATOM 3094 N N . PHE B 1 113 ? 10.366 11.012 20.879 1.00 50.02 540 PHE B N 1
ATOM 3095 C CA . PHE B 1 113 ? 9.949 9.919 21.758 1.00 50.05 540 PHE B CA 1
ATOM 3096 C C . PHE B 1 113 ? 8.470 10.022 22.187 1.00 55.07 540 PHE B C 1
ATOM 3097 O O . PHE B 1 113 ? 7.819 8.983 22.336 1.00 55.13 540 PHE B O 1
ATOM 3105 N N . ASN B 1 114 ? 7.920 11.257 22.281 1.00 52.07 541 ASN B N 1
ATOM 3106 C CA . ASN B 1 114 ? 6.507 11.499 22.611 1.00 52.53 541 ASN B CA 1
ATOM 3107 C C . ASN B 1 114 ? 5.549 10.897 21.564 1.00 58.34 541 ASN B C 1
ATOM 3108 O O . ASN B 1 114 ? 4.417 10.540 21.906 1.00 58.22 541 ASN B O 1
ATOM 3113 N N . PHE B 1 115 ? 6.010 10.770 20.300 1.00 55.41 542 PHE B N 1
ATOM 3114 C CA . PHE B 1 115 ? 5.196 10.264 19.195 1.00 56.52 542 PHE B CA 1
ATOM 3115 C C . PHE B 1 115 ? 5.587 8.848 18.705 1.00 60.55 542 PHE B C 1
ATOM 3116 O O . PHE B 1 115 ? 5.104 8.419 17.656 1.00 60.89 542 PHE B O 1
ATOM 3124 N N . LEU B 1 116 ? 6.414 8.111 19.476 1.00 56.68 543 LEU B N 1
ATOM 3125 C CA . LEU B 1 116 ? 6.832 6.748 19.109 1.00 56.80 543 LEU B CA 1
ATOM 3126 C C . LEU B 1 116 ? 6.231 5.692 20.020 1.00 60.49 543 LEU B C 1
ATOM 3127 O O . LEU B 1 116 ? 6.008 5.952 21.202 1.00 59.63 543 LEU B O 1
ATOM 3132 N N . ASP B 1 117 ? 6.010 4.488 19.483 1.00 58.77 544 ASP B N 1
ATOM 3133 C CA . ASP B 1 117 ? 5.526 3.352 20.269 1.00 59.64 544 ASP B CA 1
ATOM 3134 C C . ASP B 1 117 ? 6.752 2.664 20.897 1.00 63.56 544 ASP B C 1
ATOM 3135 O O . ASP B 1 117 ? 7.881 2.999 20.522 1.00 60.96 544 ASP B O 1
ATOM 3140 N N . LYS B 1 118 ? 6.537 1.718 21.845 1.00 62.11 545 LYS B N 1
ATOM 3141 C CA . LYS B 1 118 ? 7.597 0.977 22.553 1.00 61.64 545 LYS B CA 1
ATOM 3142 C C . LYS B 1 118 ? 8.628 0.326 21.600 1.00 64.49 545 LYS B C 1
ATOM 3143 O O . LYS B 1 118 ? 9.834 0.451 21.829 1.00 63.06 545 LYS B O 1
ATOM 3149 N N . GLN B 1 119 ? 8.143 -0.312 20.520 1.00 61.53 546 GLN B N 1
ATOM 3150 C CA . GLN B 1 119 ? 8.949 -0.992 19.490 1.00 61.11 546 GLN B CA 1
ATOM 3151 C C . GLN B 1 119 ? 9.885 -0.022 18.755 1.00 61.16 546 GLN B C 1
ATOM 3152 O O . GLN B 1 119 ? 11.048 -0.358 18.528 1.00 59.18 546 GLN B O 1
ATOM 3158 N N . GLN B 1 120 ? 9.370 1.173 18.376 1.00 56.71 547 GLN B N 1
ATOM 3159 C CA . GLN B 1 120 ? 10.139 2.219 17.684 1.00 55.42 547 GLN B CA 1
ATOM 3160 C C . GLN B 1 120 ? 11.223 2.819 18.581 1.00 56.62 547 GLN B C 1
ATOM 3161 O O . GLN B 1 120 ? 12.324 3.099 18.105 1.00 55.41 547 GLN B O 1
ATOM 3167 N N . LYS B 1 121 ? 10.911 2.991 19.882 1.00 52.67 548 LYS B N 1
ATOM 3168 C CA . LYS B 1 121 ? 11.830 3.499 20.900 1.00 52.22 548 LYS B CA 1
ATOM 3169 C C . LYS B 1 121 ? 12.989 2.513 21.077 1.00 55.74 548 LYS B C 1
ATOM 3170 O O . LYS B 1 121 ? 14.138 2.940 21.198 1.00 52.86 548 LYS B O 1
ATOM 3176 N N . LEU B 1 122 ? 12.680 1.191 21.066 1.00 54.69 549 LEU B N 1
ATOM 3177 C CA . LEU B 1 122 ? 13.675 0.128 21.208 1.00 54.64 549 LEU B CA 1
ATOM 3178 C C . LEU B 1 122 ? 14.619 0.086 20.006 1.00 58.19 549 LEU B C 1
ATOM 3179 O O . LEU B 1 122 ? 15.816 -0.085 20.208 1.00 56.80 549 LEU B O 1
ATOM 3184 N N . LYS B 1 123 ? 14.091 0.299 18.777 1.00 55.79 550 LYS B N 1
ATOM 3185 C CA . LYS B 1 123 ? 14.875 0.328 17.531 1.00 55.60 550 LYS B CA 1
ATOM 3186 C C . LYS B 1 123 ? 15.927 1.448 17.578 1.00 58.37 550 LYS B C 1
ATOM 3187 O O . LYS B 1 123 ? 17.080 1.220 17.194 1.00 57.18 550 LYS B O 1
ATOM 3193 N N . ILE B 1 124 ? 15.524 2.647 18.076 1.00 54.42 551 ILE B N 1
ATOM 3194 C CA . ILE B 1 124 ? 16.389 3.822 18.237 1.00 53.45 551 ILE B CA 1
ATOM 3195 C C . ILE B 1 124 ? 17.486 3.529 19.263 1.00 56.15 551 ILE B C 1
ATOM 3196 O O . ILE B 1 124 ? 18.666 3.734 18.953 1.00 54.98 551 ILE B O 1
ATOM 3201 N N . LEU B 1 125 ? 17.098 3.046 20.471 1.00 52.57 552 LEU B N 1
ATOM 3202 C CA . LEU B 1 125 ? 18.037 2.735 21.547 1.00 52.54 552 LEU B CA 1
ATOM 3203 C C . LEU B 1 125 ? 19.051 1.662 21.158 1.00 57.24 552 LEU B C 1
ATOM 3204 O O . LEU B 1 125 ? 20.224 1.806 21.497 1.00 56.57 552 LEU B O 1
ATOM 3209 N N . GLN B 1 126 ? 18.610 0.628 20.405 1.00 54.47 553 GLN B N 1
ATOM 3210 C CA . GLN B 1 126 ? 19.458 -0.459 19.899 1.00 54.57 553 GLN B CA 1
ATOM 3211 C C . GLN B 1 126 ? 20.525 0.078 18.945 1.00 58.44 553 GLN B C 1
ATOM 3212 O O . GLN B 1 126 ? 21.689 -0.296 19.083 1.00 57.64 553 GLN B O 1
ATOM 3218 N N . LYS B 1 127 ? 20.136 0.970 18.000 1.00 55.12 554 LYS B N 1
ATOM 3219 C CA . LYS B 1 127 ? 21.060 1.584 17.038 1.00 55.56 554 LYS B CA 1
ATOM 3220 C C . LYS B 1 127 ? 22.090 2.514 17.721 1.00 59.21 554 LYS B C 1
ATOM 3221 O O . LYS B 1 127 ? 23.238 2.570 17.277 1.00 58.91 554 LYS B O 1
ATOM 3227 N N . ILE B 1 128 ? 21.685 3.217 18.801 1.00 55.19 555 ILE B N 1
ATOM 3228 C CA . ILE B 1 128 ? 22.592 4.082 19.569 1.00 54.55 555 ILE B CA 1
ATOM 3229 C C . ILE B 1 128 ? 23.635 3.214 20.296 1.00 58.92 555 ILE B C 1
ATOM 3230 O O . ILE B 1 128 ? 24.828 3.444 20.107 1.00 58.04 555 ILE B O 1
ATOM 3235 N N . PHE B 1 129 ? 23.186 2.194 21.076 1.00 56.36 556 PHE B N 1
ATOM 3236 C CA . PHE B 1 129 ? 24.061 1.260 21.802 1.00 56.46 556 PHE B CA 1
ATOM 3237 C C . PHE B 1 129 ? 25.009 0.465 20.869 1.00 60.52 556 PHE B C 1
ATOM 3238 O O . PHE B 1 129 ? 26.147 0.183 21.252 1.00 59.02 556 PHE B O 1
ATOM 3246 N N . ASN B 1 130 ? 24.545 0.157 19.636 1.00 58.36 557 ASN B N 1
ATOM 3247 C CA . ASN B 1 130 ? 25.291 -0.576 18.604 1.00 59.13 557 ASN B CA 1
ATOM 3248 C C . ASN B 1 130 ? 26.459 0.229 18.036 1.00 62.20 557 ASN B C 1
ATOM 3249 O O . ASN B 1 130 ? 27.502 -0.346 17.718 1.00 61.62 557 ASN B O 1
ATOM 3254 N N . GLU B 1 131 ? 26.262 1.551 17.872 1.00 58.36 558 GLU B N 1
ATOM 3255 C CA . GLU B 1 131 ? 27.229 2.487 17.285 1.00 58.00 558 GLU B CA 1
ATOM 3256 C C . GLU B 1 131 ? 27.753 3.508 18.310 1.00 59.97 558 GLU B C 1
ATOM 3257 O O . GLU B 1 131 ? 28.284 4.546 17.904 1.00 59.70 558 GLU B O 1
ATOM 3263 N N . LEU B 1 132 ? 27.641 3.204 19.628 1.00 55.07 559 LEU B N 1
ATOM 3264 C CA . LEU B 1 132 ? 28.040 4.120 20.708 1.00 54.08 559 LEU B CA 1
ATOM 3265 C C . LEU B 1 132 ? 29.474 4.658 20.601 1.00 57.92 559 LEU B C 1
ATOM 3266 O O . LEU B 1 132 ? 29.671 5.848 20.843 1.00 56.44 559 LEU B O 1
ATOM 3271 N N . SER B 1 133 ? 30.449 3.810 20.217 1.00 55.50 560 SER B N 1
ATOM 3272 C CA . SER B 1 133 ? 31.859 4.193 20.048 1.00 56.82 560 SER B CA 1
ATOM 3273 C C . SER B 1 133 ? 32.066 5.223 18.930 1.00 65.94 560 SER B C 1
ATOM 3274 O O . SER B 1 133 ? 32.991 6.028 19.007 1.00 66.44 560 SER B O 1
ATOM 3277 N N . HIS B 1 134 ? 31.219 5.174 17.891 1.00 66.42 561 HIS B N 1
ATOM 3278 C CA . HIS B 1 134 ? 31.282 6.043 16.719 1.00 68.62 561 HIS B CA 1
ATOM 3279 C C . HIS B 1 134 ? 30.547 7.381 16.906 1.00 72.42 561 HIS B C 1
ATOM 3280 O O . HIS B 1 134 ? 30.669 8.269 16.057 1.00 72.93 561 HIS B O 1
ATOM 3287 N N . LEU B 1 135 ? 29.799 7.525 18.018 1.00 67.61 562 LEU B N 1
ATOM 3288 C CA . LEU B 1 135 ? 29.081 8.752 18.366 1.00 66.97 562 LEU B CA 1
ATOM 3289 C C . LEU B 1 135 ? 30.116 9.825 18.702 1.00 69.47 562 LEU B C 1
ATOM 3290 O O . LEU B 1 135 ? 31.072 9.550 19.441 1.00 68.73 562 LEU B O 1
ATOM 3295 N N . GLN B 1 136 ? 29.955 11.028 18.122 1.00 65.09 563 GLN B N 1
ATOM 3296 C CA . GLN B 1 136 ? 30.883 12.139 18.338 1.00 64.23 563 GLN B CA 1
ATOM 3297 C C . GLN B 1 136 ? 30.928 12.608 19.793 1.00 64.20 563 GLN B C 1
ATOM 3298 O O . GLN B 1 136 ? 32.004 12.958 20.277 1.00 63.36 563 GLN B O 1
ATOM 3304 N N . ILE B 1 137 ? 29.782 12.550 20.500 1.00 57.94 564 ILE B N 1
ATOM 3305 C CA . ILE B 1 137 ? 29.686 12.970 21.894 1.00 56.54 564 ILE B CA 1
ATOM 3306 C C . ILE B 1 137 ? 30.476 12.056 22.847 1.00 57.90 564 ILE B C 1
ATOM 3307 O O . ILE B 1 137 ? 30.947 12.534 23.884 1.00 56.72 564 ILE B O 1
ATOM 3312 N N . ILE B 1 138 ? 30.607 10.759 22.496 1.00 52.80 565 ILE B N 1
ATOM 3313 C CA . ILE B 1 138 ? 31.355 9.771 23.268 1.00 51.67 565 ILE B CA 1
ATOM 3314 C C . ILE B 1 138 ? 32.854 10.066 23.119 1.00 53.10 565 ILE B C 1
ATOM 3315 O O . ILE B 1 138 ? 33.576 10.070 24.116 1.00 50.86 565 ILE B O 1
ATOM 3320 N N . ILE B 1 139 ? 33.293 10.365 21.875 1.00 50.10 566 ILE B N 1
ATOM 3321 C CA . ILE B 1 139 ? 34.662 10.739 21.535 1.00 50.42 566 ILE B CA 1
ATOM 3322 C C . ILE B 1 139 ? 35.037 12.033 22.289 1.00 51.58 566 ILE B C 1
ATOM 3323 O O . ILE B 1 139 ? 36.103 12.074 22.907 1.00 50.51 566 ILE B O 1
ATOM 3328 N N . LEU B 1 140 ? 34.116 13.030 22.327 1.00 47.19 567 LEU B N 1
ATOM 3329 C CA . LEU B 1 140 ? 34.312 14.295 23.045 1.00 46.74 567 LEU B CA 1
ATOM 3330 C C . LEU B 1 140 ? 34.354 14.125 24.570 1.00 46.54 567 LEU B C 1
ATOM 3331 O O . LEU B 1 140 ? 35.123 14.826 25.232 1.00 43.86 567 LEU B O 1
ATOM 3336 N N . SER B 1 141 ? 33.536 13.212 25.120 1.00 43.11 568 SER B N 1
ATOM 3337 C CA . SER B 1 141 ? 33.461 12.974 26.572 1.00 43.43 568 SER B CA 1
ATOM 3338 C C . SER B 1 141 ? 34.542 12.015 27.126 1.00 45.57 568 SER B C 1
ATOM 3339 O O . SER B 1 141 ? 34.670 11.883 28.352 1.00 44.54 568 SER B O 1
ATOM 3342 N N . SER B 1 142 ? 35.294 11.337 26.235 1.00 41.54 569 SER B N 1
ATOM 3343 C CA . SER B 1 142 ? 36.369 10.432 26.646 1.00 40.91 569 SER B CA 1
ATOM 3344 C C . SER B 1 142 ? 37.625 11.235 26.945 1.00 46.27 569 SER B C 1
ATOM 3345 O O . SER B 1 142 ? 38.077 12.013 26.103 1.00 46.86 569 SER B O 1
ATOM 3348 N N . TYR B 1 143 ? 38.230 11.000 28.124 1.00 42.39 570 TYR B N 1
ATOM 3349 C CA . TYR B 1 143 ? 39.475 11.663 28.477 1.00 42.26 570 TYR B CA 1
ATOM 3350 C C . TYR B 1 143 ? 40.628 11.158 27.581 1.00 46.15 570 TYR B C 1
ATOM 3351 O O . TYR B 1 143 ? 41.634 11.842 27.437 1.00 45.70 570 TYR B O 1
ATOM 3360 N N . LYS B 1 144 ? 40.466 9.962 26.976 1.00 42.94 571 LYS B N 1
ATOM 3361 C CA . LYS B 1 144 ? 41.476 9.333 26.117 1.00 43.77 571 LYS B CA 1
ATOM 3362 C C . LYS B 1 144 ? 41.545 10.019 24.734 1.00 48.89 571 LYS B C 1
ATOM 3363 O O . LYS B 1 144 ? 42.625 10.450 24.330 1.00 47.48 571 LYS B O 1
ATOM 3369 N N . THR B 1 145 ? 40.395 10.125 24.027 1.00 45.91 572 THR B N 1
ATOM 3370 C CA . THR B 1 145 ? 40.310 10.747 22.695 1.00 46.20 572 THR B CA 1
ATOM 3371 C C . THR B 1 145 ? 40.253 12.279 22.756 1.00 49.55 572 THR B C 1
ATOM 3372 O O . THR B 1 145 ? 40.705 12.941 21.822 1.00 49.80 572 THR B O 1
ATOM 3376 N N . THR B 1 146 ? 39.700 12.839 23.843 1.00 45.54 573 THR B N 1
ATOM 3377 C CA . THR B 1 146 ? 39.600 14.293 24.046 1.00 45.74 573 THR B CA 1
ATOM 3378 C C . THR B 1 146 ? 40.203 14.644 25.432 1.00 48.60 573 THR B C 1
ATOM 3379 O O . THR B 1 146 ? 39.457 14.904 26.383 1.00 47.22 573 THR B O 1
ATOM 3383 N N . PRO B 1 147 ? 41.559 14.642 25.562 1.00 45.48 574 PRO B N 1
ATOM 3384 C CA . PRO B 1 147 ? 42.167 14.967 26.870 1.00 44.94 574 PRO B CA 1
ATOM 3385 C C . PRO B 1 147 ? 42.045 16.434 27.283 1.00 47.81 574 PRO B C 1
ATOM 3386 O O . PRO B 1 147 ? 42.119 16.736 28.471 1.00 46.76 574 PRO B O 1
ATOM 3390 N N . LYS B 1 148 ? 41.838 17.340 26.319 1.00 44.68 575 LYS B N 1
ATOM 3391 C CA . LYS B 1 148 ? 41.722 18.768 26.609 1.00 45.33 575 LYS B CA 1
ATOM 3392 C C . LYS B 1 148 ? 40.411 19.321 25.992 1.00 48.95 575 LYS B C 1
ATOM 3393 O O . LYS B 1 148 ? 40.490 20.092 25.024 1.00 49.57 575 LYS B O 1
ATOM 3399 N N . PRO B 1 149 ? 39.194 18.930 26.487 1.00 43.82 576 PRO B N 1
ATOM 3400 C CA . PRO B 1 149 ? 37.964 19.464 25.866 1.00 43.64 576 PRO B CA 1
ATOM 3401 C C . PRO B 1 149 ? 37.804 20.962 26.097 1.00 45.79 576 PRO B C 1
ATOM 3402 O O . PRO B 1 149 ? 38.077 21.442 27.193 1.00 45.11 576 PRO B O 1
ATOM 3406 N N . THR B 1 150 ? 37.393 21.707 25.064 1.00 42.38 577 THR B N 1
ATOM 3407 C CA . THR B 1 150 ? 37.143 23.150 25.197 1.00 42.14 577 THR B CA 1
ATOM 3408 C C . THR B 1 150 ? 35.858 23.326 26.041 1.00 44.83 577 THR B C 1
ATOM 3409 O O . THR B 1 150 ? 35.132 22.343 26.258 1.00 41.38 577 THR B O 1
ATOM 3413 N N . LEU B 1 151 ? 35.579 24.563 26.511 1.00 43.47 578 LEU B N 1
ATOM 3414 C CA . LEU B 1 151 ? 34.365 24.848 27.280 1.00 43.51 578 LEU B CA 1
ATOM 3415 C C . LEU B 1 151 ? 33.097 24.528 26.444 1.00 45.39 578 LEU B C 1
ATOM 3416 O O . LEU B 1 151 ? 32.179 23.899 26.972 1.00 42.10 578 LEU B O 1
ATOM 3421 N N . THR B 1 152 ? 33.107 24.875 25.128 1.00 43.06 579 THR B N 1
ATOM 3422 C CA . THR B 1 152 ? 32.050 24.557 24.149 1.00 43.26 579 THR B CA 1
ATOM 3423 C C . THR B 1 152 ? 31.803 23.029 24.108 1.00 46.29 579 THR B C 1
ATOM 3424 O O . THR B 1 152 ? 30.654 22.601 2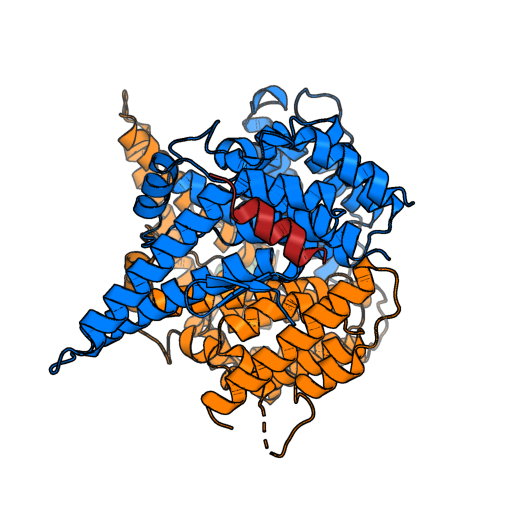4.223 1.00 45.30 579 THR B O 1
ATOM 3428 N N . GLN B 1 153 ? 32.882 22.216 23.971 1.00 43.17 580 GLN B N 1
ATOM 3429 C CA . GLN B 1 153 ? 32.793 20.747 23.940 1.00 42.25 580 GLN B CA 1
ATOM 3430 C C . GLN B 1 153 ? 32.189 20.181 25.235 1.00 45.25 580 GLN B C 1
ATOM 3431 O O . GLN B 1 153 ? 31.358 19.275 25.165 1.00 44.16 580 GLN B O 1
ATOM 3437 N N . LEU B 1 154 ? 32.555 20.752 26.403 1.00 42.14 581 LEU B N 1
ATOM 3438 C CA . LEU B 1 154 ? 31.998 20.338 27.699 1.00 42.41 581 LEU B CA 1
ATOM 3439 C C . LEU B 1 154 ? 30.493 20.624 27.782 1.00 46.23 581 LEU B C 1
ATOM 3440 O O . LEU B 1 154 ? 29.752 19.793 28.306 1.00 45.47 581 LEU B O 1
ATOM 3445 N N . LYS B 1 155 ? 30.044 21.776 27.235 1.00 42.57 582 LYS B N 1
ATOM 3446 C CA . LYS B 1 155 ? 28.620 22.153 27.217 1.00 42.71 582 LYS B CA 1
ATOM 3447 C C . LYS B 1 155 ? 27.788 21.224 26.317 1.00 46.12 582 LYS B C 1
ATOM 3448 O O . LYS B 1 155 ? 26.662 20.876 26.680 1.00 44.21 582 LYS B O 1
ATOM 3454 N N . LYS B 1 156 ? 28.372 20.766 25.192 1.00 43.81 583 LYS B N 1
ATOM 3455 C CA . LYS B 1 156 ? 27.740 19.814 24.278 1.00 44.77 583 LYS B CA 1
ATOM 3456 C C . LYS B 1 156 ? 27.552 18.468 24.995 1.00 48.78 583 LYS B C 1
ATOM 3457 O O . LYS B 1 156 ? 26.468 17.891 24.926 1.00 47.23 583 LYS B O 1
ATOM 3463 N N . VAL B 1 157 ? 28.595 18.017 25.740 1.00 46.21 584 VAL B N 1
ATOM 3464 C CA . VAL B 1 157 ? 28.619 16.773 26.521 1.00 45.63 584 VAL B CA 1
ATOM 3465 C C . VAL B 1 157 ? 27.553 16.833 27.630 1.00 49.40 584 VAL B C 1
ATOM 3466 O O . VAL B 1 157 ? 26.762 15.890 27.759 1.00 48.31 584 VAL B O 1
ATOM 3470 N N . ASP B 1 158 ? 27.510 17.957 28.394 1.00 46.33 585 ASP B N 1
ATOM 3471 C CA . ASP B 1 158 ? 26.521 18.200 29.457 1.00 46.44 585 ASP B CA 1
ATOM 3472 C C . ASP B 1 158 ? 25.060 18.125 28.939 1.00 49.87 585 ASP B C 1
ATOM 3473 O O . ASP B 1 158 ? 24.218 17.483 29.581 1.00 47.33 585 ASP B O 1
ATOM 3478 N N . LEU B 1 159 ? 24.776 18.748 27.768 1.00 47.40 586 LEU B N 1
ATOM 3479 C CA . LEU B 1 159 ? 23.436 18.745 27.166 1.00 48.23 586 LEU B CA 1
ATOM 3480 C C . LEU B 1 159 ? 23.014 17.337 26.747 1.00 51.44 586 LEU B C 1
ATOM 3481 O O . LEU B 1 159 ? 21.926 16.894 27.127 1.00 49.66 586 LEU B O 1
ATOM 3486 N N . PHE B 1 160 ? 23.879 16.643 25.984 1.00 50.18 587 PHE B N 1
ATOM 3487 C CA . PHE B 1 160 ? 23.635 15.282 25.512 1.00 51.24 587 PHE B CA 1
ATOM 3488 C C . PHE B 1 160 ? 23.328 14.359 26.682 1.00 55.31 587 PHE B C 1
ATOM 3489 O O . PHE B 1 160 ? 22.322 13.659 26.626 1.00 54.20 587 PHE B O 1
ATOM 3497 N N . GLN B 1 161 ? 24.163 14.396 27.750 1.00 52.47 588 GLN B N 1
ATOM 3498 C CA . GLN B 1 161 ? 24.004 13.584 28.955 1.00 52.38 588 GLN B CA 1
ATOM 3499 C C . GLN B 1 161 ? 22.627 13.786 29.586 1.00 56.34 588 GLN B C 1
ATOM 3500 O O . GLN B 1 161 ? 21.912 12.807 29.798 1.00 54.90 588 GLN B O 1
ATOM 3506 N N . MET B 1 162 ? 22.255 15.050 29.846 1.00 54.63 589 MET B N 1
ATOM 3507 C CA . MET B 1 162 ? 20.979 15.447 30.439 1.00 56.36 589 MET B CA 1
ATOM 3508 C C . MET B 1 162 ? 19.792 14.880 29.637 1.00 59.51 589 MET B C 1
ATOM 3509 O O . MET B 1 162 ? 18.877 14.316 30.231 1.00 59.09 589 MET B O 1
ATOM 3514 N N . ILE B 1 163 ? 19.851 14.978 28.297 1.00 56.01 590 ILE B N 1
ATOM 3515 C CA . ILE B 1 163 ? 18.792 14.527 27.397 1.00 56.24 590 ILE B CA 1
ATOM 3516 C C . ILE B 1 163 ? 18.763 13.000 27.253 1.00 60.12 590 ILE B C 1
ATOM 3517 O O . ILE B 1 163 ? 17.687 12.416 27.422 1.00 60.79 590 ILE B O 1
ATOM 3522 N N . ILE B 1 164 ? 19.912 12.356 26.936 1.00 55.64 591 ILE B N 1
ATOM 3523 C CA . ILE B 1 164 ? 19.974 10.905 26.738 1.00 55.08 591 ILE B CA 1
ATOM 3524 C C . ILE B 1 164 ? 19.674 10.123 28.040 1.00 57.61 591 ILE B C 1
ATOM 3525 O O . ILE B 1 164 ? 18.931 9.149 27.970 1.00 57.72 591 ILE B O 1
ATOM 3530 N N . LEU B 1 165 ? 20.202 10.550 29.202 1.00 53.07 592 LEU B N 1
ATOM 3531 C CA . LEU B 1 165 ? 19.935 9.842 30.459 1.00 52.88 592 LEU B CA 1
ATOM 3532 C C . LEU B 1 165 ? 18.475 9.920 30.872 1.00 55.33 592 LEU B C 1
ATOM 3533 O O . LEU B 1 165 ? 17.956 8.921 31.361 1.00 54.83 592 LEU B O 1
ATOM 3538 N N . LYS B 1 166 ? 17.810 11.077 30.651 1.00 51.23 593 LYS B N 1
ATOM 3539 C CA . LYS B 1 166 ? 16.392 11.284 30.965 1.00 51.52 593 LYS B CA 1
ATOM 3540 C C . LYS B 1 166 ? 15.498 10.359 30.105 1.00 54.58 593 LYS B C 1
ATOM 3541 O O . LYS B 1 166 ? 14.529 9.789 30.617 1.00 54.21 593 LYS B O 1
ATOM 3547 N N . ILE B 1 167 ? 15.836 10.215 28.809 1.00 49.69 594 ILE B N 1
ATOM 3548 C CA . ILE B 1 167 ? 15.112 9.365 27.863 1.00 50.40 594 ILE B CA 1
ATOM 3549 C C . ILE B 1 167 ? 15.225 7.873 28.263 1.00 53.21 594 ILE B C 1
ATOM 3550 O O . ILE B 1 167 ? 14.207 7.182 28.383 1.00 51.03 594 ILE B O 1
ATOM 3555 N N . ILE B 1 168 ? 16.463 7.400 28.486 1.00 50.07 595 ILE B N 1
ATOM 3556 C CA . ILE B 1 168 ? 16.734 6.002 28.810 1.00 50.03 595 ILE B CA 1
ATOM 3557 C C . ILE B 1 168 ? 16.192 5.636 30.205 1.00 55.00 595 ILE B C 1
ATOM 3558 O O . ILE B 1 168 ? 15.562 4.583 30.326 1.00 54.31 595 ILE B O 1
ATOM 3563 N N . VAL B 1 169 ? 16.366 6.513 31.220 1.00 53.32 596 VAL B N 1
ATOM 3564 C CA . VAL B 1 169 ? 15.846 6.280 32.579 1.00 54.29 596 VAL B CA 1
ATOM 3565 C C . VAL B 1 169 ? 14.317 6.110 32.552 1.00 60.08 596 VAL B C 1
ATOM 3566 O O . VAL B 1 169 ? 13.802 5.150 33.129 1.00 60.04 596 VAL B O 1
ATOM 3570 N N . SER B 1 170 ? 13.611 7.001 31.833 1.00 57.46 597 SER B N 1
ATOM 3571 C CA . SER B 1 170 ? 12.160 6.955 31.677 1.00 57.78 597 SER B CA 1
ATOM 3572 C C . SER B 1 170 ? 11.730 5.655 30.983 1.00 61.67 597 SER B C 1
ATOM 3573 O O . SER B 1 170 ? 10.802 4.994 31.464 1.00 60.67 597 SER B O 1
ATOM 3576 N N . PHE B 1 171 ? 12.455 5.255 29.904 1.00 58.57 598 PHE B N 1
ATOM 3577 C CA . PHE B 1 171 ? 12.214 4.022 29.142 1.00 59.04 598 PHE B CA 1
ATOM 3578 C C . PHE B 1 171 ? 12.317 2.748 29.999 1.00 62.73 598 PHE B C 1
ATOM 3579 O O . PHE B 1 171 ? 11.525 1.821 29.812 1.00 62.04 598 PHE B O 1
ATOM 3587 N N . LEU B 1 172 ? 13.299 2.704 30.914 1.00 59.86 599 LEU B N 1
ATOM 3588 C CA . LEU B 1 172 ? 13.556 1.553 31.783 1.00 60.73 599 LEU B CA 1
ATOM 3589 C C . LEU B 1 172 ? 12.803 1.584 33.121 1.00 67.09 599 LEU B C 1
ATOM 3590 O O . LEU B 1 172 ? 12.623 0.528 33.729 1.00 66.97 599 LEU B O 1
ATOM 3595 N N . SER B 1 173 ? 12.352 2.787 33.555 1.00 65.21 600 SER B N 1
ATOM 3596 C CA . SER B 1 173 ? 11.646 3.094 34.813 1.00 65.90 600 SER B CA 1
ATOM 3597 C C . SER B 1 173 ? 10.542 2.105 35.222 1.00 69.47 600 SER B C 1
ATOM 3598 O O . SER B 1 173 ? 10.480 1.726 36.395 1.00 69.09 600 SER B O 1
ATOM 3601 N N . ASN B 1 174 ? 9.664 1.721 34.276 1.00 66.02 601 ASN B N 1
ATOM 3602 C CA . ASN B 1 17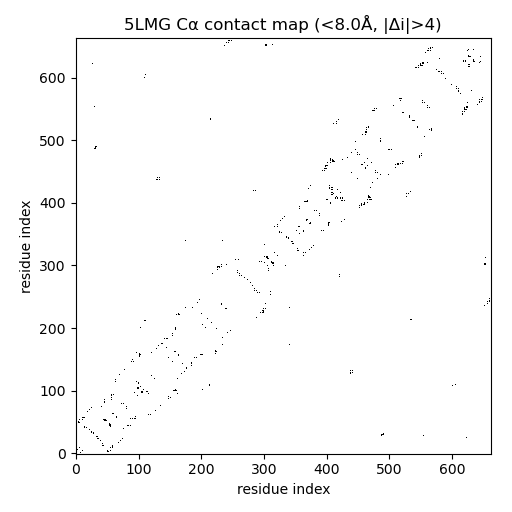4 ? 8.555 0.797 34.525 1.00 66.85 601 ASN B CA 1
ATOM 3603 C C . ASN B 1 174 ? 8.570 -0.338 33.467 1.00 71.34 601 ASN B C 1
ATOM 3604 O O . ASN B 1 174 ? 7.524 -0.821 33.018 1.00 71.18 601 ASN B O 1
ATOM 3609 N N . ASN B 1 175 ? 9.789 -0.753 33.076 1.00 67.61 602 ASN B N 1
ATOM 3610 C CA . ASN B 1 175 ? 10.026 -1.803 32.092 1.00 67.58 602 ASN B CA 1
ATOM 3611 C C . ASN B 1 175 ? 10.465 -3.057 32.840 1.00 72.01 602 ASN B C 1
ATOM 3612 O O . ASN B 1 175 ? 11.545 -3.074 33.435 1.00 70.54 602 ASN B O 1
ATOM 3617 N N . SER B 1 176 ? 9.606 -4.093 32.838 1.00 69.44 603 SER B N 1
ATOM 3618 C CA . SER B 1 176 ? 9.895 -5.363 33.505 1.00 69.19 603 SER B CA 1
ATOM 3619 C C . SER B 1 176 ? 10.415 -6.412 32.507 1.00 70.95 603 SER B C 1
ATOM 3620 O O . SER B 1 176 ? 10.746 -7.528 32.920 1.00 71.12 603 SER B O 1
ATOM 3623 N N . ASN B 1 177 ? 10.495 -6.050 31.199 1.00 64.76 604 ASN B N 1
ATOM 3624 C CA . ASN B 1 177 ? 10.980 -6.949 30.153 1.00 63.25 604 ASN B CA 1
ATOM 3625 C C . ASN B 1 177 ? 12.499 -7.132 30.256 1.00 63.39 604 ASN B C 1
ATOM 3626 O O . ASN B 1 177 ? 13.287 -6.380 29.672 1.00 61.74 604 ASN B O 1
ATOM 3631 N N . PHE B 1 178 ? 12.878 -8.148 31.031 1.00 58.29 605 PHE B N 1
ATOM 3632 C CA . PHE B 1 178 ? 14.238 -8.562 31.335 1.00 57.36 605 PHE B CA 1
ATOM 3633 C C . PHE B 1 178 ? 15.074 -8.886 30.088 1.00 59.51 605 PHE B C 1
ATOM 3634 O O . PHE B 1 178 ? 16.200 -8.406 29.985 1.00 57.41 605 PHE B O 1
ATOM 3642 N N . ILE B 1 179 ? 14.513 -9.664 29.135 1.00 57.18 606 ILE B N 1
ATOM 3643 C CA . ILE B 1 179 ? 15.201 -10.096 27.910 1.00 57.08 606 ILE B CA 1
ATOM 3644 C C . ILE B 1 179 ? 15.644 -8.905 27.033 1.00 59.08 606 ILE B C 1
ATOM 3645 O O . ILE B 1 179 ? 16.795 -8.888 26.587 1.00 58.16 606 ILE B O 1
ATOM 3650 N N . GLU B 1 180 ? 14.764 -7.919 26.806 1.00 54.75 607 GLU B N 1
ATOM 3651 C CA . GLU B 1 180 ? 15.118 -6.774 25.970 1.00 54.33 607 GLU B CA 1
ATOM 3652 C C . GLU B 1 180 ? 16.123 -5.819 26.658 1.00 55.26 607 GLU B C 1
ATOM 3653 O O . GLU B 1 180 ? 16.989 -5.275 25.973 1.00 53.80 607 GLU B O 1
ATOM 3659 N N . ILE B 1 181 ? 16.035 -5.654 27.996 1.00 51.25 608 ILE B N 1
ATOM 3660 C CA . ILE B 1 181 ? 16.973 -4.833 28.765 1.00 50.36 608 ILE B CA 1
ATOM 3661 C C . ILE B 1 181 ? 18.361 -5.484 28.685 1.00 52.83 608 ILE B C 1
ATOM 3662 O O . ILE B 1 181 ? 19.335 -4.802 28.354 1.00 51.66 608 ILE B O 1
ATOM 3667 N N . MET B 1 182 ? 18.415 -6.823 28.871 1.00 50.29 609 MET B N 1
ATOM 3668 C CA . MET B 1 182 ? 19.617 -7.656 28.720 1.00 50.42 609 MET B CA 1
ATOM 3669 C C . MET B 1 182 ? 20.150 -7.522 27.285 1.00 53.07 609 MET B C 1
ATOM 3670 O O . MET B 1 182 ? 21.359 -7.404 27.092 1.00 50.33 609 MET B O 1
ATOM 3675 N N . GLY B 1 183 ? 19.229 -7.528 26.309 1.00 51.31 610 GLY B N 1
ATOM 3676 C CA . GLY B 1 183 ? 19.521 -7.368 24.886 1.00 51.55 610 GLY B CA 1
ATOM 3677 C C . GLY B 1 183 ? 20.289 -6.091 24.594 1.00 54.23 610 GLY B C 1
ATOM 3678 O O . GLY B 1 183 ? 21.289 -6.126 23.874 1.00 53.97 610 GLY B O 1
ATOM 3679 N N . LEU B 1 184 ? 19.844 -4.961 25.184 1.00 50.00 611 LEU B N 1
ATOM 3680 C CA . LEU B 1 184 ? 20.502 -3.654 25.045 1.00 50.22 611 LEU B CA 1
ATOM 3681 C C . LEU B 1 184 ? 21.925 -3.682 25.617 1.00 52.06 611 LEU B C 1
ATOM 3682 O O . LEU B 1 184 ? 22.844 -3.173 24.978 1.00 50.44 611 LEU B O 1
ATOM 3687 N N . LEU B 1 185 ? 22.111 -4.287 26.806 1.00 49.06 612 LEU B N 1
ATOM 3688 C CA . LEU B 1 185 ? 23.441 -4.386 27.411 1.00 48.70 612 LEU B CA 1
ATOM 3689 C C . LEU B 1 185 ? 24.374 -5.297 26.594 1.00 52.05 612 LEU B C 1
ATOM 3690 O O . LEU B 1 185 ? 25.539 -4.943 26.396 1.00 49.44 612 LEU B O 1
ATOM 3695 N N . LEU B 1 186 ? 23.834 -6.407 26.050 1.00 50.02 613 LEU B N 1
ATOM 3696 C CA . LEU B 1 186 ? 24.600 -7.338 25.216 1.00 50.76 613 LEU B CA 1
ATOM 3697 C C . LEU B 1 186 ? 25.014 -6.704 23.867 1.00 55.54 613 LEU B C 1
ATOM 3698 O O . LEU B 1 186 ? 26.145 -6.915 23.417 1.00 54.51 613 LEU B O 1
ATOM 3703 N N . GLN B 1 187 ? 24.110 -5.903 23.254 1.00 53.27 614 GLN B N 1
ATOM 3704 C CA . GLN B 1 187 ? 24.361 -5.183 22.004 1.00 54.55 614 GLN B CA 1
ATOM 3705 C C . GLN B 1 187 ? 25.490 -4.168 22.196 1.00 58.67 614 GLN B C 1
ATOM 3706 O O . GLN B 1 187 ? 26.326 -4.009 21.308 1.00 59.55 614 GLN B O 1
ATOM 3712 N N . LEU B 1 188 ? 25.532 -3.519 23.375 1.00 53.61 615 LEU B N 1
ATOM 3713 C CA . LEU B 1 188 ? 26.580 -2.587 23.774 1.00 53.03 615 LEU B CA 1
ATOM 3714 C C . LEU B 1 188 ? 27.953 -3.302 23.880 1.00 54.80 615 LEU B C 1
ATOM 3715 O O . LEU B 1 188 ? 28.927 -2.821 23.308 1.00 53.57 615 LEU B O 1
ATOM 3720 N N . ILE B 1 189 ? 28.015 -4.449 24.595 1.00 51.29 616 ILE B N 1
ATOM 3721 C CA . ILE B 1 189 ? 29.242 -5.237 24.814 1.00 51.17 616 ILE B CA 1
ATOM 3722 C C . ILE B 1 189 ? 29.808 -5.820 23.498 1.00 56.07 616 ILE B C 1
ATOM 3723 O O . ILE B 1 189 ? 31.003 -5.678 23.234 1.00 56.18 616 ILE B O 1
ATOM 3728 N N . ARG B 1 190 ? 28.958 -6.469 22.685 1.00 52.19 617 ARG B N 1
ATOM 3729 C CA . ARG B 1 190 ? 29.382 -7.112 21.436 1.00 52.80 617 ARG B CA 1
ATOM 3730 C C . ARG B 1 190 ? 29.840 -6.148 20.334 1.00 56.83 617 ARG B C 1
ATOM 3731 O O . ARG B 1 190 ? 30.589 -6.561 19.446 1.00 57.62 617 ARG B O 1
ATOM 3739 N N . ASN B 1 191 ? 29.391 -4.882 20.381 1.00 51.51 618 ASN B N 1
ATOM 3740 C CA . ASN B 1 191 ? 29.693 -3.908 19.333 1.00 51.27 618 ASN B CA 1
ATOM 3741 C C . ASN B 1 191 ? 30.661 -2.787 19.721 1.00 53.71 618 ASN B C 1
ATOM 3742 O O . ASN B 1 191 ? 30.924 -1.908 18.894 1.00 54.50 618 ASN B O 1
ATOM 3747 N N . ASN B 1 192 ? 31.193 -2.804 20.954 1.00 47.76 619 ASN B N 1
ATOM 3748 C CA . ASN B 1 192 ? 32.089 -1.744 21.403 1.00 47.11 619 ASN B CA 1
ATOM 3749 C C . ASN B 1 192 ? 33.228 -2.248 22.261 1.00 49.98 619 ASN B C 1
ATOM 3750 O O . ASN B 1 192 ? 33.104 -3.282 22.912 1.00 48.89 619 ASN B O 1
ATOM 3755 N N . ASN B 1 193 ? 34.319 -1.461 22.319 1.00 46.39 620 ASN B N 1
ATOM 3756 C CA . ASN B 1 193 ? 35.420 -1.686 23.236 1.00 45.34 620 ASN B CA 1
ATOM 3757 C C . ASN B 1 193 ? 34.848 -1.121 24.539 1.00 47.06 620 ASN B C 1
ATOM 3758 O O . ASN B 1 193 ? 34.636 0.098 24.647 1.00 46.18 620 ASN B O 1
ATOM 3763 N N . VAL B 1 194 ? 34.505 -2.017 25.477 1.00 43.04 621 VAL B N 1
ATOM 3764 C CA . VAL B 1 194 ? 33.859 -1.664 26.753 1.00 42.34 621 VAL B CA 1
ATOM 3765 C C . VAL B 1 194 ? 34.739 -0.732 27.604 1.00 44.92 621 VAL B C 1
ATOM 3766 O O . VAL B 1 194 ? 34.230 0.265 28.119 1.00 42.87 621 VAL B O 1
ATOM 3770 N N . SER B 1 195 ? 36.050 -1.033 27.717 1.00 42.41 622 SER B N 1
ATOM 3771 C CA . SER B 1 195 ? 36.991 -0.189 28.459 1.00 42.48 622 SER B CA 1
ATOM 3772 C C . SER B 1 195 ? 37.056 1.224 27.862 1.00 45.72 622 SER B C 1
ATOM 3773 O O . SER B 1 195 ? 37.185 2.187 28.617 1.00 45.17 622 SER B O 1
ATOM 3776 N N . PHE B 1 196 ? 36.959 1.357 26.516 1.00 42.83 623 PHE B N 1
ATOM 3777 C CA . PHE B 1 196 ? 36.954 2.688 25.904 1.00 42.51 623 PHE B CA 1
ATOM 3778 C C . PHE B 1 196 ? 35.726 3.466 26.408 1.00 45.41 623 PHE B C 1
ATOM 3779 O O . PHE B 1 196 ? 35.871 4.602 26.861 1.00 44.64 623 PHE B O 1
ATOM 3787 N N . LEU B 1 197 ? 34.543 2.821 26.380 1.00 41.09 624 LEU B N 1
ATOM 3788 C CA . LEU B 1 197 ? 33.278 3.392 26.847 1.00 40.60 624 LEU B CA 1
ATOM 3789 C C . LEU B 1 197 ? 33.371 3.880 28.298 1.00 42.45 624 LEU B C 1
ATOM 3790 O O . LEU B 1 197 ? 32.828 4.938 28.610 1.00 40.48 624 LEU B O 1
ATOM 3795 N N . THR B 1 198 ? 34.106 3.148 29.158 1.00 39.90 625 THR B N 1
ATOM 3796 C CA . THR B 1 198 ? 34.280 3.523 30.570 1.00 40.14 625 THR B CA 1
ATOM 3797 C C . THR B 1 198 ? 35.161 4.794 30.771 1.00 44.25 625 THR B C 1
ATOM 3798 O O . THR B 1 198 ? 35.099 5.378 31.855 1.00 44.17 625 THR B O 1
ATOM 3802 N N . THR B 1 199 ? 35.913 5.247 29.728 1.00 40.13 626 THR B N 1
ATOM 3803 C CA . THR B 1 199 ? 36.743 6.473 29.767 1.00 40.47 626 THR B CA 1
ATOM 3804 C C . THR B 1 199 ? 35.875 7.734 29.522 1.00 43.73 626 THR B C 1
ATOM 3805 O O . THR B 1 199 ? 36.336 8.859 29.724 1.00 42.57 626 THR B O 1
ATOM 3809 N N . SER B 1 200 ? 34.610 7.518 29.102 1.00 40.48 627 SER B N 1
ATOM 3810 C CA . SER B 1 200 ? 33.599 8.535 28.831 1.00 41.14 627 SER B CA 1
ATOM 3811 C C . SER B 1 200 ? 32.594 8.607 29.990 1.00 44.87 627 SER B C 1
ATOM 3812 O O . SER B 1 200 ? 32.087 7.576 30.444 1.00 43.31 627 SER B O 1
ATOM 3815 N N . LYS B 1 201 ? 32.286 9.822 30.442 1.00 41.81 628 LYS B N 1
ATOM 3816 C CA . LYS B 1 201 ? 31.282 10.058 31.485 1.00 42.02 628 LYS B CA 1
ATOM 3817 C C . LYS B 1 201 ? 29.893 9.527 31.023 1.00 44.88 628 LYS B C 1
ATOM 3818 O O . LYS B 1 201 ? 29.190 8.886 31.808 1.00 43.87 628 LYS B O 1
ATOM 3824 N N . ILE B 1 202 ? 29.531 9.753 29.741 1.00 41.10 629 ILE B N 1
ATOM 3825 C CA . ILE B 1 202 ? 28.258 9.310 29.164 1.00 40.43 629 ILE B CA 1
ATOM 3826 C C . ILE B 1 202 ? 28.231 7.767 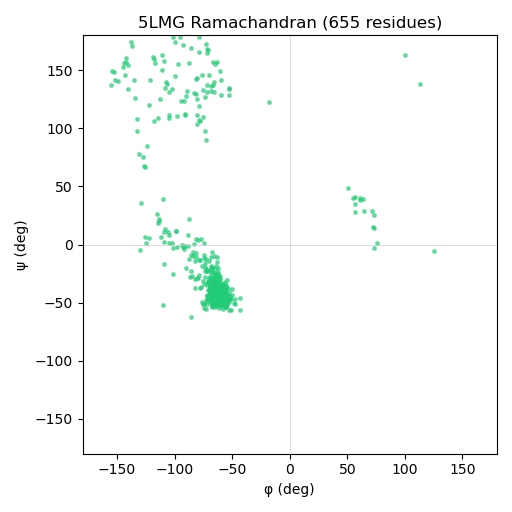29.060 1.00 41.10 629 ILE B C 1
ATOM 3827 O O . ILE B 1 202 ? 27.264 7.150 29.509 1.00 39.33 629 ILE B O 1
ATOM 3832 N N . GLY B 1 203 ? 29.305 7.177 28.526 1.00 37.64 630 GLY B N 1
ATOM 3833 C CA . GLY B 1 203 ? 29.460 5.727 28.420 1.00 38.35 630 GLY B CA 1
ATOM 3834 C C . GLY B 1 203 ? 29.296 5.025 29.758 1.00 42.14 630 GLY B C 1
ATOM 3835 O O . GLY B 1 203 ? 28.495 4.090 29.871 1.00 40.55 630 GLY B O 1
ATOM 3836 N N . LEU B 1 204 ? 30.027 5.514 30.793 1.00 39.33 631 LEU B N 1
ATOM 3837 C CA . LEU B 1 204 ? 29.982 4.986 32.163 1.00 39.60 631 LEU B CA 1
ATOM 3838 C C . LEU B 1 204 ? 28.567 5.083 32.756 1.00 41.35 631 LEU B C 1
ATOM 3839 O O . LEU B 1 204 ? 28.082 4.104 33.316 1.00 38.69 631 LEU B O 1
ATOM 3844 N N . ASN B 1 205 ? 27.905 6.247 32.593 1.00 40.38 632 ASN B N 1
ATOM 3845 C CA . ASN B 1 205 ? 26.541 6.487 33.080 1.00 40.13 632 ASN B CA 1
ATOM 3846 C C . ASN B 1 205 ? 25.545 5.555 32.408 1.00 43.65 632 ASN B C 1
ATOM 3847 O O . ASN B 1 205 ? 24.662 5.038 33.083 1.00 42.14 632 ASN B O 1
ATOM 3852 N N . LEU B 1 206 ? 25.723 5.293 31.099 1.00 41.93 633 LEU B N 1
ATOM 3853 C CA . LEU B 1 206 ? 24.854 4.392 30.338 1.00 42.99 633 LEU B CA 1
ATOM 3854 C C . LEU B 1 206 ? 24.950 2.955 30.834 1.00 45.15 633 LEU B C 1
ATOM 3855 O O . LEU B 1 206 ? 23.910 2.336 31.083 1.00 44.69 633 LEU B O 1
ATOM 3860 N N . ILE B 1 207 ? 26.192 2.463 31.058 1.00 40.61 634 ILE B N 1
ATOM 3861 C CA . ILE B 1 207 ? 26.454 1.125 31.578 1.00 39.72 634 ILE B CA 1
ATOM 3862 C C . ILE B 1 207 ? 25.813 0.961 32.961 1.00 43.04 634 ILE B C 1
ATOM 3863 O O . ILE B 1 207 ? 25.130 -0.043 33.191 1.00 43.34 634 ILE B O 1
ATOM 3868 N N . THR B 1 208 ? 26.009 1.949 33.858 1.00 38.55 635 THR B N 1
ATOM 3869 C CA . THR B 1 208 ? 25.456 1.938 35.223 1.00 37.97 635 THR B CA 1
ATOM 3870 C C . THR B 1 208 ? 23.926 1.784 35.208 1.00 41.71 635 THR B C 1
ATOM 3871 O O . THR B 1 208 ? 23.406 0.948 35.942 1.00 40.24 635 THR B O 1
ATOM 3875 N N . ILE B 1 209 ? 23.225 2.555 34.357 1.00 40.59 636 ILE B N 1
ATOM 3876 C CA . ILE B 1 209 ? 21.755 2.506 34.242 1.00 41.53 636 ILE B CA 1
ATOM 3877 C C . ILE B 1 209 ? 21.276 1.127 33.744 1.00 45.04 636 ILE B C 1
ATOM 3878 O O . ILE B 1 209 ? 20.334 0.574 34.311 1.00 44.04 636 ILE B O 1
ATOM 3883 N N . LEU B 1 210 ? 21.939 0.572 32.712 1.00 43.44 637 LEU B N 1
ATOM 3884 C CA . LEU B 1 210 ? 21.609 -0.733 32.145 1.00 43.98 637 LEU B CA 1
ATOM 3885 C C . LEU B 1 210 ? 21.838 -1.873 33.146 1.00 47.72 637 LEU B C 1
ATOM 3886 O O . LEU B 1 210 ? 20.907 -2.666 33.350 1.00 47.82 637 LEU B O 1
ATOM 3891 N N . ILE B 1 211 ? 23.031 -1.915 33.818 1.00 43.88 638 ILE B N 1
ATOM 3892 C CA . ILE B 1 211 ? 23.363 -2.929 34.847 1.00 44.19 638 ILE B CA 1
ATOM 3893 C C . ILE B 1 211 ? 22.340 -2.878 35.978 1.00 46.88 638 ILE B C 1
ATOM 3894 O O . ILE B 1 211 ? 21.727 -3.911 36.276 1.00 46.38 638 ILE B O 1
ATOM 3899 N N . SER B 1 212 ? 22.154 -1.680 36.589 1.00 42.16 639 SER B N 1
ATOM 3900 C CA . SER B 1 212 ? 21.226 -1.436 37.703 1.00 42.13 639 SER B CA 1
ATOM 3901 C C . SER B 1 212 ? 19.812 -1.932 37.429 1.00 45.04 639 SER B C 1
ATOM 3902 O O . SER B 1 212 ? 19.234 -2.588 38.287 1.00 43.94 639 SER B O 1
ATOM 3905 N N . ARG B 1 213 ? 19.262 -1.632 36.241 1.00 43.36 640 ARG B N 1
ATOM 3906 C CA . ARG B 1 213 ? 17.902 -2.036 35.885 1.00 44.08 640 ARG B CA 1
ATOM 3907 C C . ARG B 1 213 ? 17.764 -3.547 35.677 1.00 47.49 640 ARG B C 1
ATOM 3908 O O . ARG B 1 213 ? 16.825 -4.143 36.218 1.00 47.81 640 ARG B O 1
ATOM 3916 N N . ALA B 1 214 ? 18.695 -4.169 34.919 1.00 44.30 641 ALA B N 1
ATOM 3917 C CA . ALA B 1 214 ? 18.663 -5.618 34.680 1.00 44.85 641 ALA B CA 1
ATOM 3918 C C . ALA B 1 214 ? 18.858 -6.401 35.989 1.00 49.41 641 ALA B C 1
ATOM 3919 O O . ALA B 1 214 ? 18.207 -7.429 36.182 1.00 48.40 641 ALA B O 1
ATOM 3921 N N . ALA B 1 215 ? 19.726 -5.887 36.893 1.00 47.14 642 ALA B N 1
ATOM 3922 C CA . ALA B 1 215 ? 20.031 -6.498 38.191 1.00 47.29 642 ALA B CA 1
ATOM 3923 C C . ALA B 1 215 ? 18.807 -6.506 39.081 1.00 51.43 642 ALA B C 1
ATOM 3924 O O . ALA B 1 215 ? 18.539 -7.517 39.721 1.00 50.91 642 ALA B O 1
ATOM 3926 N N . LEU B 1 216 ? 18.066 -5.379 39.118 1.00 47.54 643 LEU B N 1
ATOM 3927 C CA . LEU B 1 216 ? 16.856 -5.227 39.910 1.00 47.93 643 LEU B CA 1
ATOM 3928 C C . LEU B 1 216 ? 15.823 -6.290 39.500 1.00 50.47 643 LEU B C 1
ATOM 3929 O O . LEU B 1 216 ? 15.210 -6.910 40.373 1.00 50.45 643 LEU B O 1
ATOM 3934 N N . ILE B 1 217 ? 15.695 -6.541 38.181 1.00 45.94 644 ILE B N 1
ATOM 3935 C CA . ILE B 1 217 ? 14.764 -7.529 37.634 1.00 46.34 644 ILE B CA 1
ATOM 3936 C C . ILE B 1 217 ? 15.256 -8.946 37.932 1.00 48.24 644 ILE B C 1
ATOM 3937 O O . ILE B 1 217 ? 14.457 -9.747 38.415 1.00 47.86 644 ILE B O 1
ATOM 3942 N N . LYS B 1 218 ? 16.563 -9.248 37.696 1.00 44.75 645 LYS B N 1
ATOM 3943 C CA . LYS B 1 218 ? 17.131 -10.573 38.010 1.00 44.13 645 LYS B CA 1
ATOM 3944 C C . LYS B 1 218 ? 16.899 -10.914 39.489 1.00 47.41 645 LYS B C 1
ATOM 3945 O O . LYS B 1 218 ? 16.436 -12.012 39.794 1.00 46.33 645 LYS B O 1
ATOM 3951 N N . GLN B 1 219 ? 17.196 -9.952 40.386 1.00 44.69 646 GLN B N 1
ATOM 3952 C CA . GLN B 1 219 ? 17.030 -10.102 41.834 1.00 45.09 646 GLN B CA 1
ATOM 3953 C C . GLN B 1 219 ? 15.568 -10.273 42.246 1.00 49.66 646 GLN B C 1
ATOM 3954 O O . GLN B 1 219 ? 15.268 -11.114 43.092 1.00 48.97 646 GLN B O 1
ATOM 3960 N N . ASP B 1 220 ? 14.656 -9.523 41.604 1.00 47.12 647 ASP B N 1
ATOM 3961 C CA . ASP B 1 220 ? 13.221 -9.646 41.855 1.00 47.67 647 ASP B CA 1
ATOM 3962 C C . ASP B 1 220 ? 12.756 -11.073 41.467 1.00 51.32 647 ASP B C 1
ATOM 3963 O O . ASP B 1 220 ? 12.083 -11.732 42.258 1.00 50.74 647 ASP B O 1
ATOM 3968 N N . SER B 1 221 ? 13.183 -11.559 40.286 1.00 47.95 648 SER B N 1
ATOM 3969 C CA . SER B 1 221 ? 12.852 -12.889 39.761 1.00 49.30 648 SER B CA 1
ATOM 3970 C C . SER B 1 221 ? 13.397 -14.033 40.620 1.00 52.39 648 SER B C 1
ATOM 3971 O O . SER B 1 221 ? 12.736 -15.071 40.734 1.00 51.10 648 SER B O 1
ATOM 3974 N N . SER B 1 222 ? 14.607 -13.845 41.215 1.00 48.98 649 SER B N 1
ATOM 3975 C CA . SER B 1 222 ? 15.311 -14.864 42.003 1.00 49.27 649 SER B CA 1
ATOM 3976 C C . SER B 1 222 ? 14.567 -15.320 43.280 1.00 54.89 649 SER B C 1
ATOM 3977 O O . SER B 1 222 ? 14.940 -16.351 43.848 1.00 55.98 649 SER B O 1
ATOM 3980 N N . ARG B 1 223 ? 13.480 -14.626 43.680 1.00 52.29 650 ARG B N 1
ATOM 3981 C CA . ARG B 1 223 ? 12.659 -15.054 44.821 1.00 52.98 650 ARG B CA 1
ATOM 3982 C C . ARG B 1 223 ? 11.789 -16.301 44.511 1.00 58.30 650 ARG B C 1
ATOM 3983 O O . ARG B 1 223 ? 11.243 -16.913 45.434 1.00 58.52 650 ARG B O 1
ATOM 3991 N N . SER B 1 224 ? 11.684 -16.682 43.216 1.00 55.01 651 SER B N 1
ATOM 3992 C CA . SER B 1 224 ? 10.954 -17.869 42.741 1.00 55.74 651 SER B CA 1
ATOM 3993 C C . SER B 1 224 ? 11.611 -19.182 43.226 1.00 58.51 651 SER B C 1
ATOM 3994 O O . SER B 1 224 ? 10.916 -20.179 43.397 1.00 58.58 651 SER B O 1
ATOM 3997 N N . ASN B 1 225 ? 12.952 -19.173 43.422 1.00 54.54 652 ASN B N 1
ATOM 3998 C CA . ASN B 1 225 ? 13.781 -20.303 43.892 1.00 54.00 652 ASN B CA 1
ATOM 3999 C C . ASN B 1 225 ? 13.676 -21.577 43.023 1.00 58.82 652 ASN B C 1
ATOM 4000 O O . ASN B 1 225 ? 13.880 -22.685 43.535 1.00 59.78 652 ASN B O 1
ATOM 4005 N N . ILE B 1 226 ? 13.380 -21.432 41.714 1.00 54.13 653 ILE B N 1
ATOM 4006 C CA . ILE B 1 226 ? 13.297 -22.607 40.837 1.00 54.22 653 ILE B CA 1
ATOM 4007 C C . ILE B 1 226 ? 14.702 -23.109 40.489 1.00 55.89 653 ILE B C 1
ATOM 4008 O O . ILE B 1 226 ? 15.629 -22.300 40.395 1.00 54.15 653 ILE B O 1
ATOM 4013 N N . LEU B 1 227 ? 14.851 -24.437 40.335 1.00 53.96 654 LEU B N 1
ATOM 4014 C CA . LEU B 1 227 ? 16.108 -25.108 39.993 1.00 53.90 654 LEU B CA 1
ATOM 4015 C C . LEU B 1 227 ? 16.872 -24.365 38.890 1.00 58.83 654 LEU B C 1
ATOM 4016 O O . LEU B 1 227 ? 18.013 -23.958 39.122 1.00 55.11 654 LEU B O 1
ATOM 4021 N N . SER B 1 228 ? 16.227 -24.137 37.723 1.00 59.16 655 SER B N 1
ATOM 4022 C CA . SER B 1 228 ? 16.855 -23.402 36.619 1.00 60.07 655 SER B CA 1
ATOM 4023 C C . SER B 1 228 ? 15.938 -22.348 35.982 1.00 64.28 655 SER B C 1
ATOM 4024 O O . SER B 1 228 ? 14.817 -22.656 35.569 1.00 64.38 655 SER B O 1
ATOM 4027 N N . SER B 1 229 ? 16.431 -21.101 35.912 1.00 61.12 656 SER B N 1
ATOM 4028 C CA . SER B 1 229 ? 15.742 -19.963 35.293 1.00 60.96 656 SER B CA 1
ATOM 4029 C C . SER B 1 229 ? 16.578 -19.552 34.069 1.00 64.07 656 SER B C 1
ATOM 4030 O O . SER B 1 229 ? 17.709 -19.074 34.241 1.00 62.45 656 SER B O 1
ATOM 4033 N N . PRO B 1 230 ? 16.082 -19.815 32.829 1.00 61.21 657 PRO B N 1
ATOM 4034 C CA . PRO B 1 230 ? 16.885 -19.499 31.625 1.00 60.38 657 PRO B CA 1
ATOM 4035 C C . PRO B 1 230 ? 17.290 -18.031 31.490 1.00 60.65 657 PRO B C 1
ATOM 4036 O O . PRO B 1 230 ? 18.388 -17.736 31.012 1.00 58.38 657 PRO B O 1
ATOM 4040 N N . GLU B 1 231 ? 16.417 -17.123 31.952 1.00 56.01 658 GLU B N 1
ATOM 4041 C CA . GLU B 1 231 ? 16.626 -15.678 31.931 1.00 54.33 658 GLU B CA 1
ATOM 4042 C C . GLU B 1 231 ? 17.776 -15.259 32.884 1.00 56.47 658 GLU B C 1
ATOM 4043 O O . GLU B 1 231 ? 18.615 -14.446 32.495 1.00 53.57 658 GLU B O 1
ATOM 4049 N N . ILE B 1 232 ? 17.822 -15.835 34.108 1.00 53.93 659 ILE B N 1
ATOM 4050 C CA . ILE B 1 232 ? 18.878 -15.560 35.101 1.00 53.40 659 ILE B CA 1
ATOM 4051 C C . ILE B 1 232 ? 20.233 -16.115 34.598 1.00 56.82 659 ILE B C 1
ATOM 4052 O O . ILE B 1 232 ? 21.259 -15.450 34.750 1.00 55.75 659 ILE B O 1
ATOM 4057 N N . SER B 1 233 ? 20.217 -17.294 33.954 1.00 54.15 660 SER B N 1
ATOM 4058 C CA . SER B 1 233 ? 21.405 -17.927 33.365 1.00 53.90 660 SER B CA 1
ATOM 4059 C C . SER B 1 233 ? 22.022 -17.025 32.280 1.00 56.23 660 SER B C 1
ATOM 4060 O O . SER B 1 233 ? 23.249 -16.881 32.223 1.00 53.92 660 SER B O 1
ATOM 4063 N N . THR B 1 234 ? 21.157 -16.381 31.455 1.00 52.83 661 THR B N 1
ATOM 4064 C CA . THR B 1 234 ? 21.560 -15.439 30.408 1.00 51.71 661 THR B CA 1
ATOM 4065 C C . THR B 1 234 ? 22.219 -14.189 31.038 1.00 53.65 661 THR B C 1
ATOM 4066 O O . THR B 1 234 ? 23.282 -13.779 30.570 1.00 51.06 661 THR B O 1
ATOM 4070 N N . TRP B 1 235 ? 21.597 -13.613 32.098 1.00 50.54 662 TRP B N 1
ATOM 4071 C CA . TRP B 1 235 ? 22.122 -12.451 32.813 1.00 50.89 662 TRP B CA 1
ATOM 4072 C C . TRP B 1 235 ? 23.502 -12.707 33.396 1.00 52.41 662 TRP B C 1
ATOM 4073 O O . TRP B 1 235 ? 24.363 -11.830 33.308 1.00 50.45 662 TRP B O 1
ATOM 4084 N N . ASN B 1 236 ? 23.714 -13.911 33.972 1.00 48.28 663 ASN B N 1
ATOM 4085 C CA . ASN B 1 236 ? 24.982 -14.316 34.570 1.00 47.79 663 ASN B CA 1
ATOM 4086 C C . ASN B 1 236 ? 26.086 -14.368 33.517 1.00 51.48 663 ASN B C 1
ATOM 4087 O O . ASN B 1 236 ? 27.238 -14.047 33.818 1.00 50.33 663 ASN B O 1
ATOM 4092 N N . GLU B 1 237 ? 25.720 -14.714 32.268 1.00 47.96 664 GLU B N 1
ATOM 4093 C CA . GLU B 1 237 ? 26.675 -14.757 31.166 1.00 47.11 664 GLU B CA 1
ATOM 4094 C C . GLU B 1 237 ? 26.999 -13.352 30.649 1.00 49.59 664 GLU B C 1
ATOM 4095 O O . GLU B 1 237 ? 28.147 -13.102 30.280 1.00 48.85 664 GLU B O 1
ATOM 4101 N N . ILE B 1 238 ? 25.990 -12.445 30.619 1.00 45.89 665 ILE B N 1
ATOM 4102 C CA . ILE B 1 238 ? 26.163 -11.061 30.178 1.00 45.25 665 ILE B CA 1
ATOM 4103 C C . ILE B 1 238 ? 27.029 -10.317 31.207 1.00 47.09 665 ILE B C 1
ATOM 4104 O O . ILE B 1 238 ? 27.935 -9.584 30.795 1.00 44.57 665 ILE B O 1
ATOM 4109 N N . TYR B 1 239 ? 26.799 -10.566 32.538 1.00 43.46 666 TYR B N 1
ATOM 4110 C CA . TYR B 1 239 ? 27.637 -10.003 33.603 1.00 42.57 666 TYR B CA 1
ATOM 4111 C C . TYR B 1 239 ? 29.068 -10.525 33.458 1.00 47.27 666 TYR B C 1
ATOM 4112 O O . TYR B 1 239 ? 30.004 -9.746 33.630 1.00 45.01 666 TYR B O 1
ATOM 4121 N N . ASP B 1 240 ? 29.234 -11.829 33.130 1.00 45.37 667 ASP B N 1
ATOM 4122 C CA . ASP B 1 240 ? 30.552 -12.442 32.918 1.00 44.85 667 ASP B CA 1
ATOM 4123 C C . ASP B 1 240 ? 31.289 -11.760 31.769 1.00 47.77 667 ASP B C 1
ATOM 4124 O O . ASP B 1 240 ? 32.442 -11.389 31.955 1.00 46.26 667 ASP B O 1
ATOM 4129 N N . LYS B 1 241 ? 30.626 -11.585 30.602 1.00 45.23 668 LYS B N 1
ATOM 4130 C CA . LYS B 1 241 ? 31.180 -10.918 29.410 1.00 45.28 668 LYS B CA 1
ATOM 4131 C C . LYS B 1 241 ? 31.629 -9.481 29.738 1.00 49.04 668 LYS B C 1
ATOM 4132 O O . LYS B 1 241 ? 32.675 -9.036 29.264 1.00 47.45 668 LYS B O 1
ATOM 4138 N N . LEU B 1 242 ? 30.815 -8.751 30.535 1.00 46.18 669 LEU B N 1
ATOM 4139 C CA . LEU B 1 242 ? 31.108 -7.381 30.932 1.00 45.53 669 LEU B CA 1
ATOM 4140 C C . LEU B 1 242 ? 32.312 -7.324 31.888 1.00 46.64 669 LEU B C 1
ATOM 4141 O O . LEU B 1 242 ? 33.223 -6.513 31.671 1.00 44.79 669 LEU B O 1
ATOM 4146 N N . PHE B 1 243 ? 32.302 -8.164 32.951 1.00 41.51 670 PHE B N 1
ATOM 4147 C CA . PHE B 1 243 ? 33.386 -8.242 33.934 1.00 41.33 670 PHE B CA 1
ATOM 4148 C C . PHE B 1 243 ? 34.718 -8.580 33.240 1.00 46.96 670 PHE B C 1
ATOM 4149 O O . PHE B 1 243 ? 35.724 -7.905 33.494 1.00 45.36 670 PHE B O 1
ATOM 4157 N N . THR B 1 244 ? 34.697 -9.594 32.329 1.00 44.56 671 THR B N 1
ATOM 4158 C CA . THR B 1 244 ? 35.856 -10.065 31.560 1.00 45.29 671 THR B CA 1
ATOM 4159 C C . THR B 1 244 ? 36.414 -8.955 30.680 1.00 48.42 671 THR B C 1
ATOM 4160 O O . THR B 1 244 ? 37.628 -8.822 30.591 1.00 47.44 671 THR B O 1
ATOM 4164 N N . SER B 1 245 ? 35.533 -8.142 30.053 1.00 45.07 672 SER B N 1
ATOM 4165 C CA . SER B 1 245 ? 35.952 -7.026 29.191 1.00 44.35 672 SER B CA 1
ATOM 4166 C C . SER B 1 245 ? 36.654 -5.897 29.980 1.00 46.21 672 SER B C 1
ATOM 4167 O O . SER B 1 245 ? 37.402 -5.120 29.394 1.00 44.74 672 SER B O 1
ATOM 4170 N N . LEU B 1 246 ? 36.442 -5.843 31.305 1.00 43.54 673 LEU B N 1
ATOM 4171 C CA . LEU B 1 246 ? 37.007 -4.803 32.174 1.00 43.35 673 LEU B CA 1
ATOM 4172 C C . LEU B 1 246 ? 38.117 -5.265 33.127 1.00 48.43 673 LEU B C 1
ATOM 4173 O O . LEU B 1 246 ? 38.830 -4.415 33.672 1.00 47.77 673 LEU B O 1
ATOM 4178 N N . GLU B 1 247 ? 38.250 -6.586 33.354 1.00 46.13 674 GLU B N 1
ATOM 4179 C CA . GLU B 1 247 ? 39.267 -7.165 34.242 1.00 46.65 674 GLU B CA 1
ATOM 4180 C C . GLU B 1 247 ? 40.655 -6.652 33.850 1.00 49.70 674 GLU B C 1
ATOM 4181 O O . GLU B 1 247 ? 40.998 -6.666 32.663 1.00 49.24 674 GLU B O 1
ATOM 4187 N N . SER B 1 248 ? 41.401 -6.130 34.853 1.00 46.32 675 SER B N 1
ATOM 4188 C CA . SER B 1 248 ? 42.740 -5.508 34.791 1.00 47.33 675 SER B CA 1
ATOM 4189 C C . SER B 1 248 ? 42.728 -4.065 34.209 1.00 50.91 675 SER B C 1
ATOM 4190 O O . SER B 1 248 ? 43.782 -3.432 34.117 1.00 51.35 675 SER B O 1
ATOM 4193 N N . LYS B 1 249 ? 41.534 -3.542 33.869 1.00 46.59 676 LYS B N 1
ATOM 4194 C CA . LYS B 1 249 ? 41.334 -2.205 33.295 1.00 45.57 676 LYS B CA 1
ATOM 4195 C C . LYS B 1 249 ? 40.325 -1.369 34.103 1.00 47.18 676 LYS B C 1
ATOM 4196 O O . LYS B 1 249 ? 39.962 -0.272 33.666 1.00 47.50 676 LYS B O 1
ATOM 4202 N N . ILE B 1 250 ? 39.871 -1.880 35.269 1.00 43.08 677 ILE B N 1
ATOM 4203 C CA . ILE B 1 250 ? 38.871 -1.226 36.122 1.00 42.98 677 ILE B CA 1
ATOM 4204 C C . ILE B 1 250 ? 39.333 0.176 36.575 1.00 47.29 677 ILE B C 1
ATOM 4205 O O . ILE B 1 250 ? 38.509 1.097 36.556 1.00 45.74 677 ILE B O 1
ATOM 4210 N N . GLN B 1 251 ? 40.637 0.358 36.913 1.00 43.78 678 GLN B N 1
ATOM 4211 C CA . GLN B 1 251 ? 41.171 1.656 37.341 1.00 43.45 678 GLN B CA 1
ATOM 4212 C C . GLN B 1 251 ? 41.064 2.748 36.243 1.00 47.33 678 GLN B C 1
ATOM 4213 O O . GLN B 1 251 ? 41.003 3.928 36.578 1.00 47.27 678 GLN B O 1
ATOM 4219 N N . LEU B 1 252 ? 40.987 2.355 34.952 1.00 43.80 679 LEU B N 1
ATOM 4220 C CA . LEU B 1 252 ? 40.872 3.281 33.823 1.00 43.20 679 LEU B CA 1
ATOM 4221 C C . LEU B 1 252 ? 39.579 4.118 33.833 1.00 44.61 679 LEU B C 1
ATOM 4222 O O . LEU B 1 252 ? 39.517 5.135 33.147 1.00 43.62 679 LEU B O 1
ATOM 4227 N N . ILE B 1 253 ? 38.576 3.734 34.648 1.00 39.61 680 ILE B N 1
ATOM 4228 C CA . ILE B 1 253 ? 37.331 4.503 34.787 1.00 38.51 680 ILE B CA 1
ATOM 4229 C C . ILE B 1 253 ? 37.631 5.845 35.507 1.00 43.61 680 ILE B C 1
ATOM 4230 O O . ILE B 1 253 ? 36.820 6.758 35.432 1.00 43.54 680 ILE B O 1
ATOM 4235 N N . PHE B 1 254 ? 38.789 5.945 36.216 1.00 41.81 681 PHE B N 1
ATOM 4236 C CA . PHE B 1 254 ? 39.206 7.174 36.898 1.00 42.45 681 PHE B CA 1
ATOM 4237 C C . PHE B 1 254 ? 40.066 8.049 35.961 1.00 44.84 681 PHE B C 1
ATOM 4238 O O . PHE B 1 254 ? 41.172 7.648 35.606 1.00 43.00 681 PHE B O 1
ATOM 4246 N N . PRO B 1 255 ? 39.569 9.232 35.520 1.00 42.89 682 PRO B N 1
ATOM 4247 C CA . PRO B 1 255 ? 40.389 10.091 34.636 1.00 43.26 682 PRO B CA 1
ATOM 4248 C C . PRO B 1 255 ? 41.712 10.548 35.285 1.00 47.13 682 PRO B C 1
ATOM 4249 O O . PRO B 1 255 ? 41.764 10.672 36.510 1.00 46.35 682 PRO B O 1
ATOM 4253 N N . PRO B 1 256 ? 42.796 10.765 34.505 1.00 44.57 683 PRO B N 1
ATOM 4254 C CA . PRO B 1 256 ? 44.068 11.209 35.113 1.00 45.01 683 PRO B CA 1
ATOM 4255 C C . PRO B 1 256 ? 43.971 12.600 35.751 1.00 46.44 683 PRO B C 1
ATOM 4256 O O . PRO B 1 256 ? 43.115 13.402 35.372 1.00 44.10 683 PRO B O 1
ATOM 4260 N N . ARG B 1 257 ? 44.851 12.864 36.731 1.00 42.89 684 ARG B N 1
ATOM 4261 C CA . ARG B 1 257 ? 44.918 14.115 37.487 1.00 43.24 684 ARG B CA 1
ATOM 4262 C C . ARG B 1 257 ? 44.946 15.391 36.606 1.00 45.68 684 ARG B C 1
ATOM 4263 O O . ARG B 1 257 ? 44.270 16.362 36.954 1.00 43.75 684 ARG B O 1
ATOM 4271 N N . GLU B 1 258 ? 45.662 15.359 35.455 1.00 42.39 685 GLU B N 1
ATOM 4272 C CA . GLU B 1 258 ? 45.781 16.494 34.521 1.00 43.41 685 GLU B CA 1
ATOM 4273 C C . GLU B 1 258 ? 44.458 16.853 33.845 1.00 45.10 685 GLU B C 1
ATOM 4274 O O . GLU B 1 258 ? 44.195 18.040 33.627 1.00 43.02 685 GLU B O 1
ATOM 4280 N N . TYR B 1 259 ? 43.655 15.831 33.468 1.00 41.32 686 TYR B N 1
ATOM 4281 C CA . TYR B 1 259 ? 42.330 16.013 32.860 1.00 40.38 686 TYR B CA 1
ATOM 4282 C C . TYR B 1 259 ? 41.419 16.680 33.909 1.00 42.22 686 TYR B C 1
ATOM 4283 O O . TYR B 1 259 ? 40.738 17.657 33.594 1.00 40.16 686 TYR B O 1
ATOM 4292 N N . ASN B 1 260 ? 41.496 16.198 35.167 1.00 39.59 687 ASN B N 1
ATOM 4293 C CA . ASN B 1 260 ? 40.759 16.728 36.312 1.00 40.87 687 ASN B CA 1
ATOM 4294 C C . ASN B 1 260 ? 41.075 18.202 36.564 1.00 45.37 687 ASN B C 1
ATOM 4295 O O . ASN B 1 260 ? 40.135 18.990 36.681 1.00 45.67 687 ASN B O 1
ATOM 4300 N N . ASP B 1 261 ? 42.379 18.578 36.569 1.00 41.36 688 ASP B N 1
ATOM 4301 C CA . ASP B 1 261 ? 42.859 19.961 36.734 1.00 41.14 688 ASP B CA 1
ATOM 4302 C C . ASP B 1 261 ? 42.255 20.893 35.659 1.00 43.87 688 ASP B C 1
ATOM 4303 O O . ASP B 1 261 ? 41.829 22.003 35.972 1.00 42.25 688 ASP B O 1
ATOM 4308 N N . HIS B 1 262 ? 42.213 20.410 34.406 1.00 41.14 689 HIS B N 1
ATOM 4309 C CA . HIS B 1 262 ? 41.667 21.084 33.229 1.00 40.96 689 HIS B CA 1
ATOM 4310 C C . HIS B 1 262 ? 40.157 21.409 33.343 1.00 43.86 689 HIS B C 1
ATOM 4311 O O . HIS B 1 262 ? 39.753 22.561 33.103 1.00 42.20 689 HIS B O 1
ATOM 4318 N N . ILE B 1 263 ? 39.339 20.392 33.703 1.00 40.56 690 ILE B N 1
ATOM 4319 C CA . ILE B 1 263 ? 37.884 20.497 33.890 1.00 40.84 690 ILE B CA 1
ATOM 4320 C C . ILE B 1 263 ? 37.621 21.421 35.060 1.00 43.92 690 ILE B C 1
ATOM 4321 O O . ILE B 1 263 ? 36.758 22.286 34.951 1.00 42.52 690 ILE B O 1
ATOM 4326 N N . MET B 1 264 ? 38.360 21.233 36.177 1.00 40.71 691 MET B N 1
ATOM 4327 C CA . MET B 1 264 ? 38.237 22.079 37.367 1.00 41.08 691 MET B CA 1
ATOM 4328 C C . MET B 1 264 ? 38.403 23.555 36.995 1.00 46.26 691 MET B C 1
ATOM 4329 O O . MET B 1 264 ? 37.610 24.374 37.459 1.00 46.24 691 MET B O 1
ATOM 4334 N N . ARG B 1 265 ? 39.402 23.887 36.128 1.00 42.36 692 ARG B N 1
ATOM 4335 C CA . ARG B 1 265 ? 39.630 25.254 35.632 1.00 42.27 692 ARG B CA 1
ATOM 4336 C C . ARG B 1 265 ? 38.423 25.757 34.811 1.00 44.28 692 ARG B C 1
ATOM 4337 O O . ARG B 1 265 ? 37.898 26.830 35.103 1.00 43.15 692 ARG B O 1
ATOM 4345 N N . LEU B 1 266 ? 37.977 24.975 33.813 1.00 41.29 693 LEU B N 1
ATOM 4346 C CA . LEU B 1 266 ? 36.865 25.342 32.944 1.00 42.36 693 LEU B CA 1
ATOM 4347 C C . LEU B 1 266 ? 35.502 25.470 33.657 1.00 47.12 693 LEU B C 1
ATOM 4348 O O . LEU B 1 266 ? 34.690 26.311 33.272 1.00 44.56 693 LEU B O 1
ATOM 4353 N N . GLN B 1 267 ? 35.284 24.671 34.724 1.00 44.71 694 GLN B N 1
ATOM 4354 C CA . GLN B 1 267 ? 34.018 24.660 35.471 1.00 44.06 694 GLN B CA 1
ATOM 4355 C C . GLN B 1 267 ? 34.098 25.420 36.799 1.00 48.78 694 GLN B C 1
ATOM 4356 O O . GLN B 1 267 ? 33.111 25.463 37.533 1.00 48.34 694 GLN B O 1
ATOM 4362 N N . ASN B 1 268 ? 35.267 26.011 37.111 1.00 46.86 695 ASN B N 1
ATOM 4363 C CA . ASN B 1 268 ? 35.534 26.738 38.363 1.00 47.67 695 ASN B CA 1
ATOM 4364 C C . ASN B 1 268 ? 35.124 25.882 39.589 1.00 51.75 695 ASN B C 1
ATOM 4365 O O . ASN B 1 268 ? 34.372 26.320 40.459 1.00 52.04 695 ASN B O 1
ATOM 4370 N N . ASP B 1 269 ? 35.577 24.620 39.592 1.00 49.01 696 ASP B N 1
ATOM 4371 C CA . ASP B 1 269 ? 35.317 23.631 40.632 1.00 49.04 696 ASP B CA 1
ATOM 4372 C C . ASP B 1 269 ? 36.517 23.539 41.578 1.00 54.62 696 ASP B C 1
ATOM 4373 O O . ASP B 1 269 ? 37.668 23.656 41.143 1.00 53.79 696 ASP B O 1
ATOM 4378 N N . LYS B 1 270 ? 36.237 23.302 42.869 1.00 52.74 697 LYS B N 1
ATOM 4379 C CA . LYS B 1 270 ? 37.242 23.116 43.909 1.00 53.98 697 LYS B CA 1
ATOM 4380 C C . LYS B 1 270 ? 37.642 21.642 43.940 1.00 57.08 697 LYS B C 1
ATOM 4381 O O . LYS B 1 270 ? 38.755 21.300 44.336 1.00 56.25 697 LYS B O 1
ATOM 4387 N N . PHE B 1 271 ? 36.714 20.773 43.529 1.00 53.39 698 PHE B N 1
ATOM 4388 C CA . PHE B 1 271 ? 36.873 19.326 43.481 1.00 53.42 698 PHE B CA 1
ATOM 4389 C C . PHE B 1 271 ? 36.134 18.783 42.275 1.00 55.88 698 PHE B C 1
ATOM 4390 O O . PHE B 1 271 ? 35.132 19.351 41.837 1.00 53.76 698 PHE B O 1
ATOM 4398 N N . MET B 1 272 ? 36.605 17.650 41.775 1.00 53.77 699 MET B N 1
ATOM 4399 C CA . MET B 1 272 ? 35.987 16.950 40.663 1.00 53.92 699 MET B CA 1
ATOM 4400 C C . MET B 1 272 ? 34.826 16.079 41.207 1.00 53.61 699 MET B C 1
ATOM 4401 O O . MET B 1 272 ? 35.018 15.350 42.181 1.00 52.93 699 MET B O 1
ATOM 4406 N N . ASP B 1 273 ? 33.629 16.178 40.601 1.00 47.84 700 ASP B N 1
ATOM 4407 C CA . ASP B 1 273 ? 32.486 15.349 41.003 1.00 46.93 700 ASP B CA 1
ATOM 4408 C C . ASP B 1 273 ? 32.663 13.932 40.408 1.00 48.96 700 ASP B C 1
ATOM 4409 O O . ASP B 1 273 ? 32.491 13.724 39.200 1.00 47.16 700 ASP B O 1
ATOM 4414 N N . GLU B 1 274 ? 33.009 12.964 41.267 1.00 45.19 701 GLU B N 1
ATOM 4415 C CA . GLU B 1 274 ? 33.224 11.585 40.825 1.00 44.70 701 GLU B CA 1
ATOM 4416 C C . GLU B 1 274 ? 32.194 10.597 41.378 1.00 46.08 701 GLU B C 1
ATOM 4417 O O . GLU B 1 274 ? 32.461 9.393 41.398 1.00 44.50 701 GLU B O 1
ATOM 4423 N N . ALA B 1 275 ? 31.006 11.099 41.792 1.00 42.29 702 ALA B N 1
ATOM 4424 C CA . ALA B 1 275 ? 29.908 10.269 42.299 1.00 41.88 702 ALA B CA 1
ATOM 4425 C C . ALA B 1 275 ? 29.545 9.170 41.282 1.00 44.23 702 ALA B C 1
ATOM 4426 O O . ALA B 1 275 ? 29.397 8.020 41.673 1.00 42.96 702 ALA B O 1
ATOM 4428 N N . TYR B 1 276 ? 29.478 9.523 39.976 1.00 40.29 703 TYR B N 1
ATOM 4429 C CA . TYR B 1 276 ? 29.131 8.615 38.873 1.00 39.86 703 TYR B CA 1
ATOM 4430 C C . TYR B 1 276 ? 30.142 7.445 38.731 1.00 39.89 703 TYR B C 1
ATOM 4431 O O . TYR B 1 276 ? 29.764 6.363 38.286 1.00 35.96 703 TYR B O 1
ATOM 4440 N N . ILE B 1 277 ? 31.416 7.671 39.111 1.00 37.10 704 ILE B N 1
ATOM 4441 C CA . ILE B 1 277 ? 32.443 6.621 39.069 1.00 37.01 704 ILE B CA 1
ATOM 4442 C C . ILE B 1 277 ? 32.178 5.602 40.166 1.00 40.64 704 ILE B C 1
ATOM 4443 O O . ILE B 1 277 ? 32.127 4.395 39.892 1.00 37.90 704 ILE B O 1
ATOM 4448 N N . TRP B 1 278 ? 31.991 6.092 41.404 1.00 39.74 705 TRP B N 1
ATOM 4449 C CA . TRP B 1 278 ? 31.674 5.228 42.538 1.00 39.98 705 TRP B CA 1
ATOM 4450 C C . TRP B 1 278 ? 30.303 4.562 42.368 1.00 40.61 705 TRP B C 1
ATOM 4451 O O . TRP B 1 278 ? 30.134 3.443 42.848 1.00 39.42 705 TRP B O 1
ATOM 4462 N N . ALA B 1 279 ? 29.353 5.219 41.648 1.00 36.34 706 ALA B N 1
ATOM 4463 C CA . ALA B 1 279 ? 28.024 4.663 41.359 1.00 36.36 706 ALA B CA 1
ATOM 4464 C C . ALA B 1 279 ? 28.153 3.492 40.403 1.00 39.49 706 ALA B C 1
ATOM 4465 O O . ALA B 1 279 ? 27.489 2.477 40.601 1.00 39.68 706 ALA B O 1
ATOM 4467 N N . PHE B 1 280 ? 29.044 3.607 39.403 1.00 36.93 707 PHE B N 1
ATOM 4468 C CA . PHE B 1 280 ? 29.331 2.514 38.469 1.00 35.92 707 PHE B CA 1
ATOM 4469 C C . PHE B 1 280 ? 29.914 1.296 39.207 1.00 37.86 707 PHE B C 1
ATOM 4470 O O . PHE B 1 280 ? 29.496 0.160 38.952 1.00 36.75 707 PHE B O 1
ATOM 4478 N N . LEU B 1 281 ? 30.888 1.555 40.101 1.00 36.00 708 LEU B N 1
ATOM 4479 C CA . LEU B 1 281 ? 31.582 0.541 40.894 1.00 34.89 708 LEU B CA 1
ATOM 4480 C C . LEU B 1 281 ? 30.606 -0.172 41.805 1.00 38.40 708 LEU B C 1
ATOM 4481 O O . LEU B 1 281 ? 30.682 -1.388 41.904 1.00 35.65 708 LEU B O 1
ATOM 4486 N N . ALA B 1 282 ? 29.660 0.590 42.417 1.00 37.09 709 ALA B N 1
ATOM 4487 C CA . ALA B 1 282 ? 28.584 0.094 43.275 1.00 37.35 709 ALA B CA 1
ATOM 4488 C C . ALA B 1 282 ? 27.694 -0.876 42.473 1.00 40.81 709 ALA B C 1
ATOM 4489 O O . ALA B 1 282 ? 27.484 -1.995 42.931 1.00 38.75 709 ALA B O 1
ATOM 4491 N N . SER B 1 283 ? 27.241 -0.478 41.253 1.00 38.79 710 SER B N 1
ATOM 4492 C CA . SER B 1 283 ? 26.390 -1.318 40.402 1.00 40.10 710 SER B CA 1
ATOM 4493 C C . SER B 1 283 ? 27.122 -2.593 39.917 1.00 43.54 710 SER B C 1
ATOM 4494 O O . SER B 1 283 ? 26.539 -3.677 39.904 1.00 40.93 710 SER B O 1
ATOM 4497 N N . LEU B 1 284 ? 28.402 -2.458 39.560 1.00 41.73 711 LEU B N 1
ATOM 4498 C CA . LEU B 1 284 ? 29.223 -3.590 39.126 1.00 41.89 711 LEU B CA 1
ATOM 4499 C C . LEU B 1 284 ? 29.420 -4.572 40.291 1.00 45.44 711 LEU B C 1
ATOM 4500 O O . LEU B 1 284 ? 29.225 -5.782 40.108 1.00 44.58 711 LEU B O 1
ATOM 4505 N N . ALA B 1 285 ? 29.734 -4.040 41.492 1.00 41.72 712 ALA B N 1
ATOM 4506 C CA . ALA B 1 285 ? 29.963 -4.857 42.689 1.00 42.32 712 ALA B CA 1
ATOM 4507 C C . ALA B 1 285 ? 28.680 -5.540 43.215 1.00 45.15 712 ALA B C 1
ATOM 4508 O O . ALA B 1 285 ? 28.749 -6.700 43.633 1.00 44.61 712 ALA B O 1
ATOM 4510 N N . ALA B 1 286 ? 27.525 -4.843 43.153 1.00 41.64 713 ALA B N 1
ATOM 4511 C CA . ALA B 1 286 ? 26.222 -5.349 43.624 1.00 41.93 713 ALA B CA 1
ATOM 4512 C C . ALA B 1 286 ? 25.704 -6.537 42.812 1.00 46.16 713 ALA B C 1
ATOM 4513 O O . ALA B 1 286 ? 25.002 -7.388 43.362 1.00 45.86 713 ALA B O 1
ATOM 4515 N N . SER B 1 287 ? 26.040 -6.581 41.508 1.00 42.96 714 SER B N 1
ATOM 4516 C CA . SER B 1 287 ? 25.648 -7.647 40.584 1.00 44.28 714 SER B CA 1
ATOM 4517 C C . SER B 1 287 ? 26.622 -8.816 40.569 1.00 50.11 714 SER B C 1
ATOM 4518 O O . SER B 1 287 ? 26.306 -9.864 40.007 1.00 51.35 714 SER B O 1
ATOM 4521 N N . GLY B 1 288 ? 27.792 -8.629 41.174 1.00 46.14 715 GLY B N 1
ATOM 4522 C CA . GLY B 1 288 ? 28.808 -9.672 41.254 1.00 45.70 715 GLY B CA 1
ATOM 4523 C C . GLY B 1 288 ? 28.726 -10.511 42.509 1.00 48.58 715 GLY B C 1
ATOM 4524 O O . GLY B 1 288 ? 27.941 -10.218 43.420 1.00 48.90 715 GLY B O 1
ATOM 4525 N N . LYS B 1 289 ? 29.515 -11.582 42.542 1.00 43.93 716 LYS B N 1
ATOM 4526 C CA . LYS B 1 289 ? 29.619 -12.469 43.702 1.00 43.23 716 LYS B CA 1
ATOM 4527 C C . LYS B 1 289 ? 30.907 -12.084 44.428 1.00 44.90 716 LYS B C 1
ATOM 4528 O O . LYS B 1 289 ? 31.591 -11.170 43.958 1.00 41.12 716 LYS B O 1
ATOM 4534 N N . LEU B 1 290 ? 31.238 -12.740 45.569 1.00 43.59 717 LEU B N 1
ATOM 4535 C CA . LEU B 1 290 ? 32.445 -12.421 46.340 1.00 44.06 717 LEU B CA 1
ATOM 4536 C C . LEU B 1 290 ? 33.722 -12.380 45.481 1.00 48.45 717 LEU B C 1
ATOM 4537 O O . LEU B 1 290 ? 34.519 -11.444 45.625 1.00 47.34 717 LEU B O 1
ATOM 4542 N N . ASN B 1 291 ? 33.884 -13.363 44.568 1.00 44.50 718 ASN B N 1
ATOM 4543 C CA . ASN B 1 291 ? 35.027 -13.459 43.655 1.00 43.78 718 ASN B CA 1
ATOM 4544 C C . ASN B 1 291 ? 35.166 -12.201 42.765 1.00 44.84 718 ASN B C 1
ATOM 4545 O O . ASN B 1 291 ? 36.286 -11.731 42.571 1.00 44.48 718 ASN B O 1
ATOM 4550 N N . HIS B 1 292 ? 34.039 -11.631 42.283 1.00 40.89 719 HIS B N 1
ATOM 4551 C CA . HIS B 1 292 ? 34.067 -10.402 41.490 1.00 40.54 719 HIS B CA 1
ATOM 4552 C C . HIS B 1 292 ? 34.463 -9.229 42.377 1.00 42.86 719 HIS B C 1
ATOM 4553 O O . HIS B 1 292 ? 35.322 -8.437 42.005 1.00 40.62 719 HIS B O 1
ATOM 4560 N N . GLN B 1 293 ? 33.872 -9.173 43.578 1.00 40.61 720 GLN B N 1
ATOM 4561 C CA . GLN B 1 293 ? 34.105 -8.135 44.582 1.00 40.03 720 GLN B CA 1
ATOM 4562 C C . GLN B 1 293 ? 35.570 -8.034 45.036 1.00 43.50 720 GLN B C 1
ATOM 4563 O O . GLN B 1 293 ? 36.081 -6.916 45.141 1.00 42.88 720 GLN B O 1
ATOM 4569 N N . ARG B 1 294 ? 36.233 -9.190 45.302 1.00 40.13 721 ARG B N 1
ATOM 4570 C CA . ARG B 1 294 ? 37.651 -9.263 45.687 1.00 39.59 721 ARG B CA 1
ATOM 4571 C C . ARG B 1 294 ? 38.532 -8.626 44.603 1.00 43.14 721 ARG B C 1
ATOM 4572 O O . ARG B 1 294 ? 39.392 -7.828 44.942 1.00 41.97 721 ARG B O 1
ATOM 4580 N N . ILE B 1 295 ? 38.274 -8.931 43.306 1.00 40.60 722 ILE B N 1
ATOM 4581 C CA . ILE B 1 295 ? 39.036 -8.373 42.168 1.00 40.46 722 ILE B CA 1
ATOM 4582 C C . ILE B 1 295 ? 38.824 -6.838 42.030 1.00 43.56 722 ILE B C 1
ATOM 4583 O O . ILE B 1 295 ? 39.801 -6.106 41.838 1.00 41.76 722 ILE B O 1
ATOM 4588 N N . ILE B 1 296 ? 37.551 -6.373 42.124 1.00 40.36 723 ILE B N 1
ATOM 4589 C CA . ILE B 1 296 ? 37.186 -4.955 41.996 1.00 39.61 723 ILE B CA 1
ATOM 4590 C C . ILE B 1 296 ? 37.891 -4.125 43.062 1.00 45.23 723 ILE B C 1
ATOM 4591 O O . ILE B 1 296 ? 38.559 -3.145 42.723 1.00 44.26 723 ILE B O 1
ATOM 4596 N N . ILE B 1 297 ? 37.745 -4.532 44.341 1.00 44.43 724 ILE B N 1
ATOM 4597 C CA . ILE B 1 297 ? 38.298 -3.833 45.501 1.00 45.57 724 ILE B CA 1
ATOM 4598 C C . ILE B 1 297 ? 39.843 -3.787 45.451 1.00 49.50 724 ILE B C 1
ATOM 4599 O O . ILE B 1 297 ? 40.426 -2.765 45.826 1.00 48.80 724 ILE B O 1
ATOM 4604 N N . ASP B 1 298 ? 40.488 -4.852 44.920 1.00 45.48 725 ASP B N 1
ATOM 4605 C CA . ASP B 1 298 ? 41.938 -4.897 44.763 1.00 45.37 725 ASP B CA 1
ATOM 4606 C C . ASP B 1 298 ? 42.368 -3.859 43.712 1.00 48.67 725 ASP B C 1
ATOM 4607 O O . ASP B 1 298 ? 43.320 -3.109 43.943 1.00 47.13 725 ASP B O 1
ATOM 4612 N N . GLU B 1 299 ? 41.635 -3.808 42.583 1.00 44.67 726 GLU B N 1
ATOM 4613 C CA . GLU B 1 299 ? 41.911 -2.917 41.460 1.00 43.68 726 GLU B CA 1
ATOM 4614 C C . GLU B 1 299 ? 41.729 -1.431 41.770 1.00 47.47 726 GLU B C 1
ATOM 4615 O O . GLU B 1 299 ? 42.466 -0.608 41.216 1.00 47.35 726 GLU B O 1
ATOM 4621 N N . VAL B 1 300 ? 40.774 -1.084 42.657 1.00 43.22 727 VAL B N 1
ATOM 4622 C CA . VAL B 1 300 ? 40.504 0.321 42.984 1.00 42.49 727 VAL B CA 1
ATOM 4623 C C . VAL B 1 300 ? 41.047 0.725 44.365 1.00 45.00 727 VAL B C 1
ATOM 4624 O O . VAL B 1 300 ? 40.746 1.828 44.822 1.00 42.65 727 VAL B O 1
ATOM 4628 N N . ARG B 1 301 ? 41.837 -0.163 45.014 1.00 41.91 728 ARG B N 1
ATOM 4629 C CA . ARG B 1 301 ? 42.410 0.030 46.348 1.00 42.29 728 ARG B CA 1
ATOM 4630 C C . ARG B 1 301 ? 43.087 1.414 46.520 1.00 45.10 728 ARG B C 1
ATOM 4631 O O . ARG B 1 301 ? 42.762 2.122 47.477 1.00 43.52 728 ARG B O 1
ATOM 4639 N N . ASP B 1 302 ? 43.985 1.794 45.585 1.00 42.47 729 ASP B N 1
ATOM 4640 C CA . ASP B 1 302 ? 44.701 3.081 45.626 1.00 43.48 729 ASP B CA 1
ATOM 4641 C C . ASP B 1 302 ? 43.729 4.262 45.558 1.00 46.64 729 ASP B C 1
ATOM 4642 O O . ASP B 1 302 ? 43.909 5.241 46.283 1.00 45.79 729 ASP B O 1
ATOM 4647 N N . GLU B 1 303 ? 42.674 4.128 44.739 1.00 43.05 730 GLU B N 1
ATOM 4648 C CA . GLU B 1 303 ? 41.637 5.135 44.590 1.00 43.36 730 GLU B CA 1
ATOM 4649 C C . GLU B 1 303 ? 40.784 5.280 45.859 1.00 47.40 730 GLU B C 1
ATOM 4650 O O . GLU B 1 303 ? 40.425 6.404 46.222 1.00 47.35 730 GLU B O 1
ATOM 4656 N N . ILE B 1 304 ? 40.533 4.161 46.570 1.00 43.42 731 ILE B N 1
ATOM 4657 C CA . ILE B 1 304 ? 39.808 4.163 47.846 1.00 43.74 731 ILE B CA 1
ATOM 4658 C C . ILE B 1 304 ? 40.617 4.978 48.870 1.00 48.44 731 ILE B C 1
ATOM 4659 O O . ILE B 1 304 ? 40.056 5.845 49.551 1.00 47.58 731 ILE B O 1
ATOM 4664 N N . PHE B 1 305 ? 41.934 4.712 48.949 1.00 46.53 732 PHE B N 1
ATOM 4665 C CA . PHE B 1 305 ? 42.821 5.408 49.872 1.00 48.15 732 PHE B CA 1
ATOM 4666 C C . PHE B 1 305 ? 43.013 6.878 49.515 1.00 50.00 732 PHE B C 1
ATOM 4667 O O . PHE B 1 305 ? 43.045 7.706 50.421 1.00 49.23 732 PHE B O 1
ATOM 4675 N N . ALA B 1 306 ? 43.116 7.205 48.212 1.00 46.01 733 ALA B N 1
ATOM 4676 C CA . ALA B 1 306 ? 43.254 8.591 47.742 1.00 46.43 733 ALA B CA 1
ATOM 4677 C C . ALA B 1 306 ? 42.042 9.450 48.187 1.00 49.50 733 ALA B C 1
ATOM 4678 O O . ALA B 1 306 ? 42.248 10.567 48.655 1.00 48.58 733 ALA B O 1
ATOM 4680 N N . THR B 1 307 ? 40.800 8.900 48.104 1.00 45.65 734 THR B N 1
ATOM 4681 C CA . THR B 1 307 ? 39.554 9.585 48.509 1.00 45.33 734 THR B CA 1
ATOM 4682 C C . THR B 1 307 ? 39.529 9.866 50.017 1.00 50.10 734 THR B C 1
ATOM 4683 O O . THR B 1 307 ? 39.195 10.982 50.422 1.00 49.89 734 THR B O 1
ATOM 4687 N N . ILE B 1 308 ? 39.865 8.851 50.826 1.00 47.57 735 ILE B N 1
ATOM 4688 C CA . ILE B 1 308 ? 39.946 8.909 52.295 1.00 49.08 735 ILE B CA 1
ATOM 4689 C C . ILE B 1 308 ? 40.987 9.968 52.743 1.00 54.29 735 ILE B C 1
ATOM 4690 O O . ILE B 1 308 ? 40.720 10.724 53.681 1.00 54.20 735 ILE B O 1
ATOM 4695 N N . ASN B 1 309 ? 42.147 10.027 52.046 1.00 50.85 736 ASN B N 1
ATOM 4696 C CA . ASN B 1 309 ? 43.216 10.994 52.301 1.00 51.18 736 ASN B CA 1
ATOM 4697 C C . ASN B 1 309 ? 42.748 12.437 52.060 1.00 54.88 736 ASN B C 1
ATOM 4698 O O . ASN B 1 309 ? 43.096 13.325 52.842 1.00 54.19 736 ASN B O 1
ATOM 4703 N N . GLU B 1 310 ? 41.935 12.664 51.001 1.00 51.44 737 GLU B N 1
ATOM 4704 C CA . GLU B 1 310 ? 41.374 13.981 50.685 1.00 51.17 737 GLU B CA 1
ATOM 4705 C C . GLU B 1 310 ? 40.329 14.418 51.718 1.00 54.86 737 GLU B C 1
ATOM 4706 O O . GLU B 1 310 ? 40.315 15.585 52.116 1.00 54.21 737 GLU B O 1
ATOM 4712 N N . ALA B 1 311 ? 39.464 13.476 52.149 1.00 51.40 738 ALA B N 1
ATOM 4713 C CA . ALA B 1 311 ? 38.410 13.701 53.140 1.00 51.16 738 ALA B CA 1
ATOM 4714 C C . ALA B 1 311 ? 39.019 14.005 54.515 1.00 55.04 738 ALA B C 1
ATOM 4715 O O . ALA B 1 311 ? 38.512 14.873 55.227 1.00 54.45 738 ALA B O 1
ATOM 4717 N N . GLU B 1 312 ? 40.122 13.307 54.867 1.00 51.78 739 GLU B N 1
ATOM 4718 C CA . GLU B 1 312 ? 40.839 13.501 56.125 1.00 52.63 739 GLU B CA 1
ATOM 4719 C C . GLU B 1 312 ? 41.539 14.870 56.157 1.00 55.03 739 GLU B C 1
ATOM 4720 O O . GLU B 1 312 ? 41.563 15.500 57.210 1.00 54.97 739 GLU B O 1
ATOM 4726 N N . THR B 1 313 ? 42.048 15.342 54.997 1.00 50.99 740 THR B N 1
ATOM 4727 C CA . THR B 1 313 ? 42.675 16.659 54.804 1.00 51.84 740 THR B CA 1
ATOM 4728 C C . THR B 1 313 ? 41.608 17.765 54.998 1.00 54.94 740 THR B C 1
ATOM 4729 O O . THR B 1 313 ? 41.873 18.758 55.683 1.00 55.57 740 THR B O 1
ATOM 4733 N N . LEU B 1 314 ? 40.402 17.561 54.429 1.00 50.23 741 LEU B N 1
ATOM 4734 C CA . LEU B 1 314 ? 39.256 18.471 54.539 1.00 49.18 741 LEU B CA 1
ATOM 4735 C C . LEU B 1 314 ? 38.763 18.545 55.983 1.00 52.24 741 LEU B C 1
ATOM 4736 O O . LEU B 1 314 ? 38.453 19.634 56.460 1.00 50.83 741 LEU B O 1
ATOM 4741 N N . GLN B 1 315 ? 38.762 17.397 56.692 1.00 49.54 742 GLN B N 1
ATOM 4742 C CA . GLN B 1 315 ? 38.363 17.273 58.096 1.00 50.40 742 GLN B CA 1
ATOM 4743 C C . GLN B 1 315 ? 39.277 18.122 58.986 1.00 54.97 742 GLN B C 1
ATOM 4744 O O . GLN B 1 315 ? 38.794 18.781 59.907 1.00 53.96 742 GLN B O 1
ATOM 4750 N N . LYS B 1 316 ? 40.592 18.098 58.707 1.00 52.38 743 LYS B N 1
ATOM 4751 C CA . LYS B 1 316 ? 41.587 18.860 59.456 1.00 53.74 743 LYS B CA 1
ATOM 4752 C C . LYS B 1 316 ? 41.444 20.364 59.168 1.00 57.66 743 LYS B C 1
ATOM 4753 O O . LYS B 1 316 ? 41.552 21.170 60.092 1.00 57.54 743 LYS B O 1
ATOM 4759 N N . LYS B 1 317 ? 41.143 20.726 57.902 1.00 54.07 744 LYS B N 1
ATOM 4760 C CA . LYS B 1 317 ? 40.917 22.114 57.468 1.00 54.09 744 LYS B CA 1
ATOM 4761 C C . LYS B 1 317 ? 39.664 22.706 58.148 1.00 57.41 744 LYS B C 1
ATOM 4762 O O . LYS B 1 317 ? 39.677 23.873 58.541 1.00 56.45 744 LYS B O 1
ATOM 4768 N N . GLU B 1 318 ? 38.604 21.876 58.303 1.00 54.08 745 GLU B N 1
ATOM 4769 C CA . GLU B 1 318 ? 37.332 22.200 58.960 1.00 54.19 745 GLU B CA 1
ATOM 4770 C C . GLU B 1 318 ? 37.592 22.518 60.447 1.00 60.06 745 GLU B C 1
ATOM 4771 O O . GLU B 1 318 ? 37.098 23.528 60.942 1.00 59.94 745 GLU B O 1
ATOM 4777 N N . LYS B 1 319 ? 38.377 21.654 61.132 1.00 57.85 746 LYS B N 1
ATOM 4778 C CA . LYS B 1 319 ? 38.810 21.760 62.534 1.00 59.13 746 LYS B CA 1
ATOM 4779 C C . LYS B 1 319 ? 39.513 23.113 62.794 1.00 65.06 746 LYS B C 1
ATOM 4780 O O . LYS B 1 319 ? 39.168 23.802 63.758 1.00 65.42 746 LYS B O 1
ATOM 4786 N N . GLU B 1 320 ? 40.471 23.492 61.915 1.00 62.78 747 GLU B N 1
ATOM 4787 C CA . GLU B 1 320 ? 41.217 24.758 61.958 1.00 64.36 747 GLU B CA 1
ATOM 4788 C C . GLU B 1 320 ? 40.287 25.980 61.863 1.00 69.48 747 GLU B C 1
ATOM 4789 O O . GLU B 1 320 ? 40.490 26.963 62.581 1.00 70.26 747 GLU B O 1
ATOM 4795 N N . LEU B 1 321 ? 39.275 25.916 60.973 1.00 65.18 748 LEU B N 1
ATOM 4796 C CA . LEU B 1 321 ? 38.322 27.000 60.768 1.00 65.65 748 LEU B CA 1
ATOM 4797 C C . LEU B 1 321 ? 37.242 27.087 61.847 1.00 70.55 748 LEU B C 1
ATOM 4798 O O . LEU B 1 321 ? 36.836 28.195 62.198 1.00 70.54 748 LEU B O 1
ATOM 4803 N N . SER B 1 322 ? 36.759 25.927 62.347 1.00 68.03 749 SER B N 1
ATOM 4804 C CA . SER B 1 322 ? 35.698 25.829 63.362 1.00 69.06 749 SER B CA 1
ATOM 4805 C C . SER B 1 322 ? 36.059 26.441 64.718 1.00 75.03 749 SER B C 1
ATOM 4806 O O . SER B 1 322 ? 35.176 26.979 65.390 1.00 75.17 749 SER B O 1
ATOM 4809 N N . VAL B 1 323 ? 37.346 26.358 65.116 1.00 72.85 750 VAL B N 1
ATOM 4810 C CA . VAL B 1 323 ? 37.854 26.864 66.402 1.00 74.53 750 VAL B CA 1
ATOM 4811 C C . VAL B 1 323 ? 37.952 28.407 66.462 1.00 81.25 750 VAL B C 1
ATOM 4812 O O . VAL B 1 323 ? 38.078 28.963 67.559 1.00 82.17 750 VAL B O 1
ATOM 4816 N N . LEU B 1 324 ? 37.901 29.086 65.293 1.00 78.34 751 LEU B N 1
ATOM 4817 C CA . LEU B 1 324 ? 37.996 30.543 65.188 1.00 79.28 751 LEU B CA 1
ATOM 4818 C C . LEU B 1 324 ? 36.792 31.259 65.830 1.00 85.16 751 LEU B C 1
ATOM 4819 O O . LEU B 1 324 ? 35.650 30.847 65.600 1.00 83.72 751 LEU B O 1
ATOM 4824 N N . PRO B 1 325 ? 37.049 32.288 66.688 1.00 84.30 752 PRO B N 1
ATOM 4825 C CA . PRO B 1 325 ? 35.945 32.942 67.419 1.00 85.15 752 PRO B CA 1
ATOM 4826 C C . PRO B 1 325 ? 34.946 33.750 66.582 1.00 89.14 752 PRO B C 1
ATOM 4827 O O . PRO B 1 325 ? 33.740 33.517 66.706 1.00 88.77 752 PRO B O 1
ATOM 4831 N N . GLN B 1 326 ? 35.423 34.711 65.772 1.00 85.51 753 GLN B N 1
ATOM 4832 C CA . GLN B 1 326 ? 34.545 35.554 64.965 1.00 84.63 753 GLN B CA 1
ATOM 4833 C C . GLN B 1 326 ? 34.904 35.490 63.482 1.00 85.84 753 GLN B C 1
ATOM 4834 O O . GLN B 1 326 ? 35.663 36.319 62.966 1.00 86.12 753 GLN B O 1
ATOM 4840 N N . ARG B 1 327 ? 34.363 34.470 62.807 1.00 79.20 754 ARG B N 1
ATOM 4841 C CA . ARG B 1 327 ? 34.569 34.240 61.381 1.00 76.70 754 ARG B CA 1
ATOM 4842 C C . ARG B 1 327 ? 33.820 35.283 60.559 1.00 77.85 754 ARG B C 1
ATOM 4843 O O . ARG B 1 327 ? 32.659 35.596 60.856 1.00 77.26 754 ARG B O 1
ATOM 4851 N N . SER B 1 328 ? 34.486 35.804 59.511 1.00 72.19 755 SER B N 1
ATOM 4852 C CA . SER B 1 328 ? 33.894 36.736 58.553 1.00 70.82 755 SER B CA 1
ATOM 4853 C C . SER B 1 328 ? 32.903 35.944 57.681 1.00 72.33 755 SER B C 1
ATOM 4854 O O . SER B 1 328 ? 32.902 34.706 57.725 1.00 70.46 755 SER B O 1
ATOM 4857 N N . GLN B 1 329 ? 32.068 36.644 56.892 1.00 68.24 756 GLN B N 1
ATOM 4858 C CA . GLN B 1 329 ? 31.093 36.009 56.001 1.00 66.72 756 GLN B CA 1
ATOM 4859 C C . GLN B 1 329 ? 31.796 35.106 54.979 1.00 68.23 756 GLN B C 1
ATOM 4860 O O . GLN B 1 329 ? 31.307 34.015 54.689 1.00 66.66 756 GLN B O 1
ATOM 4866 N N . GLU B 1 330 ? 32.970 35.546 54.489 1.00 64.71 757 GLU B N 1
ATOM 4867 C CA . GLU B 1 330 ? 33.805 34.829 53.528 1.00 63.86 757 GLU B CA 1
ATOM 4868 C C . GLU B 1 330 ? 34.348 33.527 54.128 1.00 66.68 757 GLU B C 1
ATOM 4869 O O . GLU B 1 330 ? 34.284 32.481 53.473 1.00 65.17 757 GLU B O 1
ATOM 4875 N N . LEU B 1 331 ? 34.862 33.594 55.377 1.00 63.49 758 LEU B N 1
ATOM 4876 C CA . LEU B 1 331 ? 35.426 32.453 56.107 1.00 63.31 758 LEU B CA 1
ATOM 4877 C C . LEU B 1 331 ? 34.373 31.399 56.444 1.00 63.37 758 LEU B C 1
ATOM 4878 O O . LEU B 1 331 ? 34.671 30.206 56.384 1.00 61.26 758 LEU B O 1
ATOM 4883 N N . ASP B 1 332 ? 33.155 31.850 56.807 1.00 59.81 759 ASP B N 1
ATOM 4884 C CA . ASP B 1 332 ? 31.990 31.016 57.116 1.00 59.58 759 ASP B CA 1
ATOM 4885 C C . ASP B 1 332 ? 31.541 30.266 55.850 1.00 59.59 759 ASP B C 1
ATOM 4886 O O . ASP B 1 332 ? 31.131 29.109 55.936 1.00 58.54 759 ASP B O 1
ATOM 4891 N N . THR B 1 333 ? 31.646 30.932 54.679 1.00 53.99 760 THR B N 1
ATOM 4892 C CA . THR B 1 333 ? 31.330 30.375 53.367 1.00 52.60 760 THR B CA 1
ATOM 4893 C C . THR B 1 333 ? 32.377 29.298 53.007 1.00 55.60 760 THR B C 1
ATOM 4894 O O . THR B 1 333 ? 32.005 28.242 52.494 1.00 53.55 760 THR B O 1
ATOM 4898 N N . GLU B 1 334 ? 33.672 29.552 53.327 1.00 52.71 761 GLU B N 1
ATOM 4899 C CA . GLU B 1 334 ? 34.777 28.618 53.074 1.00 51.80 761 GLU B CA 1
ATOM 4900 C C . GLU B 1 334 ? 34.613 27.362 53.927 1.00 53.92 761 GLU B C 1
ATOM 4901 O O . GLU B 1 334 ? 34.792 26.260 53.410 1.00 53.18 761 GLU B O 1
ATOM 4907 N N . LEU B 1 335 ? 34.258 27.528 55.223 1.00 50.32 762 LEU B N 1
ATOM 4908 C CA . LEU B 1 335 ? 34.023 26.416 56.157 1.00 49.81 762 LEU B CA 1
ATOM 4909 C C . LEU B 1 335 ? 32.845 25.541 55.691 1.00 50.58 762 LEU B C 1
ATOM 4910 O O . LEU B 1 335 ? 32.961 24.319 55.723 1.00 49.43 762 LEU B O 1
ATOM 4915 N N . LYS B 1 336 ? 31.742 26.169 55.219 1.00 46.19 763 LYS B N 1
ATOM 4916 C CA . LYS B 1 336 ? 30.559 25.471 54.683 1.00 45.16 763 LYS B CA 1
ATOM 4917 C C . LYS B 1 336 ? 30.922 24.677 53.419 1.00 47.40 763 LYS B C 1
ATOM 4918 O O . LYS B 1 336 ? 30.439 23.554 53.233 1.00 46.00 763 LYS B O 1
ATOM 4924 N N . SER B 1 337 ? 31.801 25.250 52.575 1.00 44.62 764 SER B N 1
ATOM 4925 C CA . SER B 1 337 ? 32.309 24.618 51.352 1.00 44.39 764 SER B CA 1
ATOM 4926 C C . SER B 1 337 ? 33.176 23.393 51.699 1.00 47.38 764 SER B C 1
ATOM 4927 O O . SER B 1 337 ? 33.034 22.348 51.073 1.00 46.23 764 SER B O 1
ATOM 4930 N N . ILE B 1 338 ? 34.056 23.522 52.709 1.00 44.94 765 ILE B N 1
ATOM 4931 C CA . ILE B 1 338 ? 34.941 22.444 53.182 1.00 44.71 765 ILE B CA 1
ATOM 4932 C C . ILE B 1 338 ? 34.110 21.276 53.739 1.00 46.75 765 ILE B C 1
ATOM 4933 O O . ILE B 1 338 ? 34.399 20.127 53.406 1.00 44.81 765 ILE B O 1
ATOM 4938 N N . ILE B 1 339 ? 33.078 21.577 54.561 1.00 44.71 766 ILE B N 1
ATOM 4939 C CA . ILE B 1 339 ? 32.174 20.561 55.127 1.00 45.80 766 ILE B CA 1
ATOM 4940 C C . ILE B 1 339 ? 31.428 19.832 53.985 1.00 50.72 766 ILE B C 1
ATOM 4941 O O . ILE B 1 339 ? 31.415 18.599 53.965 1.00 49.97 766 ILE B O 1
ATOM 4946 N N . TYR B 1 340 ? 30.886 20.594 53.007 1.00 48.97 767 TYR B N 1
ATOM 4947 C CA . TYR B 1 340 ? 30.161 20.034 51.857 1.00 48.99 767 TYR B CA 1
ATOM 4948 C C . TYR B 1 340 ? 31.012 19.037 51.090 1.00 50.28 767 TYR B C 1
ATOM 4949 O O . TYR B 1 340 ? 30.560 17.922 50.856 1.00 49.19 767 TYR B O 1
ATOM 4958 N N . ASN B 1 341 ? 32.225 19.459 50.675 1.00 46.27 768 ASN B N 1
ATOM 4959 C CA . ASN B 1 341 ? 33.160 18.644 49.907 1.00 45.29 768 ASN B CA 1
ATOM 4960 C C . ASN B 1 341 ? 33.625 17.406 50.696 1.00 46.86 768 ASN B C 1
ATOM 4961 O O . ASN B 1 341 ? 33.742 16.333 50.107 1.00 45.44 768 ASN B O 1
ATOM 4966 N N . LYS B 1 342 ? 33.782 17.531 52.034 1.00 42.75 769 LYS B N 1
ATOM 4967 C CA . LYS B 1 342 ? 34.154 16.415 52.910 1.00 42.06 769 LYS B CA 1
ATOM 4968 C C . LYS B 1 342 ? 33.016 15.370 52.968 1.00 44.14 769 LYS B C 1
ATOM 4969 O O . LYS B 1 342 ? 33.274 14.183 52.755 1.00 42.15 769 LYS B O 1
ATOM 4975 N N . GLU B 1 343 ? 31.772 15.821 53.269 1.00 42.39 770 GLU B N 1
ATOM 4976 C CA . GLU B 1 343 ? 30.585 14.957 53.356 1.00 42.33 770 GLU B CA 1
ATOM 4977 C C . GLU B 1 343 ? 30.299 14.264 52.024 1.00 44.66 770 GLU B C 1
ATOM 4978 O O . GLU B 1 343 ? 29.930 13.090 52.031 1.00 43.27 770 GLU B O 1
ATOM 4984 N N . LYS B 1 344 ? 30.529 14.972 50.892 1.00 41.39 771 LYS B N 1
ATOM 4985 C CA . LYS B 1 344 ? 30.345 14.422 49.544 1.00 41.10 771 LYS B CA 1
ATOM 4986 C C . LYS B 1 344 ? 31.275 13.217 49.285 1.00 43.94 771 LYS B C 1
ATOM 4987 O O . LYS B 1 344 ? 30.815 12.208 48.748 1.00 41.59 771 LYS B O 1
ATOM 4993 N N . LEU B 1 345 ? 32.571 13.333 49.648 1.00 42.16 772 LEU B N 1
ATOM 4994 C CA . LEU B 1 345 ? 33.556 12.258 49.464 1.00 42.08 772 LEU B CA 1
ATOM 4995 C C . LEU B 1 345 ? 33.161 11.019 50.247 1.00 45.53 772 LEU B C 1
ATOM 4996 O O . LEU B 1 345 ? 33.190 9.926 49.690 1.00 44.07 772 LEU B O 1
ATOM 5001 N N . TYR B 1 346 ? 32.734 11.212 51.518 1.00 43.59 773 TYR B N 1
ATOM 5002 C CA . TYR B 1 346 ? 32.252 10.174 52.424 1.00 44.14 773 TYR B CA 1
ATOM 5003 C C . TYR B 1 346 ? 31.030 9.468 51.823 1.00 45.30 773 TYR B C 1
ATOM 5004 O O . TYR B 1 346 ? 30.992 8.236 51.809 1.00 44.47 773 TYR B O 1
ATOM 5013 N N . GLN B 1 347 ? 30.044 10.245 51.318 1.00 40.87 774 GLN B N 1
ATOM 5014 C CA . GLN B 1 347 ? 28.800 9.711 50.735 1.00 40.32 774 GLN B CA 1
ATOM 5015 C C . GLN B 1 347 ? 29.017 8.911 49.471 1.00 42.64 774 GLN B C 1
ATOM 5016 O O . GLN B 1 347 ? 28.460 7.817 49.347 1.00 42.05 774 GLN B O 1
ATOM 5022 N N . ASP B 1 348 ? 29.798 9.463 48.526 1.00 39.68 775 ASP B N 1
ATOM 5023 C CA . ASP B 1 348 ? 30.044 8.826 47.238 1.00 39.99 775 ASP B CA 1
ATOM 5024 C C . ASP B 1 348 ? 30.837 7.534 47.378 1.00 43.28 775 ASP B C 1
ATOM 5025 O O . ASP B 1 348 ? 30.463 6.536 46.760 1.00 42.73 775 ASP B O 1
ATOM 5030 N N . LEU B 1 349 ? 31.830 7.505 48.276 1.00 40.04 776 LEU B N 1
ATOM 5031 C CA . LEU B 1 349 ? 32.601 6.283 48.531 1.00 39.86 776 LEU B CA 1
ATOM 5032 C C . LEU B 1 349 ? 31.714 5.194 49.186 1.00 43.60 776 LEU B C 1
ATOM 5033 O O . LEU B 1 349 ? 31.796 4.024 48.803 1.00 41.69 776 LEU B O 1
ATOM 5038 N N . ASN B 1 350 ? 30.859 5.598 50.151 1.00 41.18 777 ASN B N 1
ATOM 5039 C CA . ASN B 1 350 ? 29.973 4.692 50.868 1.00 41.34 777 ASN B CA 1
ATOM 5040 C C . ASN B 1 350 ? 28.917 4.056 49.966 1.00 44.04 777 ASN B C 1
ATOM 5041 O O . ASN B 1 350 ? 28.572 2.917 50.227 1.00 42.50 777 ASN B O 1
ATOM 5046 N N . LEU B 1 351 ? 28.496 4.713 48.854 1.00 40.50 778 LEU B N 1
ATOM 5047 C CA . LEU B 1 351 ? 27.576 4.068 47.910 1.00 40.23 778 LEU B CA 1
ATOM 5048 C C . LEU B 1 351 ? 28.199 2.727 47.424 1.00 43.20 778 LEU B C 1
ATOM 5049 O O . LEU B 1 351 ? 27.523 1.693 47.414 1.00 41.36 778 LEU B O 1
ATOM 5054 N N . PHE B 1 352 ? 29.494 2.758 47.078 1.00 40.41 779 PHE B N 1
ATOM 5055 C CA . PHE B 1 352 ? 30.234 1.586 46.632 1.00 40.42 779 PHE B CA 1
ATOM 5056 C C . PHE B 1 352 ? 30.517 0.622 47.802 1.00 43.28 779 PHE B C 1
ATOM 5057 O O . PHE B 1 352 ? 30.179 -0.552 47.698 1.00 42.61 779 PHE B O 1
ATOM 5065 N N . LEU B 1 353 ? 31.164 1.105 48.880 1.00 40.07 780 LEU B N 1
ATOM 5066 C CA . LEU B 1 353 ? 31.529 0.270 50.039 1.00 40.38 780 LEU B CA 1
ATOM 5067 C C . LEU B 1 353 ? 30.334 -0.497 50.641 1.00 45.08 780 LEU B C 1
ATOM 5068 O O . LEU B 1 353 ? 30.463 -1.707 50.858 1.00 44.39 780 LEU B O 1
ATOM 5073 N N . ASN B 1 354 ? 29.173 0.187 50.873 1.00 41.45 781 ASN B N 1
ATOM 5074 C CA . ASN B 1 354 ? 27.974 -0.412 51.495 1.00 42.29 781 ASN B CA 1
ATOM 5075 C C . ASN B 1 354 ? 27.465 -1.658 50.798 1.00 46.79 781 ASN B C 1
ATOM 5076 O O . ASN B 1 354 ? 27.004 -2.578 51.460 1.00 46.28 781 ASN B O 1
ATOM 5081 N N . VAL B 1 355 ? 27.594 -1.702 49.471 1.00 44.45 782 VAL B N 1
ATOM 5082 C CA . VAL B 1 355 ? 27.178 -2.820 48.624 1.00 46.06 782 VAL B CA 1
ATOM 5083 C C . VAL B 1 355 ? 27.935 -4.127 49.000 1.00 51.24 782 VAL B C 1
ATOM 5084 O O . VAL B 1 355 ? 27.368 -5.221 48.925 1.00 51.84 782 VAL B O 1
ATOM 5088 N N . MET B 1 356 ? 29.162 -3.981 49.491 1.00 48.32 783 MET B N 1
ATOM 5089 C CA . MET B 1 356 ? 30.028 -5.074 49.914 1.00 48.91 783 MET B CA 1
ATOM 5090 C C . MET B 1 356 ? 30.009 -5.290 51.450 1.00 52.85 783 MET B C 1
ATOM 5091 O O . MET B 1 356 ? 30.845 -6.028 51.979 1.00 53.04 783 MET B O 1
ATOM 5096 N N . GLY B 1 357 ? 29.061 -4.645 52.135 1.00 48.88 784 GLY B N 1
ATOM 5097 C CA . GLY B 1 357 ? 28.911 -4.740 53.583 1.00 49.05 784 GLY B CA 1
ATOM 5098 C C . GLY B 1 357 ? 30.012 -4.030 54.352 1.00 52.16 784 GLY B C 1
ATOM 5099 O O . GLY B 1 357 ? 30.356 -4.436 55.466 1.00 51.91 784 GLY B O 1
ATOM 5100 N N . LEU B 1 358 ? 30.582 -2.970 53.749 1.00 47.15 785 LEU B N 1
ATOM 5101 C CA . LEU B 1 358 ? 31.637 -2.153 54.342 1.00 46.30 785 LEU B CA 1
ATOM 5102 C C . LEU B 1 358 ? 31.169 -0.702 54.490 1.00 50.03 785 LEU B C 1
ATOM 5103 O O . LEU B 1 358 ? 30.192 -0.303 53.853 1.00 46.65 785 LEU B O 1
ATOM 5108 N N . VAL B 1 359 ? 31.854 0.084 55.346 1.00 48.83 786 VAL B N 1
ATOM 5109 C CA . VAL B 1 359 ? 31.495 1.484 55.596 1.00 49.12 786 VAL B CA 1
ATOM 5110 C C . VAL B 1 359 ? 32.719 2.316 55.995 1.00 52.83 786 VAL B C 1
ATOM 5111 O O . VAL B 1 359 ? 33.604 1.836 56.707 1.00 52.54 786 VAL B O 1
ATOM 5115 N N . TYR B 1 360 ? 32.768 3.553 55.505 1.00 49.29 787 TYR B N 1
ATOM 5116 C CA . TYR B 1 360 ? 33.783 4.522 55.870 1.00 50.05 787 TYR B CA 1
ATOM 5117 C C . TYR B 1 360 ? 33.127 5.527 56.821 1.00 53.56 787 TYR B C 1
ATOM 5118 O O . TYR B 1 360 ? 32.230 6.276 56.419 1.00 52.21 787 TYR B O 1
ATOM 5127 N N . ARG B 1 361 ? 33.518 5.463 58.100 1.00 51.75 788 ARG B N 1
ATOM 5128 C CA . ARG B 1 361 ? 33.064 6.359 59.169 1.00 53.35 788 ARG B CA 1
ATOM 5129 C C . ARG B 1 361 ? 34.089 6.449 60.291 1.00 59.66 788 ARG B C 1
ATOM 5130 O O . ARG B 1 361 ? 34.828 5.487 60.521 1.00 58.90 788 ARG B O 1
ATOM 5138 N N . ASP B 1 362 ? 34.150 7.622 60.967 1.00 58.61 789 ASP B N 1
ATOM 5139 C CA . ASP B 1 362 ? 35.088 7.930 62.067 1.00 59.98 789 ASP B CA 1
ATOM 5140 C C . ASP B 1 362 ? 36.573 7.702 61.648 1.00 65.35 789 ASP B C 1
ATOM 5141 O O . ASP B 1 362 ? 37.374 7.160 62.417 1.00 65.84 789 ASP B O 1
ATOM 5146 N N . GLY B 1 363 ? 36.885 8.092 60.408 1.00 62.07 790 GLY B N 1
ATOM 5147 C CA . GLY B 1 363 ? 38.206 7.984 59.794 1.00 62.03 790 GLY B CA 1
ATOM 5148 C C . GLY B 1 363 ? 38.734 6.577 59.591 1.00 66.46 790 GLY B C 1
ATOM 5149 O O . GLY B 1 363 ? 39.954 6.383 59.595 1.00 67.47 790 GLY B O 1
ATOM 5150 N N . GLU B 1 364 ? 37.830 5.584 59.399 1.00 61.63 791 GLU B N 1
ATOM 5151 C CA . GLU B 1 364 ? 38.203 4.176 59.232 1.00 60.98 791 GLU B CA 1
ATOM 5152 C C . GLU B 1 364 ? 37.204 3.359 58.402 1.00 61.16 791 GLU B C 1
ATOM 5153 O O . GLU B 1 364 ? 35.998 3.614 58.456 1.00 59.05 791 GLU B O 1
ATOM 5159 N N . ILE B 1 365 ? 37.716 2.350 57.664 1.00 56.45 792 ILE B N 1
ATOM 5160 C CA . ILE B 1 365 ? 36.884 1.408 56.919 1.00 55.55 792 ILE B CA 1
ATOM 5161 C C . ILE B 1 365 ? 36.624 0.239 57.855 1.00 60.02 792 ILE B C 1
ATOM 5162 O O . ILE B 1 365 ? 37.570 -0.378 58.364 1.00 60.29 792 ILE B O 1
ATOM 5167 N N . SER B 1 366 ? 35.343 -0.055 58.081 1.00 55.94 793 SER B N 1
ATOM 5168 C CA . SER B 1 366 ? 34.911 -1.152 58.939 1.00 56.25 793 SER B CA 1
ATOM 5169 C C . SER B 1 366 ? 33.763 -1.911 58.284 1.00 59.03 793 SER B C 1
ATOM 5170 O O . SER B 1 366 ? 33.231 -1.469 57.265 1.00 57.49 793 SER B O 1
ATOM 5173 N N . GLU B 1 367 ? 33.382 -3.050 58.867 1.00 56.91 794 GLU B N 1
ATOM 5174 C CA . GLU B 1 367 ? 32.275 -3.861 58.370 1.00 56.53 794 GLU B CA 1
ATOM 5175 C C . GLU B 1 367 ? 30.962 -3.257 58.851 1.00 61.59 794 GLU B C 1
ATOM 5176 O O . GLU B 1 367 ? 30.894 -2.758 59.977 1.00 62.11 794 GLU B O 1
ATOM 5182 N N . LEU B 1 368 ? 29.919 -3.309 58.006 1.00 58.25 795 LEU B N 1
ATOM 5183 C CA . LEU B 1 368 ? 28.575 -2.835 58.353 1.00 58.86 795 LEU B CA 1
ATOM 5184 C C . LEU B 1 368 ? 27.916 -3.799 59.356 1.00 65.06 795 LEU B C 1
ATOM 5185 O O . LEU B 1 368 ? 28.373 -4.940 59.511 1.00 64.90 795 LEU B O 1
ATOM 5190 N N . LYS B 1 369 ? 26.817 -3.335 60.000 1.00 62.87 796 LYS B N 1
ATOM 5191 C CA . LYS B 1 369 ? 25.987 -4.044 60.989 1.00 90.12 796 LYS B CA 1
ATOM 5192 C C . LYS B 1 369 ? 26.694 -4.234 62.320 1.00 111.91 796 LYS B C 1
ATOM 5193 O O . LYS B 1 369 ? 26.118 -3.908 63.355 1.00 76.54 796 LYS B O 1
ATOM 5199 N N . THR C 2 1 ? 30.356 -9.534 58.077 1.00 82.27 957 THR C N 1
ATOM 5200 C CA . THR C 2 1 ? 30.321 -11.000 58.104 1.00 82.04 957 THR C CA 1
ATOM 5201 C C . THR C 2 1 ? 31.608 -11.608 57.495 1.00 84.36 957 THR C C 1
ATOM 5202 O O . THR C 2 1 ? 32.615 -10.904 57.382 1.00 84.14 957 THR C O 1
ATOM 5206 N N . SER C 2 2 ? 31.580 -12.915 57.138 1.00 79.16 958 SER C N 1
ATOM 5207 C CA . SER C 2 2 ? 32.706 -13.651 56.547 1.00 77.96 958 SER C CA 1
ATOM 5208 C C . SER C 2 2 ? 33.221 -13.011 55.241 1.00 77.76 958 SER C C 1
ATOM 5209 O O . SER C 2 2 ? 34.435 -12.860 55.067 1.00 76.62 958 SER C O 1
ATOM 5212 N N . GLY C 2 3 ? 32.288 -12.627 54.364 1.00 71.35 959 GLY C N 1
ATOM 5213 C CA . GLY C 2 3 ? 32.577 -11.972 53.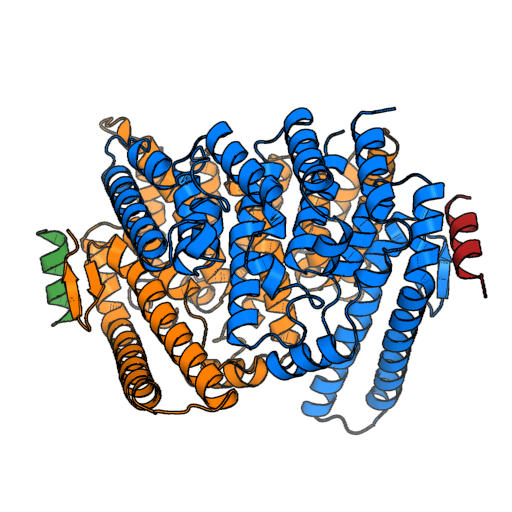093 1.00 69.38 959 GLY C CA 1
ATOM 5214 C C . GLY C 2 3 ? 33.190 -10.595 53.270 1.00 68.31 959 GLY C C 1
ATOM 5215 O O . GLY C 2 3 ? 34.191 -10.284 52.623 1.00 66.82 959 GLY C O 1
ATOM 5216 N N . SER C 2 4 ? 32.602 -9.776 54.176 1.00 62.58 960 SER C N 1
ATOM 5217 C CA . SER C 2 4 ? 33.042 -8.414 54.516 1.00 61.50 960 SER C CA 1
ATOM 5218 C C . SER C 2 4 ? 34.453 -8.412 55.129 1.00 62.84 960 SER C C 1
ATOM 5219 O O . SER C 2 4 ? 35.274 -7.581 54.756 1.00 61.53 960 SER C O 1
ATOM 5222 N N . ASN C 2 5 ? 34.739 -9.363 56.040 1.00 59.07 961 ASN C N 1
ATOM 5223 C CA . ASN C 2 5 ? 36.051 -9.508 56.682 1.00 58.57 961 ASN C CA 1
ATOM 5224 C C . ASN C 2 5 ? 37.147 -9.822 55.647 1.00 58.83 961 ASN C C 1
ATOM 5225 O O . ASN C 2 5 ? 38.257 -9.300 55.760 1.00 57.35 961 ASN C O 1
ATOM 5230 N N . GLU C 2 6 ? 36.807 -10.644 54.629 1.00 53.40 962 GLU C N 1
ATOM 5231 C CA . GLU C 2 6 ? 37.692 -11.037 53.533 1.00 52.64 962 GLU C CA 1
ATOM 5232 C C . GLU C 2 6 ? 38.016 -9.822 52.657 1.00 54.57 962 GLU C C 1
ATOM 5233 O O . GLU C 2 6 ? 39.178 -9.617 52.302 1.00 53.66 962 GLU C O 1
ATOM 5239 N N . LEU C 2 7 ? 36.992 -9.006 52.332 1.00 49.42 963 LEU C N 1
ATOM 5240 C CA . LEU C 2 7 ? 37.170 -7.806 51.517 1.00 48.07 963 LEU C CA 1
ATOM 5241 C C . LEU C 2 7 ? 37.959 -6.746 52.289 1.00 51.01 963 LEU C C 1
ATOM 5242 O O . LEU C 2 7 ? 38.862 -6.117 51.724 1.00 48.67 963 LEU C O 1
ATOM 5247 N N . LEU C 2 8 ? 37.652 -6.587 53.594 1.00 49.58 964 LEU C N 1
ATOM 5248 C CA . LEU C 2 8 ? 38.341 -5.634 54.461 1.00 51.08 964 LEU C CA 1
ATOM 5249 C C . LEU C 2 8 ? 39.842 -5.964 54.587 1.00 55.57 964 LEU C C 1
ATOM 5250 O O . LEU C 2 8 ? 40.663 -5.041 54.553 1.00 54.51 964 LEU C O 1
ATOM 5255 N N . SER C 2 9 ? 40.198 -7.270 54.647 1.00 53.24 965 SER C N 1
ATOM 5256 C CA . SER C 2 9 ? 41.599 -7.707 54.722 1.00 53.76 965 SER C CA 1
ATOM 5257 C C . SER C 2 9 ? 42.380 -7.413 53.425 1.00 58.32 965 SER C C 1
ATOM 5258 O O . SER C 2 9 ? 43.579 -7.139 53.497 1.00 57.68 965 SER C O 1
ATOM 5261 N N . ILE C 2 10 ? 41.690 -7.432 52.255 1.00 56.22 966 ILE C N 1
ATOM 5262 C CA . ILE C 2 10 ? 42.260 -7.114 50.931 1.00 56.84 966 ILE C CA 1
ATOM 5263 C C . ILE C 2 10 ? 42.655 -5.625 50.873 1.00 63.60 966 ILE C C 1
ATOM 5264 O O . ILE C 2 10 ? 43.674 -5.284 50.267 1.00 62.72 966 ILE C O 1
ATOM 5269 N N . LEU C 2 11 ? 41.857 -4.753 51.526 1.00 63.12 967 LEU C N 1
ATOM 5270 C CA . LEU C 2 11 ? 42.122 -3.319 51.618 1.00 64.60 967 LEU C CA 1
ATOM 5271 C C . LEU C 2 11 ? 43.393 -3.056 52.431 1.00 72.14 967 LEU C C 1
ATOM 5272 O O . LEU C 2 11 ? 44.258 -2.304 51.986 1.00 72.10 967 LEU C O 1
ATOM 5277 N N . HIS C 2 12 ? 43.530 -3.730 53.587 1.00 71.29 968 HIS C N 1
ATOM 5278 C CA . HIS C 2 12 ? 44.682 -3.600 54.485 1.00 72.10 968 HIS C CA 1
ATOM 5279 C C . HIS C 2 12 ? 45.845 -4.557 54.131 1.00 76.63 968 HIS C C 1
ATOM 5280 O O . HIS C 2 12 ? 46.696 -4.829 54.983 1.00 77.30 968 HIS C O 1
ATOM 5287 N N . ARG C 2 13 ? 45.897 -5.034 52.867 1.00 72.51 969 ARG C N 1
ATOM 5288 C CA . ARG C 2 13 ? 46.926 -5.954 52.378 1.00 104.66 969 ARG C CA 1
ATOM 5289 C C . ARG C 2 13 ? 48.085 -5.208 51.714 1.00 132.74 969 ARG C C 1
ATOM 5290 O O . ARG C 2 13 ? 47.868 -4.316 50.895 1.00 94.96 969 ARG C O 1
ATOM 5298 N N . SER D 2 2 ? -3.413 32.887 10.355 1.00 80.51 958 SER D N 1
ATOM 5299 C CA . SER D 2 2 ? -4.219 33.986 10.886 1.00 80.08 958 SER D CA 1
ATOM 5300 C C . SER D 2 2 ? -3.970 34.223 12.379 1.00 82.16 958 SER D C 1
ATOM 5301 O O . SER D 2 2 ? -4.023 35.371 12.832 1.00 81.69 958 SER D O 1
ATOM 5304 N N . GLY D 2 3 ? -3.728 33.140 13.123 1.00 76.65 959 GLY D N 1
ATOM 5305 C CA . GLY D 2 3 ? -3.395 33.197 14.543 1.00 74.90 959 GLY D CA 1
ATOM 5306 C C . GLY D 2 3 ? -2.028 33.833 14.705 1.00 74.67 959 GLY D C 1
ATOM 5307 O O . GLY D 2 3 ? -1.849 34.739 15.524 1.00 72.89 959 GLY D O 1
ATOM 5308 N N . SER D 2 4 ? -1.080 33.402 13.844 1.00 70.00 960 SER D N 1
ATOM 5309 C CA . SER D 2 4 ? 0.308 33.869 13.746 1.00 68.61 960 SER D CA 1
ATOM 5310 C C . SER D 2 4 ? 0.370 35.357 13.379 1.00 68.99 960 SER D C 1
ATOM 5311 O O . SER D 2 4 ? 1.187 36.082 13.948 1.00 68.18 960 SER D O 1
ATOM 5314 N N . ASN D 2 5 ? -0.513 35.811 12.457 1.00 63.42 961 ASN D N 1
ATOM 5315 C CA . ASN D 2 5 ? -0.622 37.212 12.028 1.00 62.11 961 ASN D CA 1
ATOM 5316 C C . ASN D 2 5 ? -1.016 38.110 13.201 1.00 61.42 961 ASN D C 1
ATOM 5317 O O . ASN D 2 5 ? -0.431 39.180 13.371 1.00 61.05 961 ASN D O 1
ATOM 5322 N N . GLU D 2 6 ? -1.984 37.660 14.019 1.00 54.55 962 GLU D N 1
ATOM 5323 C CA . GLU D 2 6 ? -2.443 38.366 15.218 1.00 53.38 962 GLU D CA 1
ATOM 5324 C C . GLU D 2 6 ? -1.300 38.516 16.265 1.00 54.28 962 GLU D C 1
ATOM 5325 O O . GLU D 2 6 ? -1.116 39.602 16.810 1.00 53.74 962 GLU D O 1
ATOM 5331 N N . LEU D 2 7 ? -0.545 37.436 16.525 1.00 48.99 963 LEU D N 1
ATOM 5332 C CA . LEU D 2 7 ? 0.566 37.438 17.485 1.00 48.39 963 LEU D CA 1
ATOM 5333 C C . LEU D 2 7 ? 1.724 38.305 17.012 1.00 51.70 963 LEU D C 1
ATOM 5334 O O . LEU D 2 7 ? 2.340 38.991 17.826 1.00 50.25 963 LEU D O 1
ATOM 5339 N N . LEU D 2 8 ? 1.967 38.329 15.685 1.00 50.08 964 LEU D N 1
ATOM 5340 C CA . LEU D 2 8 ? 2.997 39.144 15.048 1.00 51.17 964 LEU D CA 1
ATOM 5341 C C . LEU D 2 8 ? 2.673 40.627 15.261 1.00 55.53 964 LEU D C 1
ATOM 5342 O O . LEU D 2 8 ? 3.579 41.407 15.550 1.00 55.60 964 LEU D O 1
ATOM 5347 N N . SER D 2 9 ? 1.368 40.988 15.218 1.00 51.77 965 SER D N 1
ATOM 5348 C CA . SER D 2 9 ? 0.861 42.341 15.470 1.00 51.32 965 SER D CA 1
ATOM 5349 C C . SER D 2 9 ? 1.128 42.757 16.932 1.00 53.70 965 SER D C 1
ATOM 5350 O O . SER D 2 9 ? 1.416 43.924 17.181 1.00 53.84 965 SER D O 1
ATOM 5353 N N . ILE D 2 10 ? 1.071 41.800 17.883 1.00 49.22 966 ILE D N 1
ATOM 5354 C CA . ILE D 2 10 ? 1.374 42.045 19.306 1.00 49.65 966 ILE D CA 1
ATOM 5355 C C . ILE D 2 10 ? 2.873 42.427 19.460 1.00 54.00 966 ILE D C 1
ATOM 5356 O O . ILE D 2 10 ? 3.212 43.289 20.277 1.00 52.21 966 ILE D O 1
ATOM 5361 N N . LEU D 2 11 ? 3.749 41.808 18.640 1.00 52.85 967 LEU D N 1
ATOM 5362 C CA . LEU D 2 11 ? 5.193 42.072 18.631 1.00 54.03 967 LEU D CA 1
ATOM 5363 C C . LEU D 2 11 ? 5.510 43.470 18.101 1.00 59.86 967 LEU D C 1
ATOM 5364 O O . LEU D 2 11 ? 6.549 44.029 18.447 1.00 59.83 967 LEU D O 1
ATOM 5369 N N . HIS D 2 12 ? 4.602 44.034 17.283 1.00 59.10 968 HIS D N 1
ATOM 5370 C CA . HIS D 2 12 ? 4.717 45.362 16.680 1.00 60.38 968 HIS D CA 1
ATOM 5371 C C . HIS D 2 12 ? 4.259 46.508 17.597 1.00 63.46 968 HIS D C 1
ATOM 5372 O O . HIS D 2 12 ? 4.351 47.671 17.194 1.00 63.51 968 HIS D O 1
ATOM 5379 N N . ARG D 2 13 ? 3.812 46.192 18.834 1.00 58.63 969 ARG D N 1
ATOM 5380 C CA . ARG D 2 13 ? 3.401 47.189 19.832 1.00 58.23 969 ARG D CA 1
ATOM 5381 C C . ARG D 2 13 ? 4.619 47.995 20.319 1.00 62.78 969 ARG D C 1
ATOM 5382 O O . ARG D 2 13 ? 5.684 47.418 20.563 1.00 62.36 969 ARG D O 1
ATOM 5390 N N . LYS D 2 14 ? 4.462 49.327 20.437 1.00 59.95 970 LYS D N 1
ATOM 5391 C CA . LYS D 2 14 ? 5.516 50.248 20.882 1.00 74.12 970 LYS D CA 1
ATOM 5392 C C . LYS D 2 14 ? 5.313 50.697 22.327 1.00 107.15 970 LYS D C 1
ATOM 5393 O O . LYS D 2 14 ? 4.195 51.008 22.732 1.00 72.36 970 LYS D O 1
#

Radius of gyration: 25.42 Å; Cα contacts (8 Å, |Δi|>4): 744; chains: 4; bounding box: 61×75×66 Å

Sequence (663 aa):
NLNKSGGKKFILELIETVYEEILDLEANLRNGQQTDSTAMWEALHIDDSSYDVNPFISMLSFDKGIKIMPRIFNFLDKQQKLKILQKIFNELSHLQIIILSSYKTTPKPTLTQLKKVDLFQMIILKIIVSFLSNNSNFIEIMGLLLQLIRNNNVSFLTTSKIGLNLITILISRAALIKISTWNEIYDKLFTSLESKIQLIFPPREYNDHIMRLQNDKFMDEAYIWAFLASLAASGKLNHQRIIIDEVRDEIFATINEAETLQKKEKELSVLPQRSQELDTELKSIIYNKEKLYQDLNLFLNVMGLVYRDGEISELKGGKKFILELIETVYEEILDLEANLRNGQQTDSTAMWEALHIDDSSNPFISMLSFDKGIKIMPRIFNFLDKQQKLKILQKIFNELSHLQIIILSSYKTTPKPTLTQLKKVDLFQMIILKIIVSFLSNNSNFIEIMGLLLQLIRNNNVSFLTTSKIGLNLITILISRAALIKQDSSRSNILSSPEISTWNEIYDKLFTSLESKIQLIFPPREYNDHIMRLQNDKFMDEAYIWAFLASLAASGKLNHQRIIIDEVRDEIFATINEAETLQKKEKELSVLPQRSQELDTELKSIIYNKEKLYQDLNLFLNVMGLVYRDGEISELKTSGSNELLSILHRSGSNELLSILHRK